Protein AF-A0A9P7EEF5-F1 (afdb_monomer)

Foldseek 3Di:
DDDDDDDKDWDKDWDDDDDDDDDDDDDDDIDIFIDTDDDDPDDDDDDDGDHLLNDDLVVNLVVLLPDQLVVLCVLCPPSYPVRPSSVVSCVVDLSNLLNNLCVVVVHDDPDCDPDDSNVVSVVSVVVVVVLVVVVVVVCPDDDDDDDPDPPVDDDPVRVPDDPDDDPDDPDPPLDPPWDWDWDWDWEDDPQKIKIKIWTATPVQKIKIKIFMDRNVVPQPLPDDDDDPPPDPDDPDPDSDRPGQIDMDIHNWDFLDKYDLDCQWIWTQTLQQWIWIWGCNDNVHYTHTQATEHDQDRNPQANWPDFFEQPPPVCVVVCVVVDDPPDDPPQDQDSQQFWTWTDGDDQDKIKTFGSVCSVDDDDLVQFDPPDPVSRYGYCVSGPAEGIAIDGFDWQHGYGQKTWTWDFPDDPDLQGWTWIKMWGLRPVCLVVCPADKDQDKDWDDDPDPPGDIDIHGRITHIDIDPDTDGNQDWHWDDDSPDIDTRDDPPPPPPPDPDDDDDDDD

Solvent-accessible surface area (backbone atoms only — not comparable to full-atom values): 31135 Å² total; per-residue (Å²): 138,83,81,84,78,85,80,86,61,84,48,85,52,79,58,80,89,89,77,82,95,73,78,98,72,90,87,88,89,65,66,77,46,46,56,77,75,77,93,72,86,87,75,99,69,86,85,76,83,58,50,72,80,79,53,56,69,68,58,47,51,56,60,47,65,77,45,58,40,73,54,43,50,60,54,31,31,81,89,43,89,84,12,62,64,41,26,49,48,45,72,68,34,59,67,51,45,34,49,35,52,33,46,75,71,76,47,76,89,84,65,89,63,99,56,55,63,65,56,54,42,50,52,53,50,51,52,54,49,48,53,52,47,55,61,49,70,73,48,85,55,98,70,86,82,84,72,92,63,94,54,101,59,81,52,86,82,51,72,83,61,75,90,76,84,80,85,71,77,92,58,88,80,69,54,102,77,64,72,69,51,75,51,75,49,81,35,79,55,94,57,34,40,38,40,37,42,36,42,40,44,84,86,67,50,26,40,39,38,43,36,55,45,59,74,75,76,50,86,75,84,80,63,80,65,84,77,81,77,83,68,90,84,70,94,73,87,65,89,64,76,67,75,50,45,40,73,53,84,43,79,74,44,68,77,45,66,43,70,72,48,86,42,33,33,37,36,33,34,49,70,28,30,44,32,44,24,45,40,67,57,65,94,44,49,57,39,76,71,40,33,40,34,51,92,50,84,21,86,74,53,48,62,80,51,73,46,63,49,79,71,73,68,61,53,70,77,47,52,81,76,38,58,97,85,49,70,62,96,58,68,64,53,66,47,53,18,46,40,42,50,37,38,78,60,102,33,60,26,38,41,30,50,38,37,71,80,74,52,86,79,58,77,88,39,39,34,89,84,36,93,82,58,39,35,25,46,29,90,66,55,40,32,69,43,18,31,58,40,87,44,61,83,62,41,40,27,52,31,34,36,35,32,53,43,67,78,54,96,82,51,87,80,45,54,26,27,45,30,39,39,33,44,38,66,68,54,46,71,69,49,73,66,50,62,47,63,70,72,35,71,48,72,53,90,53,95,90,51,74,68,46,59,18,36,43,52,25,23,51,47,69,50,90,54,75,38,71,75,69,54,69,48,56,48,56,54,84,87,48,79,45,80,40,75,52,75,78,79,76,79,84,80,77,82,79,81,80,82,79,80,82,134

Radius of gyration: 29.2 Å; Cα contacts (8 Å, |Δi|>4): 754; chains: 1; bounding box: 88×57×92 Å

Secondary structure (DSSP, 8-state):
---------EEEEE---------SS------EEEEEPP---S---------TTSS-HHHHHHHHHTS-HHHHHHHT-TTSGGGHHHHHHHHH-HHHHHHHHHHHTT----S--SS-HHHHHHHHHHHHHHHHHHHHHTTSS----------SS--TTTTT---------S-TTS-TT---EEEEEEEEETTEEEEEEEEE-TTS-EEEEEEEEESSS---TT----------------------EEEEESS--EEEEEESSSSEEEEEETTSEEEEEE-S-TTS--EE--EEE-SS-GGG------------TTHHHHGGGS-TT---SSS--GGG-EEEEE-SSS-EEEEEEGGGGTSPPPGGGS-TT-TTS-EE-HHHHHHHHEEEEES-EEEEETTEEEEEEESSSS-TTS-EEEEEEE--HHHHHHT-SEEE-S-EEEPPSSTTPPPEEE---EEEEEEEEEE-SS-EEEEE-SS-EEEEE--------------PPP-

Sequence (503 aa):
MDKDHEQFRIYLLGETDCRHGVGPFDFFASGWFIDTYTIPWQNGLRYERATLLNITEELRCYILSFLPYNQILRCASPTLKLCRTMHTTVKNSVDLQYAIELGAQGLVQVHPPIVSIAECLRILREKANACILDNLALRLIPQRLSVTLSTGKEHLSASGSQLVTVTRAPDKRLSSRAHVYHCAFVNVLGDRLALYGEAAVKDGYGYWSLHVWNWHEGVQADVGVFFPLSFKNSHSTFPYIKDICVVGEGYRSFSEIRFLTKEKLLAFTSYGHIEPYDVEDLSKAPRLQARFTLPYNSSNMHLYGIQYPPVLHSASSCAHLATPDNHWIWTTNTADRVLCLSNRGPGPLFVITARLFFMNIPPSWFDATSEDGLSVPWSSWGPQNSRCFSGSLHGAGGSRVVSFAKLNNYNDQDPVLLRMMDFNTSAVARGIGKVVREATTYHSFNKDEMSVTTYLPYIEAISSCILHNNALSFALDEEQVALLEQSECISTCQVNDVQHLPE

Structure (mmCIF, N/CA/C/O backbone):
data_AF-A0A9P7EEF5-F1
#
_entry.id   AF-A0A9P7EEF5-F1
#
loop_
_atom_site.group_PDB
_atom_site.id
_atom_site.type_symbol
_atom_site.label_atom_id
_atom_site.label_alt_id
_atom_site.label_comp_id
_atom_site.label_asym_id
_atom_site.label_entity_id
_atom_site.label_seq_id
_atom_site.pdbx_PDB_ins_code
_atom_site.Cartn_x
_atom_site.Cartn_y
_atom_site.Cartn_z
_atom_site.occupancy
_atom_site.B_iso_or_equiv
_atom_site.auth_seq_id
_atom_site.auth_comp_id
_atom_site.auth_asym_id
_atom_site.auth_atom_id
_atom_site.pdbx_PDB_model_num
ATOM 1 N N . MET A 1 1 ? 35.037 3.522 -51.444 1.00 35.81 1 MET A N 1
ATOM 2 C CA . MET A 1 1 ? 34.112 4.660 -51.275 1.00 35.81 1 MET A CA 1
ATOM 3 C C . MET A 1 1 ? 33.311 4.371 -50.021 1.00 35.81 1 MET A C 1
ATOM 5 O O . MET A 1 1 ? 32.216 3.833 -50.121 1.00 35.81 1 MET A O 1
ATOM 9 N N . ASP A 1 2 ? 33.912 4.636 -48.864 1.00 29.34 2 ASP A N 1
ATOM 10 C CA . ASP A 1 2 ? 33.209 4.616 -47.583 1.00 29.34 2 ASP A CA 1
ATOM 11 C C . ASP A 1 2 ? 32.530 5.970 -47.402 1.00 29.34 2 ASP A C 1
ATOM 13 O O . ASP A 1 2 ? 33.135 7.013 -47.650 1.00 29.34 2 ASP A O 1
ATOM 17 N N . LYS A 1 3 ? 31.242 5.943 -47.063 1.00 32.81 3 LYS A N 1
ATOM 18 C CA . LYS A 1 3 ? 30.505 7.132 -46.645 1.00 32.81 3 LYS A CA 1
ATOM 19 C C . LYS A 1 3 ? 30.619 7.206 -45.130 1.00 32.81 3 LYS A C 1
ATOM 21 O O . LYS A 1 3 ? 29.938 6.459 -44.433 1.00 32.81 3 LYS A O 1
ATOM 26 N N . ASP A 1 4 ? 31.477 8.097 -44.652 1.00 30.59 4 ASP A N 1
ATOM 27 C CA . ASP A 1 4 ? 31.533 8.468 -43.245 1.00 30.59 4 ASP A CA 1
ATOM 28 C C . ASP A 1 4 ? 30.190 9.091 -42.839 1.00 30.59 4 ASP A C 1
ATOM 30 O O . ASP A 1 4 ? 29.755 10.108 -43.384 1.00 30.59 4 ASP A O 1
ATOM 34 N N . HIS A 1 5 ? 29.495 8.442 -41.907 1.00 29.89 5 HIS A N 1
ATOM 35 C CA . HIS A 1 5 ? 28.319 8.999 -41.254 1.00 29.89 5 HIS A CA 1
ATOM 36 C C . HIS A 1 5 ? 28.784 9.873 -40.085 1.00 29.89 5 HIS A C 1
ATOM 38 O O . HIS A 1 5 ? 29.168 9.360 -39.035 1.00 29.89 5 HIS A O 1
ATOM 44 N N . GLU A 1 6 ? 28.741 11.195 -40.255 1.00 29.98 6 GLU A N 1
ATOM 45 C CA . GLU A 1 6 ? 28.905 12.136 -39.145 1.00 29.98 6 GLU A CA 1
ATOM 46 C C . GLU A 1 6 ? 27.741 11.979 -38.155 1.00 29.98 6 GLU A C 1
ATOM 48 O O . GLU A 1 6 ? 26.568 12.122 -38.507 1.00 29.98 6 GLU A O 1
ATOM 53 N N . GLN A 1 7 ? 28.066 11.657 -36.903 1.00 29.52 7 GLN A N 1
ATOM 54 C CA . GLN A 1 7 ? 27.101 11.505 -35.820 1.00 29.52 7 GLN A CA 1
ATOM 55 C C . GLN A 1 7 ? 27.172 12.749 -34.925 1.00 29.52 7 GLN A C 1
ATOM 57 O O . GLN A 1 7 ? 28.144 12.942 -34.197 1.00 29.52 7 GLN A O 1
ATOM 62 N N . PHE A 1 8 ? 26.149 13.602 -34.968 1.00 32.84 8 PHE A N 1
ATOM 63 C CA . PHE A 1 8 ? 26.056 14.774 -34.094 1.00 32.84 8 PHE A CA 1
ATOM 64 C C . PHE A 1 8 ? 25.461 14.371 -32.739 1.00 32.84 8 PHE A C 1
ATOM 66 O O . PHE A 1 8 ? 24.386 13.774 -32.681 1.00 32.84 8 PHE A O 1
ATOM 73 N N . ARG A 1 9 ? 26.145 14.708 -31.638 1.00 34.38 9 ARG A N 1
ATOM 74 C CA . ARG A 1 9 ? 25.601 14.616 -30.273 1.00 34.38 9 ARG A CA 1
ATOM 75 C C . ARG A 1 9 ? 25.371 16.024 -29.736 1.00 34.38 9 ARG A C 1
ATOM 77 O O . ARG A 1 9 ? 26.279 16.848 -29.769 1.00 34.38 9 ARG A O 1
ATOM 84 N N . ILE A 1 10 ? 24.154 16.284 -29.267 1.00 38.19 10 ILE A N 1
ATOM 85 C CA . ILE A 1 10 ? 23.732 17.565 -28.692 1.00 38.19 10 ILE A CA 1
ATOM 86 C C . ILE A 1 10 ? 23.589 17.362 -27.185 1.00 38.19 10 ILE A C 1
ATOM 88 O O . ILE A 1 10 ? 22.837 16.488 -26.757 1.00 38.19 10 ILE A O 1
ATOM 92 N N . TYR A 1 11 ? 24.292 18.169 -26.392 1.00 40.41 11 TYR A N 1
ATOM 93 C CA . TYR A 1 11 ? 24.168 18.190 -24.934 1.00 40.41 11 TYR A CA 1
ATOM 94 C C . TYR A 1 11 ? 23.458 19.479 -24.507 1.00 40.41 11 TYR A C 1
ATOM 96 O O . TYR A 1 11 ? 23.840 20.570 -24.932 1.00 40.41 11 TYR A O 1
ATOM 104 N N . LEU A 1 12 ? 22.415 19.351 -23.683 1.00 38.25 12 LEU A N 1
ATOM 105 C CA . LEU A 1 12 ? 21.730 20.476 -23.046 1.00 38.25 12 LEU A CA 1
ATOM 106 C C . LEU A 1 12 ? 22.233 20.580 -21.606 1.00 38.25 12 LEU A C 1
ATOM 108 O O . LEU A 1 12 ? 21.923 19.722 -20.782 1.00 38.25 12 LEU A O 1
ATOM 112 N N . LEU A 1 13 ? 23.020 21.613 -21.311 1.00 39.66 13 LEU A N 1
ATOM 113 C CA . LEU A 1 13 ? 23.556 21.866 -19.973 1.00 39.66 13 LEU A CA 1
ATOM 114 C C . LEU A 1 13 ? 22.852 23.078 -19.351 1.00 39.66 13 LEU A C 1
ATOM 116 O O . LEU A 1 13 ? 22.708 24.122 -19.993 1.00 39.66 13 LEU A O 1
ATOM 120 N N . GLY A 1 14 ? 22.411 22.929 -18.101 1.00 34.34 14 GLY A N 1
ATOM 121 C CA . GLY A 1 14 ? 21.925 24.023 -17.260 1.00 34.34 14 GLY A CA 1
ATOM 122 C C . GLY A 1 14 ? 22.957 24.347 -16.182 1.00 34.34 14 GLY A C 1
ATOM 123 O O . GLY A 1 14 ? 23.408 23.448 -15.480 1.00 34.34 14 GLY A O 1
ATOM 124 N N . GLU A 1 15 ? 23.333 25.617 -16.046 1.00 34.50 15 GLU A N 1
ATOM 125 C CA . GLU A 1 15 ? 24.271 26.091 -15.018 1.00 34.50 15 GLU A CA 1
ATOM 126 C C . GLU A 1 15 ? 23.492 26.797 -13.894 1.00 34.50 15 GLU A C 1
ATOM 128 O O . GLU A 1 15 ? 22.622 27.621 -14.174 1.00 34.50 15 GLU A O 1
ATOM 133 N N . THR A 1 16 ? 23.769 26.494 -12.624 1.00 36.59 16 THR A N 1
ATOM 134 C CA . THR A 1 16 ? 23.218 27.230 -11.469 1.00 36.59 16 THR A CA 1
ATOM 135 C C . THR A 1 16 ? 24.333 28.005 -10.776 1.00 36.59 16 THR A C 1
ATOM 137 O O . THR A 1 16 ? 25.315 27.403 -10.345 1.00 36.59 16 THR A O 1
ATOM 140 N N . ASP A 1 17 ? 24.186 29.327 -10.659 1.00 34.66 17 ASP A N 1
ATOM 141 C CA . ASP A 1 17 ? 25.181 30.199 -10.025 1.00 34.66 17 ASP A CA 1
ATOM 142 C C . ASP A 1 17 ? 25.069 30.130 -8.491 1.00 34.66 17 ASP A C 1
ATOM 144 O O . ASP A 1 17 ? 24.110 30.621 -7.892 1.00 34.66 17 ASP A O 1
ATOM 148 N N . CYS A 1 18 ? 26.048 29.496 -7.845 1.00 36.78 18 CYS A N 1
ATOM 149 C CA . CYS A 1 18 ? 26.166 29.434 -6.390 1.00 36.78 18 CYS A CA 1
ATOM 150 C C . CYS A 1 18 ? 27.143 30.511 -5.908 1.00 36.78 18 CYS A C 1
ATOM 152 O O . CYS A 1 18 ? 28.304 30.224 -5.610 1.00 36.78 18 CYS A O 1
ATOM 154 N N . ARG A 1 19 ? 26.682 31.762 -5.798 1.00 34.34 19 ARG A N 1
ATOM 155 C CA . ARG A 1 19 ? 27.432 32.819 -5.105 1.00 34.34 19 ARG A CA 1
ATOM 156 C C . ARG A 1 19 ? 26.550 33.574 -4.105 1.00 34.34 19 ARG A C 1
ATOM 158 O O . ARG A 1 19 ? 25.678 34.336 -4.498 1.00 34.34 19 ARG A O 1
ATOM 165 N N . HIS A 1 20 ? 26.936 33.445 -2.831 1.00 35.38 20 HIS A N 1
ATOM 166 C CA . HIS A 1 20 ? 26.520 34.170 -1.613 1.00 35.38 20 HIS A CA 1
ATOM 167 C C . HIS A 1 20 ? 25.335 33.598 -0.820 1.00 35.38 20 HIS A C 1
ATOM 169 O O . HIS A 1 20 ? 24.216 33.473 -1.302 1.00 35.38 20 HIS A O 1
ATOM 175 N N . GLY A 1 21 ? 25.610 33.292 0.454 1.00 41.28 21 GLY A N 1
ATOM 176 C CA . GLY A 1 21 ? 24.620 32.885 1.442 1.00 41.28 21 GL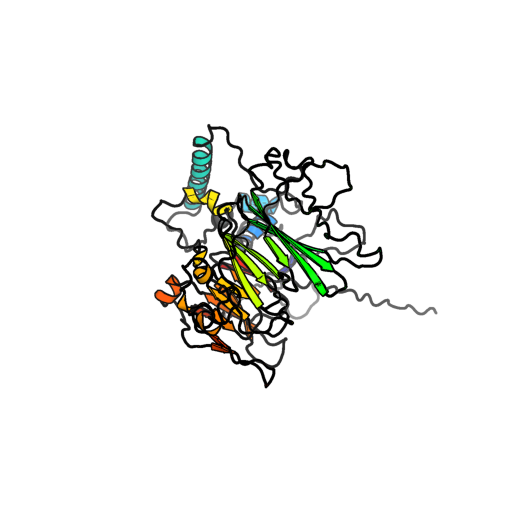Y A CA 1
ATOM 177 C C . GLY A 1 21 ? 23.862 34.080 2.013 1.00 41.28 21 GLY A C 1
ATOM 178 O O . GLY A 1 21 ? 24.426 34.851 2.782 1.00 41.28 21 GLY A O 1
ATOM 179 N N . VAL A 1 22 ? 22.580 34.185 1.664 1.00 33.06 22 VAL A N 1
ATOM 180 C CA . VAL A 1 22 ? 21.505 34.869 2.405 1.00 33.06 22 VAL A CA 1
ATOM 181 C C . VAL A 1 22 ? 20.214 34.058 2.151 1.00 33.06 22 VAL A C 1
ATOM 183 O O . VAL A 1 22 ? 20.151 33.317 1.176 1.00 33.06 22 VAL A O 1
ATOM 186 N N . GLY A 1 23 ? 19.247 34.103 3.077 1.00 32.47 23 GLY A N 1
ATOM 187 C CA . GLY A 1 23 ? 18.112 33.173 3.224 1.00 32.47 23 GLY A CA 1
ATOM 188 C C . GLY A 1 23 ? 17.138 33.003 2.036 1.00 32.47 23 GLY A C 1
ATOM 189 O O . GLY A 1 23 ? 17.303 33.601 0.979 1.00 32.47 23 GLY A O 1
ATOM 190 N N . PRO A 1 24 ? 16.103 32.156 2.196 1.00 30.11 24 PRO A N 1
ATOM 191 C CA . PRO A 1 24 ? 15.467 31.462 1.085 1.00 30.11 24 PRO A CA 1
ATOM 192 C C . PRO A 1 24 ? 14.275 32.241 0.527 1.00 30.11 24 PRO A C 1
ATOM 194 O O . PRO A 1 24 ? 13.151 31.867 0.807 1.00 30.11 24 PRO A O 1
ATOM 197 N N . PHE A 1 25 ? 14.487 33.293 -0.259 1.00 32.31 25 PHE A N 1
ATOM 198 C CA . PHE A 1 25 ? 13.493 33.773 -1.229 1.00 32.31 25 PHE A CA 1
ATOM 199 C C . PHE A 1 25 ? 14.217 34.490 -2.380 1.00 32.31 25 PHE A C 1
ATOM 201 O O . PHE A 1 25 ? 15.106 35.300 -2.147 1.00 32.31 25 PHE A O 1
ATOM 208 N N . ASP A 1 26 ? 13.793 34.154 -3.600 1.00 28.08 26 ASP A N 1
ATOM 209 C CA . ASP A 1 26 ? 14.177 34.703 -4.910 1.00 28.08 26 ASP A CA 1
ATOM 210 C C . ASP A 1 26 ? 15.488 34.210 -5.558 1.00 28.08 26 ASP A C 1
ATOM 212 O O . ASP A 1 26 ? 16.581 34.704 -5.305 1.00 28.08 26 ASP A O 1
ATOM 216 N N . PHE A 1 27 ? 15.339 33.299 -6.531 1.00 25.73 27 PHE A N 1
ATOM 217 C CA . PHE A 1 27 ? 16.328 33.026 -7.580 1.00 25.73 27 PHE A CA 1
ATOM 218 C C . PHE A 1 27 ? 15.644 33.021 -8.957 1.00 25.73 27 PHE A C 1
ATOM 220 O O . PHE A 1 27 ? 14.797 32.175 -9.236 1.00 25.73 27 PHE A O 1
ATOM 227 N N . PHE A 1 28 ? 16.047 33.935 -9.845 1.00 29.94 28 PHE A N 1
ATOM 228 C CA . PHE A 1 28 ? 15.790 33.859 -11.287 1.00 29.94 28 PHE A CA 1
ATOM 229 C C . PHE A 1 28 ? 17.041 34.285 -12.056 1.00 29.94 28 PHE A C 1
ATOM 231 O O . PHE A 1 28 ? 17.374 35.466 -12.070 1.00 29.94 28 PHE A O 1
ATOM 238 N N . ALA A 1 29 ? 17.683 33.319 -12.717 1.00 32.28 29 ALA A N 1
ATOM 239 C CA . ALA A 1 29 ? 18.179 33.368 -14.099 1.00 32.28 29 ALA A CA 1
ATOM 240 C C . ALA A 1 29 ? 19.313 32.347 -14.277 1.00 32.28 29 ALA A C 1
ATOM 242 O O . ALA A 1 29 ? 20.406 32.535 -13.757 1.00 32.28 29 ALA A O 1
ATOM 243 N N . SER A 1 30 ? 19.076 31.310 -15.079 1.00 36.69 30 SER A N 1
ATOM 244 C CA . SER A 1 30 ? 20.139 30.513 -15.695 1.00 36.69 30 SER A CA 1
ATOM 245 C C . SER A 1 30 ? 19.904 30.426 -17.202 1.00 36.69 30 SER A C 1
ATOM 247 O O . SER A 1 30 ? 18.764 30.350 -17.673 1.00 36.69 30 SER A O 1
ATOM 249 N N . GLY A 1 31 ? 20.987 30.548 -17.968 1.00 35.91 31 GLY A N 1
ATOM 250 C CA . GLY A 1 31 ? 20.987 30.414 -19.422 1.00 35.91 31 GLY A CA 1
ATOM 251 C C . GLY A 1 31 ? 21.131 28.951 -19.835 1.00 35.91 31 GLY A C 1
ATOM 252 O O . GLY A 1 31 ? 21.808 28.181 -19.161 1.00 35.91 31 GLY A O 1
ATOM 253 N N . TRP A 1 32 ? 20.497 28.582 -20.946 1.00 41.72 32 TRP A N 1
ATOM 254 C CA . TRP A 1 32 ? 20.655 27.272 -21.580 1.00 41.72 32 TRP A CA 1
ATOM 255 C C . TRP A 1 32 ? 21.701 27.376 -22.691 1.00 41.72 32 TRP A C 1
ATOM 257 O O . TRP A 1 32 ? 21.620 28.289 -23.520 1.00 41.72 32 TRP A O 1
ATOM 267 N N . PHE A 1 33 ? 22.648 26.441 -22.736 1.00 42.59 33 PHE A N 1
ATOM 268 C CA . PHE A 1 33 ? 23.664 26.359 -23.788 1.00 42.59 33 PHE A CA 1
ATOM 269 C C . PHE A 1 33 ? 23.509 25.051 -24.574 1.00 42.59 33 PHE A C 1
ATOM 271 O O . PHE A 1 33 ? 23.166 24.017 -24.002 1.00 42.59 33 PHE A O 1
ATOM 278 N N . ILE A 1 34 ? 23.751 25.112 -25.887 1.00 36.75 34 ILE A N 1
ATOM 279 C CA . ILE A 1 34 ? 24.046 23.930 -26.700 1.00 36.75 34 ILE A CA 1
ATOM 280 C C . ILE A 1 34 ? 25.548 23.940 -26.936 1.00 36.75 34 ILE A C 1
ATOM 282 O O . ILE A 1 34 ? 26.057 24.869 -27.562 1.00 36.75 34 ILE A O 1
ATOM 286 N N . ASP A 1 35 ? 26.230 22.894 -26.483 1.00 38.81 35 ASP A N 1
ATOM 287 C CA . ASP A 1 35 ? 27.583 22.602 -26.939 1.00 38.81 35 ASP A CA 1
ATOM 288 C C . ASP A 1 35 ? 27.496 21.603 -28.098 1.00 38.81 35 ASP A C 1
ATOM 290 O O . ASP A 1 35 ? 27.049 20.464 -27.942 1.00 38.81 35 ASP A O 1
ATOM 294 N N . THR A 1 36 ? 27.890 22.048 -29.292 1.00 34.62 36 THR A N 1
ATOM 295 C CA . THR A 1 36 ? 28.120 21.171 -30.444 1.00 34.62 36 THR A CA 1
ATOM 296 C C . THR A 1 36 ? 29.602 20.832 -30.513 1.00 34.62 36 THR A C 1
ATOM 298 O O . THR A 1 36 ? 30.424 21.722 -30.733 1.00 34.62 36 THR A O 1
ATOM 301 N N . TYR A 1 37 ? 29.952 19.555 -30.360 1.00 35.97 37 TYR A N 1
ATOM 302 C CA . TYR A 1 37 ? 31.319 19.085 -30.573 1.00 35.97 37 TYR A CA 1
ATOM 303 C C . TYR A 1 37 ? 31.469 18.561 -31.998 1.00 35.97 37 TYR A C 1
ATOM 305 O O . TYR A 1 37 ? 30.855 17.560 -32.363 1.00 35.97 37 TYR A O 1
ATOM 313 N N . THR A 1 38 ? 32.338 19.194 -32.778 1.00 31.92 38 THR A N 1
ATOM 314 C CA . THR A 1 38 ? 32.960 18.557 -33.941 1.00 31.92 38 THR A CA 1
ATOM 315 C C . THR A 1 38 ? 34.367 18.175 -33.505 1.00 31.92 38 THR A C 1
ATOM 317 O O . THR A 1 38 ? 35.087 19.024 -32.985 1.00 31.92 38 THR A O 1
ATOM 320 N N . ILE A 1 39 ? 34.765 16.909 -33.648 1.00 37.25 39 ILE A N 1
ATOM 321 C CA . ILE A 1 39 ? 36.140 16.486 -33.349 1.00 37.25 39 ILE A CA 1
ATOM 322 C C . ILE A 1 39 ? 36.998 16.806 -34.578 1.00 37.25 39 ILE A C 1
ATOM 324 O O . ILE A 1 39 ? 36.827 16.142 -35.600 1.00 37.25 39 ILE A O 1
ATOM 328 N N . PRO A 1 40 ? 37.962 17.742 -34.489 1.00 34.81 40 PRO A N 1
ATOM 329 C CA . PRO A 1 40 ? 39.158 17.593 -35.294 1.00 34.81 40 PRO A CA 1
ATOM 330 C C . PRO A 1 40 ? 40.405 17.479 -34.422 1.00 34.81 40 PRO A C 1
ATOM 332 O O . PRO A 1 40 ? 40.638 18.213 -33.460 1.00 34.81 40 PRO A O 1
ATOM 335 N N . TRP A 1 41 ? 41.223 16.518 -34.826 1.00 41.12 41 TRP A N 1
ATOM 336 C CA . TRP A 1 41 ? 42.617 16.389 -34.454 1.00 41.12 41 TRP A CA 1
ATOM 337 C C . TRP A 1 41 ? 43.360 17.724 -34.618 1.00 41.12 41 TRP A C 1
ATOM 339 O O . TRP A 1 41 ? 43.302 18.338 -35.677 1.00 41.12 41 TRP A O 1
ATOM 349 N N . GLN A 1 42 ? 44.076 18.107 -33.557 1.00 40.56 42 GLN A N 1
ATOM 350 C CA . GLN A 1 42 ? 45.215 19.031 -33.530 1.00 40.56 42 GLN A CA 1
ATOM 351 C C . GLN A 1 42 ? 45.095 20.306 -34.387 1.00 40.56 42 GLN A C 1
ATOM 353 O O . GLN A 1 42 ? 45.462 20.313 -35.557 1.00 40.56 42 GLN A O 1
ATOM 358 N N . ASN A 1 43 ? 44.685 21.416 -33.765 1.00 42.75 43 ASN A N 1
ATOM 359 C CA . ASN A 1 43 ? 45.434 22.688 -33.700 1.00 42.75 43 ASN A CA 1
ATOM 360 C C . ASN A 1 43 ? 44.510 23.819 -33.221 1.00 42.75 43 ASN A C 1
ATOM 362 O O . ASN A 1 43 ? 43.376 23.946 -33.670 1.00 42.75 43 ASN A O 1
ATOM 366 N N . GLY A 1 44 ? 44.994 24.616 -32.265 1.00 49.38 44 GLY A N 1
ATOM 367 C CA . GLY A 1 44 ? 44.203 25.541 -31.451 1.00 49.38 44 GLY A CA 1
ATOM 368 C C . GLY A 1 44 ? 43.328 26.534 -32.224 1.00 49.38 44 GLY A C 1
ATOM 369 O O . GLY A 1 44 ? 43.806 27.574 -32.673 1.00 49.38 44 GLY A O 1
ATOM 370 N N . LEU A 1 45 ? 42.024 26.257 -32.267 1.00 39.19 45 LEU A N 1
ATOM 371 C CA . LEU A 1 45 ? 40.985 27.200 -32.672 1.00 39.19 45 LEU A CA 1
ATOM 372 C C . LEU A 1 45 ? 40.160 27.639 -31.457 1.00 39.19 45 LEU A C 1
ATOM 374 O O . LEU A 1 45 ? 39.907 26.866 -30.533 1.00 39.19 45 LEU A O 1
ATOM 378 N N . ARG A 1 46 ? 39.764 28.917 -31.461 1.00 40.31 46 ARG A N 1
ATOM 379 C CA . ARG A 1 46 ? 38.859 29.503 -30.467 1.00 40.31 46 ARG A CA 1
ATOM 380 C C . ARG A 1 46 ? 37.486 28.838 -30.569 1.00 40.31 46 ARG A C 1
ATOM 382 O O . ARG A 1 46 ? 36.909 28.785 -31.649 1.00 40.31 46 ARG A O 1
ATOM 389 N N . TYR A 1 47 ? 36.962 28.397 -29.430 1.00 38.00 47 TYR A N 1
ATOM 390 C CA . TYR A 1 47 ? 35.588 27.928 -29.293 1.00 38.00 47 TYR A CA 1
ATOM 391 C C . TYR A 1 47 ? 34.630 29.123 -29.357 1.00 38.00 47 TYR A C 1
ATOM 393 O O . TYR A 1 47 ? 34.630 29.965 -28.458 1.00 38.00 47 TYR A O 1
ATOM 401 N N . GLU A 1 48 ? 33.805 29.201 -30.399 1.00 41.19 48 GLU A N 1
ATOM 402 C CA . GLU A 1 48 ? 32.632 30.075 -30.401 1.00 41.19 48 GLU A CA 1
ATOM 403 C C . GLU A 1 48 ? 31.420 29.289 -29.899 1.00 41.19 48 GLU A C 1
ATOM 405 O O . GLU A 1 48 ? 31.032 28.274 -30.473 1.00 41.19 48 GLU A O 1
ATOM 410 N N . ARG A 1 49 ? 30.817 29.758 -28.801 1.00 48.69 49 ARG A N 1
ATOM 411 C CA . ARG A 1 49 ? 29.551 29.218 -28.293 1.00 48.69 49 ARG A CA 1
ATOM 412 C C . ARG A 1 49 ? 28.431 29.589 -29.263 1.00 48.69 49 ARG A C 1
ATOM 414 O O . ARG A 1 49 ? 28.001 30.744 -29.304 1.00 48.69 49 ARG A O 1
ATOM 421 N N . ALA A 1 50 ? 27.928 28.614 -30.013 1.00 53.41 50 ALA A N 1
ATOM 422 C CA . ALA A 1 50 ? 26.708 28.788 -30.786 1.00 53.41 50 ALA A CA 1
ATOM 423 C C . ALA A 1 50 ? 25.512 28.797 -29.824 1.00 53.41 50 ALA A C 1
ATOM 425 O O . ALA A 1 50 ? 25.186 27.796 -29.191 1.00 53.41 50 ALA A O 1
ATOM 426 N N . THR A 1 51 ? 24.844 29.941 -29.678 1.00 75.38 51 THR A N 1
ATOM 427 C CA . THR A 1 51 ? 23.599 29.975 -28.907 1.00 75.38 51 THR A CA 1
ATOM 428 C C . THR A 1 51 ? 22.467 29.372 -29.736 1.00 75.38 51 THR A C 1
ATOM 430 O O . THR A 1 51 ? 22.366 29.600 -30.941 1.00 75.38 51 THR A O 1
ATOM 433 N N . LEU A 1 52 ? 21.552 28.664 -29.072 1.00 76.94 52 LEU A N 1
ATOM 434 C CA . LEU A 1 52 ? 20.287 28.158 -29.631 1.00 76.94 52 LEU A CA 1
ATOM 435 C C . LEU A 1 52 ? 19.457 29.229 -30.364 1.00 76.94 52 LEU A C 1
ATOM 437 O O . LEU A 1 52 ? 18.571 28.920 -31.155 1.00 76.94 52 LEU A O 1
ATOM 441 N N . LEU A 1 53 ? 19.722 30.504 -30.085 1.00 80.50 53 LEU A N 1
ATOM 442 C CA . LEU A 1 53 ? 19.070 31.642 -30.720 1.00 80.50 53 LEU A CA 1
ATOM 443 C C . LEU A 1 53 ? 19.606 31.931 -32.127 1.00 80.50 53 LEU A C 1
ATOM 445 O O . LEU A 1 53 ? 18.868 32.491 -32.935 1.00 80.50 53 LEU A O 1
ATOM 449 N N . ASN A 1 54 ? 20.844 31.527 -32.421 1.00 84.31 54 ASN A N 1
ATOM 450 C CA . ASN A 1 54 ? 21.537 31.825 -33.674 1.00 84.31 54 ASN A CA 1
ATOM 451 C C . ASN A 1 54 ? 21.305 30.773 -34.771 1.00 84.31 54 ASN A C 1
ATOM 453 O O . ASN A 1 54 ? 21.702 30.993 -35.911 1.00 84.31 54 ASN A O 1
ATOM 457 N N . ILE A 1 55 ? 20.665 29.647 -34.448 1.00 87.81 55 ILE A N 1
ATOM 458 C CA . ILE A 1 55 ? 20.275 28.632 -35.437 1.00 87.81 55 ILE A CA 1
ATOM 459 C C . ILE A 1 55 ? 18.923 28.973 -36.088 1.00 87.81 55 ILE A C 1
ATOM 461 O O . ILE A 1 55 ? 18.121 29.727 -35.522 1.00 87.81 55 ILE A O 1
ATOM 465 N N . THR A 1 56 ? 18.674 28.429 -37.286 1.00 92.38 56 THR A N 1
ATOM 466 C CA . THR A 1 56 ? 17.440 28.691 -38.047 1.00 92.38 56 THR A CA 1
ATOM 467 C C . THR A 1 56 ? 16.200 28.175 -37.312 1.00 92.38 56 THR A C 1
ATOM 469 O O . THR A 1 56 ? 16.283 27.307 -36.439 1.00 92.38 56 THR A O 1
ATOM 472 N N . GLU A 1 57 ? 15.029 28.729 -37.636 1.00 93.00 57 GLU A N 1
ATOM 473 C CA . GLU A 1 57 ? 13.772 28.377 -36.966 1.00 93.00 57 GLU A CA 1
ATOM 474 C C . GLU A 1 57 ? 13.426 26.893 -37.125 1.00 93.00 57 GLU A C 1
ATOM 476 O O . GLU A 1 57 ? 13.002 26.263 -36.161 1.00 93.00 57 GLU A O 1
ATOM 481 N N . GLU A 1 58 ? 13.698 26.311 -38.291 1.00 93.19 58 GLU A N 1
ATOM 482 C CA . GLU A 1 58 ? 13.453 24.900 -38.590 1.00 93.19 58 GLU A CA 1
ATOM 483 C C . GLU A 1 58 ? 14.293 23.990 -37.691 1.00 93.19 58 GLU A C 1
ATOM 485 O O . GLU A 1 58 ? 13.780 23.016 -37.140 1.00 93.19 58 GLU A O 1
ATOM 490 N N . LEU A 1 59 ? 15.567 24.336 -37.478 1.0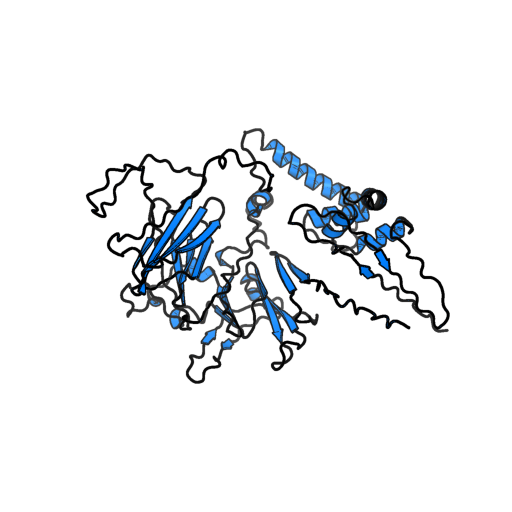0 91.00 59 LEU A N 1
ATOM 491 C CA . LEU A 1 59 ? 16.454 23.580 -36.595 1.00 91.00 59 LEU A CA 1
ATOM 492 C C . LEU A 1 59 ? 16.051 23.728 -35.127 1.00 91.00 59 LEU A C 1
ATOM 494 O O . LEU A 1 59 ? 16.102 22.747 -34.386 1.00 91.00 59 LEU A O 1
ATOM 498 N N . ARG A 1 60 ? 15.589 24.912 -34.700 1.00 93.50 60 ARG A N 1
ATOM 499 C CA . ARG A 1 60 ? 15.015 25.080 -33.355 1.00 93.50 60 ARG A CA 1
ATOM 500 C C . ARG A 1 60 ? 13.777 24.209 -33.175 1.00 93.50 60 ARG A C 1
ATOM 502 O O . ARG A 1 60 ? 13.675 23.522 -32.165 1.00 93.50 60 ARG A O 1
ATOM 509 N N . CYS A 1 61 ? 12.867 24.212 -34.148 1.00 94.44 61 CYS A N 1
ATOM 510 C CA . CYS A 1 61 ? 11.670 23.376 -34.130 1.00 94.44 61 CYS A CA 1
ATOM 511 C C . CYS A 1 61 ? 12.019 21.894 -34.032 1.00 94.44 61 CYS A C 1
ATOM 513 O O . CYS A 1 61 ? 11.473 21.187 -33.189 1.00 94.44 61 CYS A O 1
ATOM 515 N N . TYR A 1 62 ? 12.974 21.449 -34.848 1.00 93.00 62 TYR A N 1
ATOM 516 C CA . TYR A 1 62 ? 13.450 20.076 -34.842 1.00 93.00 62 TYR A CA 1
ATOM 517 C C . TYR A 1 62 ? 14.051 19.691 -33.484 1.00 93.00 62 TYR A C 1
ATOM 519 O O . TYR A 1 62 ? 13.634 18.697 -32.902 1.00 93.00 62 TYR A O 1
ATOM 527 N N . ILE A 1 63 ? 14.944 20.507 -32.913 1.00 91.81 63 ILE A N 1
ATOM 528 C CA . ILE A 1 63 ? 15.542 20.246 -31.591 1.00 91.81 63 ILE A CA 1
ATOM 529 C C . ILE A 1 63 ? 14.471 20.194 -30.493 1.00 91.81 63 ILE A C 1
ATOM 531 O O . ILE A 1 63 ? 14.470 19.276 -29.676 1.00 91.81 63 ILE A O 1
ATOM 535 N N . LEU A 1 64 ? 13.538 21.150 -30.484 1.00 92.88 64 LEU A N 1
ATOM 536 C CA . LEU A 1 64 ? 12.459 21.201 -29.496 1.00 92.88 64 LEU A CA 1
ATOM 537 C C . LEU A 1 64 ? 11.493 20.014 -29.615 1.00 92.88 64 LEU A C 1
ATOM 539 O O . LEU A 1 64 ? 10.907 19.627 -28.610 1.00 92.88 64 LEU A O 1
ATOM 543 N N . SER A 1 65 ? 11.351 19.411 -30.801 1.00 93.50 65 SER A N 1
ATOM 544 C CA . SER A 1 65 ? 10.470 18.254 -31.016 1.00 93.50 65 SER A CA 1
ATOM 545 C C . SER A 1 65 ? 10.931 16.979 -30.297 1.00 93.50 65 SER A C 1
ATOM 547 O O . SER A 1 65 ? 10.122 16.083 -30.075 1.00 93.50 65 SER A O 1
ATOM 549 N N . PHE A 1 66 ? 12.202 16.912 -29.880 1.00 91.00 66 PHE A N 1
ATOM 550 C CA . PHE A 1 66 ? 12.733 15.808 -29.070 1.00 91.00 66 PHE A CA 1
ATOM 551 C C . PHE A 1 66 ? 12.477 15.973 -27.570 1.00 91.00 66 PHE A C 1
ATOM 553 O O . PHE A 1 66 ? 12.744 15.051 -26.800 1.00 91.00 66 PHE A O 1
ATOM 560 N N . LEU A 1 67 ? 11.997 17.139 -27.135 1.00 89.88 67 LEU A N 1
ATOM 561 C CA . LEU A 1 67 ? 11.739 17.407 -25.727 1.00 89.88 67 LEU A CA 1
ATOM 562 C C . LEU A 1 67 ? 10.310 16.993 -25.344 1.00 89.88 67 LEU A C 1
ATOM 564 O O . LEU A 1 67 ? 9.379 17.184 -26.128 1.00 89.88 67 LEU A O 1
ATOM 568 N N . PRO A 1 68 ? 10.087 16.495 -24.115 1.00 87.19 68 PRO A N 1
ATOM 569 C CA . PRO A 1 68 ? 8.735 16.307 -23.604 1.00 87.19 68 PRO A CA 1
ATOM 570 C C . PRO A 1 68 ? 8.022 17.662 -23.467 1.00 87.19 68 PRO A C 1
ATOM 572 O O . PRO A 1 68 ? 8.650 18.696 -23.218 1.00 87.19 68 PRO A O 1
ATOM 575 N N . TYR A 1 69 ? 6.692 17.670 -23.602 1.00 93.00 69 TYR A N 1
ATOM 576 C CA . TYR A 1 69 ? 5.906 18.909 -23.705 1.00 93.00 69 TYR A CA 1
ATOM 577 C C . TYR A 1 69 ? 6.126 19.897 -22.546 1.00 93.00 69 TYR A C 1
ATOM 579 O O . TYR A 1 69 ? 6.151 21.112 -22.747 1.00 93.00 69 TYR A O 1
ATOM 587 N N . ASN A 1 70 ? 6.335 19.390 -21.328 1.00 88.19 70 ASN A N 1
ATOM 588 C CA . ASN A 1 70 ? 6.617 20.197 -20.144 1.00 88.19 70 ASN A CA 1
ATOM 589 C C . ASN A 1 70 ? 7.957 20.950 -20.249 1.00 88.19 70 ASN A C 1
ATOM 591 O O . ASN A 1 70 ? 8.070 22.072 -19.755 1.00 88.19 70 ASN A O 1
ATOM 595 N N . GLN A 1 71 ? 8.961 20.372 -20.909 1.00 90.44 71 GLN A N 1
ATOM 596 C CA . GLN A 1 71 ? 10.233 21.033 -21.187 1.00 90.44 71 GLN A CA 1
ATOM 597 C C . GLN A 1 71 ? 10.100 22.039 -22.332 1.00 90.44 71 GLN A C 1
ATOM 599 O O . GLN A 1 71 ? 10.615 23.148 -22.203 1.00 90.44 71 GLN A O 1
ATOM 604 N N . ILE A 1 72 ? 9.325 21.730 -23.381 1.00 93.19 72 ILE A N 1
ATOM 605 C CA . ILE A 1 72 ? 9.014 22.698 -24.450 1.00 93.19 72 ILE A CA 1
ATOM 606 C C . ILE A 1 72 ? 8.357 23.957 -23.856 1.00 93.19 72 ILE A C 1
ATOM 608 O O . ILE A 1 72 ? 8.763 25.076 -24.169 1.00 93.19 72 ILE A O 1
ATOM 612 N N . LEU A 1 73 ? 7.398 23.794 -22.935 1.00 90.38 73 LEU A N 1
ATOM 613 C CA . LEU A 1 73 ? 6.745 24.909 -22.237 1.00 90.38 73 LEU A CA 1
ATOM 614 C C . LEU A 1 73 ? 7.713 25.723 -21.369 1.00 90.38 73 LEU A C 1
ATOM 616 O O . LEU A 1 73 ? 7.617 26.949 -21.331 1.00 90.38 73 LEU A O 1
ATOM 620 N N . ARG A 1 74 ? 8.678 25.073 -20.706 1.00 88.00 74 ARG A N 1
ATOM 621 C CA . ARG A 1 74 ? 9.737 25.770 -19.954 1.00 88.00 74 ARG A CA 1
ATOM 622 C C . ARG A 1 74 ? 10.640 26.585 -20.881 1.00 88.00 74 ARG A C 1
ATOM 624 O O . ARG A 1 74 ? 10.925 27.740 -20.571 1.00 88.00 74 ARG A O 1
ATOM 631 N N . CYS A 1 75 ? 11.024 26.030 -22.031 1.00 86.94 75 CYS A N 1
ATOM 632 C CA . CYS A 1 75 ? 11.796 26.731 -23.062 1.00 86.94 75 CYS A CA 1
ATOM 633 C C . CYS A 1 75 ? 11.010 27.878 -23.720 1.00 86.94 75 CYS A C 1
ATOM 635 O O . CYS A 1 75 ? 11.604 28.846 -24.184 1.00 86.94 75 CYS A O 1
ATOM 637 N N . ALA A 1 76 ? 9.681 27.791 -23.759 1.00 88.06 76 ALA A N 1
ATOM 638 C CA . ALA A 1 76 ? 8.802 28.846 -24.258 1.00 88.06 76 ALA A CA 1
ATOM 639 C C . ALA A 1 76 ? 8.402 29.867 -23.181 1.00 88.06 76 ALA A C 1
ATOM 641 O O . ALA A 1 76 ? 7.656 30.801 -23.479 1.00 88.06 76 ALA A O 1
ATOM 642 N N . SER A 1 77 ? 8.846 29.698 -21.931 1.00 85.81 77 SER A N 1
ATOM 643 C CA . SER A 1 77 ? 8.310 30.475 -20.819 1.00 85.81 77 SER A CA 1
ATOM 644 C C . SER A 1 77 ? 8.650 31.966 -20.955 1.00 85.81 77 SER A C 1
ATOM 646 O O . SER A 1 77 ? 9.829 32.329 -21.039 1.00 85.81 77 SER A O 1
ATOM 648 N N . PRO A 1 78 ? 7.651 32.868 -20.910 1.00 75.69 78 PRO A N 1
ATOM 649 C CA . PRO A 1 78 ? 7.868 34.305 -21.076 1.00 75.69 78 PRO A CA 1
ATOM 650 C C . PRO A 1 78 ? 8.645 34.947 -19.914 1.00 75.69 78 PRO A C 1
ATOM 652 O O . PRO A 1 78 ? 9.102 36.082 -20.042 1.00 75.69 78 PRO A O 1
ATOM 655 N N . THR A 1 79 ? 8.819 34.238 -18.792 1.00 69.62 79 THR A N 1
ATOM 656 C CA . THR A 1 79 ? 9.585 34.695 -17.619 1.00 69.62 79 THR A CA 1
ATOM 657 C C . THR A 1 79 ? 11.096 34.769 -17.847 1.00 69.62 79 THR A C 1
ATOM 659 O O . THR A 1 79 ? 11.775 35.484 -17.114 1.00 69.62 79 THR A O 1
ATOM 662 N N . LEU A 1 80 ? 11.645 34.106 -18.871 1.00 66.19 80 LEU A N 1
ATOM 663 C CA . LEU A 1 80 ? 13.068 34.194 -19.209 1.00 66.19 80 LEU A CA 1
ATOM 664 C C . LEU A 1 80 ? 13.284 35.185 -20.364 1.00 66.19 80 LEU A C 1
ATOM 666 O O . LEU A 1 80 ? 12.769 34.998 -21.465 1.00 66.19 80 LEU A O 1
ATOM 670 N N . LYS A 1 81 ? 14.114 36.222 -20.154 1.00 54.47 81 LYS A N 1
ATOM 671 C CA . LYS A 1 81 ? 14.485 37.221 -21.188 1.00 54.47 81 LYS A CA 1
ATOM 672 C C . LYS A 1 81 ? 15.046 36.589 -22.475 1.00 54.47 81 LYS A C 1
ATOM 674 O O . LYS A 1 81 ? 14.870 37.157 -23.549 1.00 54.47 81 LYS A O 1
ATOM 679 N N . LEU A 1 82 ? 15.670 35.412 -22.367 1.00 59.03 82 LEU A N 1
ATOM 680 C CA . LEU A 1 82 ? 16.207 34.616 -23.477 1.00 59.03 82 LEU A CA 1
ATOM 681 C C . LEU A 1 82 ? 15.105 34.046 -24.409 1.00 59.03 82 LEU A C 1
ATOM 683 O O . LEU A 1 82 ? 15.393 33.652 -25.534 1.00 59.03 82 LEU A O 1
ATOM 687 N N . CYS A 1 83 ? 13.836 34.015 -23.981 1.00 67.81 83 CYS A N 1
ATOM 688 C CA . CYS A 1 83 ? 12.810 33.148 -24.570 1.00 67.81 83 CYS A CA 1
ATOM 689 C C . CYS A 1 83 ? 11.777 33.833 -25.468 1.00 67.81 83 CYS A C 1
ATOM 691 O O . CYS A 1 83 ? 10.809 33.184 -25.840 1.00 67.81 83 CYS A O 1
ATOM 693 N N . ARG A 1 84 ? 11.943 35.092 -25.899 1.00 84.12 84 ARG A N 1
ATOM 694 C CA . ARG A 1 84 ? 11.008 35.648 -26.905 1.00 84.12 84 ARG A CA 1
ATOM 695 C C . ARG A 1 84 ? 11.099 34.897 -28.231 1.00 84.12 84 ARG A C 1
ATOM 697 O O . ARG A 1 84 ? 10.074 34.542 -28.795 1.00 84.12 84 ARG A O 1
ATOM 704 N N . THR A 1 85 ? 12.312 34.603 -28.693 1.00 88.00 85 THR A N 1
ATOM 705 C CA . THR A 1 85 ? 12.532 33.858 -29.940 1.00 88.00 85 THR A CA 1
ATOM 706 C C . THR A 1 85 ? 12.059 32.410 -29.827 1.00 88.00 85 THR A C 1
ATOM 708 O O . THR A 1 85 ? 11.422 31.913 -30.751 1.00 88.00 85 THR A O 1
ATOM 711 N N . MET A 1 86 ? 12.306 31.749 -28.690 1.00 89.50 86 MET A N 1
ATOM 712 C CA . MET A 1 86 ? 11.826 30.382 -28.442 1.00 89.50 86 MET A CA 1
ATOM 713 C C . MET A 1 86 ? 10.309 30.322 -28.306 1.00 89.50 86 MET A C 1
ATOM 715 O O . MET A 1 86 ? 9.674 29.493 -28.946 1.00 89.50 86 MET A O 1
ATOM 719 N N . HIS A 1 87 ? 9.713 31.251 -27.563 1.00 93.00 87 HIS A N 1
ATOM 720 C CA . HIS A 1 87 ? 8.265 31.390 -27.479 1.00 93.00 87 HIS A CA 1
ATOM 721 C C . HIS A 1 87 ? 7.647 31.624 -28.863 1.00 93.00 87 HIS A C 1
ATOM 723 O O . HIS A 1 87 ? 6.663 30.978 -29.205 1.00 93.00 87 HIS A O 1
ATOM 729 N N . THR A 1 88 ? 8.226 32.507 -29.684 1.00 94.06 88 THR A N 1
ATOM 730 C CA . THR A 1 88 ? 7.769 32.729 -31.065 1.00 94.06 88 THR A CA 1
ATOM 731 C C . THR A 1 88 ? 7.920 31.469 -31.918 1.00 94.06 88 THR A C 1
ATOM 733 O O . THR A 1 88 ? 6.977 31.112 -32.610 1.00 94.06 88 THR A O 1
ATOM 736 N N . THR A 1 89 ? 9.042 30.752 -31.808 1.00 95.25 89 THR A N 1
ATOM 737 C CA . THR A 1 89 ? 9.281 29.482 -32.522 1.00 95.25 89 THR A CA 1
ATOM 738 C C . THR A 1 89 ? 8.219 28.438 -32.153 1.00 95.25 89 THR A C 1
ATOM 740 O O . THR A 1 89 ? 7.572 27.868 -33.027 1.00 95.25 89 THR A O 1
ATOM 743 N N . VAL A 1 90 ? 7.962 28.236 -30.856 1.00 95.44 90 VAL A N 1
ATOM 744 C CA . VAL A 1 90 ? 6.929 27.308 -30.365 1.00 95.44 90 VAL A CA 1
ATOM 745 C C . VAL A 1 90 ? 5.533 27.748 -30.809 1.00 95.44 90 VAL A C 1
ATOM 747 O O . VAL A 1 90 ? 4.735 26.922 -31.239 1.00 95.44 90 VAL A O 1
ATOM 750 N N . LYS A 1 91 ? 5.235 29.050 -30.755 1.00 95.25 91 LYS A N 1
ATOM 751 C CA . LYS A 1 91 ? 3.938 29.614 -31.155 1.00 95.25 91 LYS A CA 1
ATOM 752 C C . LYS A 1 91 ? 3.688 29.560 -32.666 1.00 95.25 91 LYS A C 1
ATOM 754 O O . LYS A 1 91 ? 2.530 29.522 -33.077 1.00 95.25 91 LYS A O 1
ATOM 759 N N . ASN A 1 92 ? 4.732 29.585 -33.486 1.00 96.19 92 ASN A N 1
ATOM 760 C CA . ASN A 1 92 ? 4.608 29.547 -34.942 1.00 96.19 92 ASN A CA 1
ATOM 761 C C . ASN A 1 92 ? 4.663 28.118 -35.494 1.00 96.19 92 ASN A C 1
ATOM 763 O O . ASN A 1 92 ? 4.090 27.847 -36.546 1.00 96.19 92 ASN A O 1
ATOM 767 N N . SER A 1 93 ? 5.298 27.190 -34.776 1.00 97.19 93 SER A N 1
ATOM 768 C CA . SER A 1 93 ? 5.363 25.784 -35.162 1.00 97.19 93 SER A CA 1
ATOM 769 C C . SER A 1 93 ? 4.067 25.049 -34.830 1.00 97.19 93 SER A C 1
ATOM 771 O O . SER A 1 93 ? 3.678 24.928 -33.665 1.00 97.19 93 SER A O 1
ATOM 773 N N . VAL A 1 94 ? 3.396 24.538 -35.861 1.00 96.19 94 VAL A N 1
ATOM 774 C CA . VAL A 1 94 ? 2.189 23.712 -35.710 1.00 96.19 94 VAL A CA 1
ATOM 775 C C . VAL A 1 94 ? 2.526 22.378 -35.038 1.00 96.19 94 VAL A C 1
ATOM 777 O O . VAL A 1 94 ? 1.765 21.918 -34.190 1.00 96.19 94 VAL A O 1
ATOM 780 N N . ASP A 1 95 ? 3.688 21.803 -35.347 1.00 95.38 95 ASP A N 1
ATOM 781 C CA . ASP A 1 95 ? 4.126 20.510 -34.814 1.00 95.38 95 ASP A CA 1
ATOM 782 C C . ASP A 1 95 ? 4.412 20.581 -33.312 1.00 95.38 95 ASP A C 1
ATOM 784 O O . ASP A 1 95 ? 3.950 19.734 -32.548 1.00 95.38 95 ASP A O 1
ATOM 788 N N . LEU A 1 96 ? 5.100 21.637 -32.860 1.00 96.44 96 LEU A N 1
ATOM 789 C CA . LEU A 1 96 ? 5.352 21.840 -31.431 1.00 96.44 96 LEU A CA 1
ATOM 790 C C . LEU A 1 96 ? 4.063 22.145 -30.667 1.00 96.44 96 LEU A C 1
ATOM 792 O O . LEU A 1 96 ? 3.872 21.634 -29.566 1.00 96.44 96 LEU A O 1
ATOM 796 N N . GLN A 1 97 ? 3.152 22.933 -31.245 1.00 96.81 97 GLN A N 1
ATOM 797 C CA . GLN A 1 97 ? 1.833 23.158 -30.646 1.00 96.81 97 GLN A CA 1
ATOM 798 C C . GLN A 1 97 ? 1.027 21.867 -30.531 1.00 96.81 97 GLN A C 1
ATOM 800 O O . GLN A 1 97 ? 0.351 21.666 -29.526 1.00 96.81 97 GLN A O 1
ATOM 805 N N . TYR A 1 98 ? 1.107 20.994 -31.533 1.00 95.81 98 TYR A N 1
ATOM 806 C CA . TYR A 1 98 ? 0.458 19.691 -31.508 1.00 95.81 98 TYR A CA 1
ATOM 807 C C . TYR A 1 98 ? 1.038 18.775 -30.429 1.00 95.81 98 TYR A C 1
ATOM 809 O O . TYR A 1 98 ? 0.275 18.207 -29.652 1.00 95.81 98 TYR A O 1
ATOM 817 N N . ALA A 1 99 ? 2.366 18.696 -30.310 1.00 94.81 99 ALA A N 1
ATOM 818 C CA . ALA A 1 99 ? 3.024 17.943 -29.243 1.00 94.81 99 ALA A CA 1
ATOM 819 C C . ALA A 1 99 ? 2.658 18.473 -27.844 1.00 94.81 99 ALA A C 1
ATOM 821 O O . ALA A 1 99 ? 2.412 17.687 -26.928 1.00 94.81 99 ALA A O 1
ATOM 822 N N . ILE A 1 100 ? 2.572 19.801 -27.684 1.00 95.00 100 ILE A N 1
ATOM 823 C CA . ILE A 1 100 ? 2.136 20.432 -26.432 1.00 95.00 100 ILE A CA 1
ATOM 824 C C . ILE A 1 100 ? 0.692 20.073 -26.099 1.00 95.00 100 ILE A C 1
ATOM 826 O O . ILE A 1 100 ? 0.415 19.691 -24.965 1.00 95.00 100 ILE A O 1
ATOM 830 N N . GLU A 1 101 ? -0.216 20.185 -27.066 1.00 94.69 101 GLU A N 1
ATOM 831 C CA . GLU A 1 101 ? -1.640 19.918 -26.858 1.00 94.69 101 GLU A CA 1
ATOM 832 C C . GLU A 1 101 ? -1.902 18.434 -26.564 1.00 94.69 101 GLU A C 1
ATOM 834 O O . GLU A 1 101 ? -2.656 18.117 -25.648 1.00 94.69 101 GLU A O 1
ATOM 839 N N . LEU A 1 102 ? -1.230 17.521 -27.274 1.00 92.88 102 LEU A N 1
ATOM 840 C CA . LEU A 1 102 ? -1.276 16.088 -26.974 1.00 92.88 102 LEU A CA 1
ATOM 841 C C . LEU A 1 102 ? -0.806 15.809 -25.544 1.00 92.88 102 LEU A C 1
ATOM 843 O O . LEU A 1 102 ? -1.535 15.187 -24.775 1.00 92.88 102 LEU A O 1
ATOM 847 N N . GLY A 1 103 ? 0.373 16.316 -25.171 1.00 88.19 103 GLY A N 1
ATOM 848 C CA . GLY A 1 103 ? 0.934 16.112 -23.837 1.00 88.19 103 GLY A CA 1
ATOM 849 C C . GLY A 1 103 ? 0.073 16.716 -22.725 1.00 88.19 103 GLY A C 1
ATOM 850 O O . GLY A 1 103 ? -0.116 16.091 -21.685 1.00 88.19 103 GLY A O 1
ATOM 851 N N . ALA A 1 104 ? -0.525 17.889 -22.957 1.00 87.75 104 ALA A N 1
ATOM 852 C CA . ALA A 1 104 ? -1.452 18.521 -22.018 1.00 87.75 104 ALA A CA 1
ATOM 853 C C . ALA A 1 104 ? -2.730 17.694 -21.787 1.00 87.75 104 ALA A C 1
ATOM 855 O O . ALA A 1 104 ? -3.313 17.766 -20.707 1.00 87.75 104 ALA A O 1
ATOM 856 N N . GLN A 1 105 ? -3.143 16.900 -22.778 1.00 87.56 105 GLN A N 1
ATOM 857 C CA . GLN A 1 105 ? -4.287 15.989 -22.699 1.00 87.56 105 GLN A CA 1
ATOM 858 C C . GLN A 1 105 ? -3.894 14.554 -22.293 1.00 87.56 105 GLN A C 1
ATOM 860 O O . GLN A 1 105 ? -4.753 13.676 -22.286 1.00 87.56 105 GLN A O 1
ATOM 865 N N . GLY A 1 106 ? -2.620 14.296 -21.963 1.00 86.00 106 GLY A N 1
ATOM 866 C CA . GLY A 1 106 ? -2.123 12.958 -21.613 1.00 86.00 106 GLY A CA 1
ATOM 867 C C . GLY A 1 106 ? -2.042 11.987 -22.798 1.00 86.00 106 GLY A C 1
ATOM 868 O O . GLY A 1 106 ? -1.986 10.778 -22.611 1.00 86.00 106 GLY A O 1
ATOM 869 N N . LEU A 1 107 ? -2.059 12.493 -24.031 1.00 87.31 107 LEU A N 1
ATOM 870 C CA . LEU A 1 107 ? -2.036 11.691 -25.251 1.00 87.31 107 LEU A CA 1
ATOM 871 C C . LEU A 1 107 ? -0.607 11.559 -25.798 1.00 87.31 107 LEU A C 1
ATOM 873 O O . LEU A 1 107 ? 0.197 12.487 -25.719 1.00 87.31 107 LEU A O 1
ATOM 877 N N . VAL A 1 108 ? -0.303 10.416 -26.420 1.00 84.50 108 VAL A N 1
ATOM 878 C CA . VAL A 1 108 ? 0.984 10.149 -27.087 1.00 84.50 108 VAL A CA 1
ATOM 879 C C . VAL A 1 108 ? 0.780 10.101 -28.601 1.00 84.50 108 VAL A C 1
ATOM 881 O O . VAL A 1 108 ? -0.208 9.551 -29.091 1.00 84.50 108 VAL A O 1
ATOM 884 N N . GLN A 1 109 ? 1.714 10.665 -29.370 1.00 83.69 109 GLN A N 1
ATOM 885 C CA . GLN A 1 109 ? 1.685 10.578 -30.829 1.00 83.69 109 GLN A CA 1
ATOM 886 C C . GLN A 1 109 ? 2.004 9.144 -31.261 1.00 83.69 109 GLN A C 1
ATOM 888 O O . GLN A 1 109 ? 3.157 8.724 -31.220 1.00 83.69 109 GLN A O 1
ATOM 893 N N . VAL A 1 110 ? 0.986 8.379 -31.665 1.00 74.25 110 VAL A N 1
ATOM 894 C CA . VAL A 1 110 ? 1.200 6.955 -31.947 1.00 74.25 110 VAL A CA 1
ATOM 895 C C . VAL A 1 110 ? 1.815 6.715 -33.321 1.00 74.25 110 VAL A C 1
ATOM 897 O O . VAL A 1 110 ? 2.672 5.859 -33.377 1.00 74.25 110 VAL A O 1
ATOM 900 N N . HIS A 1 111 ? 1.517 7.470 -34.383 1.00 71.88 111 HIS A N 1
ATOM 901 C CA . HIS A 1 111 ? 2.106 7.361 -35.739 1.00 71.88 111 HIS A CA 1
ATOM 902 C C . HIS A 1 111 ? 1.899 8.701 -36.489 1.00 71.88 111 HIS A C 1
ATOM 904 O O . HIS A 1 111 ? 1.124 9.533 -35.996 1.00 71.88 111 HIS A O 1
ATOM 910 N N . PRO A 1 112 ? 2.543 8.963 -37.651 1.00 72.81 112 PRO A N 1
ATOM 911 C CA . PRO A 1 112 ? 2.194 10.127 -38.462 1.00 72.81 112 PRO A CA 1
A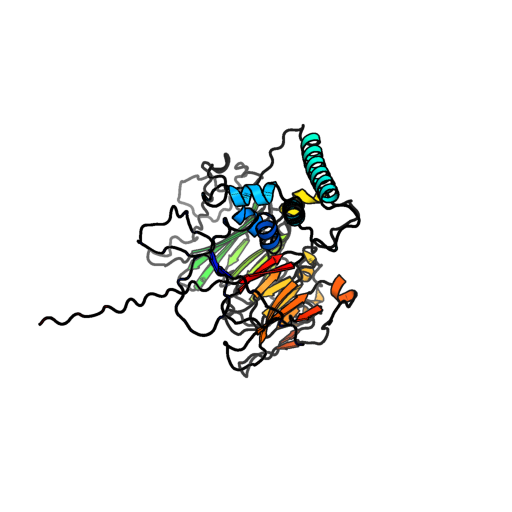TOM 912 C C . PRO A 1 112 ? 0.696 10.067 -38.808 1.00 72.81 112 PRO A C 1
ATOM 914 O O . PRO A 1 112 ? 0.230 9.044 -39.322 1.00 72.81 112 PRO A O 1
ATOM 917 N N . PRO A 1 113 ? -0.085 11.104 -38.466 1.00 75.00 113 PRO A N 1
ATOM 918 C CA . PRO A 1 113 ? -1.524 11.070 -38.658 1.00 75.00 113 PRO A CA 1
ATOM 919 C C . PRO A 1 113 ? -1.864 10.991 -40.153 1.00 75.00 113 PRO A C 1
ATOM 921 O O . PRO A 1 113 ? -1.208 11.601 -40.992 1.00 75.00 113 PRO A O 1
ATOM 924 N N . ILE A 1 114 ? -2.922 10.241 -40.486 1.00 87.25 114 ILE A N 1
ATOM 925 C CA . ILE A 1 114 ? -3.506 10.202 -41.845 1.00 87.25 114 ILE A CA 1
ATOM 926 C C . ILE A 1 114 ? -4.020 11.601 -42.243 1.00 87.25 114 ILE A C 1
ATOM 928 O O . ILE A 1 114 ? -4.108 11.953 -43.416 1.00 87.25 114 ILE A O 1
ATOM 932 N N . VAL A 1 115 ? -4.357 12.397 -41.231 1.00 89.81 115 VAL A N 1
ATOM 933 C CA . VAL A 1 115 ? -4.842 13.769 -41.308 1.00 89.81 115 VAL A CA 1
ATOM 934 C C . VAL A 1 115 ? -3.673 14.728 -41.048 1.00 89.81 115 VAL A C 1
ATOM 936 O O . VAL A 1 115 ? -2.746 14.383 -40.323 1.00 89.81 115 VAL A O 1
ATOM 939 N N . SER A 1 116 ? -3.682 15.931 -41.629 1.00 94.69 116 SER A N 1
ATOM 940 C CA . SER A 1 116 ? -2.595 16.893 -41.397 1.00 94.69 116 SER A CA 1
ATOM 941 C C . SER A 1 116 ? -2.495 17.279 -39.914 1.00 94.69 116 SER A C 1
ATOM 943 O O . SER A 1 116 ? -3.503 17.372 -39.213 1.00 94.69 116 SER A O 1
ATOM 945 N N . ILE A 1 117 ? -1.280 17.554 -39.430 1.00 92.56 117 ILE A N 1
ATOM 946 C CA . ILE A 1 117 ? -1.039 17.927 -38.024 1.00 92.56 117 ILE A CA 1
ATOM 947 C C . ILE A 1 117 ? -1.845 19.179 -37.634 1.00 92.56 117 ILE A C 1
ATOM 949 O O . ILE A 1 117 ? -2.397 19.244 -36.537 1.00 92.56 117 ILE A O 1
ATOM 953 N N . ALA A 1 118 ? -1.996 20.137 -38.555 1.00 94.56 118 ALA A N 1
ATOM 954 C CA . ALA A 1 118 ? -2.825 21.327 -38.355 1.00 94.56 118 ALA A CA 1
ATOM 955 C C . ALA A 1 118 ? -4.298 20.982 -38.084 1.00 94.56 118 ALA A C 1
ATOM 957 O O . ALA A 1 118 ? -4.926 21.571 -37.205 1.00 94.56 118 ALA A O 1
ATOM 958 N N . GLU A 1 119 ? -4.835 20.009 -38.813 1.00 92.94 119 GLU A N 1
ATOM 959 C CA . GLU A 1 119 ? -6.214 19.562 -38.660 1.00 92.94 119 GLU A CA 1
ATOM 960 C C . GLU A 1 119 ? -6.393 18.728 -37.382 1.00 92.94 119 GLU A C 1
ATOM 962 O O . GLU A 1 119 ? -7.363 18.921 -36.651 1.00 92.94 119 GLU A O 1
ATOM 967 N N . CYS A 1 120 ? -5.417 17.887 -37.023 1.00 93.75 120 CYS A N 1
ATOM 968 C CA . CYS A 1 120 ? -5.407 17.206 -35.726 1.00 93.75 120 CYS A CA 1
ATOM 969 C C . CYS A 1 120 ? -5.373 18.200 -34.554 1.00 93.75 120 CYS A C 1
ATOM 971 O O . CYS A 1 120 ? -6.144 18.056 -33.606 1.00 93.75 120 CYS A O 1
ATOM 973 N N . LEU A 1 121 ? -4.533 19.238 -34.629 1.00 94.81 121 LEU A N 1
ATOM 974 C CA . LEU A 1 121 ? -4.470 20.304 -33.628 1.00 94.81 121 LEU A CA 1
ATOM 975 C C . LEU A 1 121 ? -5.791 21.083 -33.542 1.00 94.81 121 LEU A C 1
ATOM 977 O O . LEU A 1 121 ? -6.241 21.400 -32.439 1.00 94.81 121 LEU A O 1
ATOM 981 N N . ARG A 1 122 ? -6.439 21.365 -34.682 1.00 95.88 122 ARG A N 1
ATOM 982 C CA . ARG A 1 122 ? -7.771 21.991 -34.720 1.00 95.88 122 ARG A CA 1
ATOM 983 C C . ARG A 1 122 ? -8.793 21.138 -33.968 1.00 95.88 122 ARG A C 1
ATOM 985 O O . ARG A 1 122 ? -9.474 21.659 -33.090 1.00 95.88 122 ARG A O 1
ATOM 992 N N . ILE A 1 123 ? -8.843 19.834 -34.246 1.00 92.62 123 ILE A N 1
ATOM 993 C CA . ILE A 1 123 ? -9.757 18.890 -33.585 1.00 92.62 123 ILE A CA 1
ATOM 994 C C . ILE A 1 123 ? -9.481 18.808 -32.077 1.00 92.62 123 ILE A C 1
ATOM 996 O O . ILE A 1 123 ? -10.424 18.824 -31.287 1.00 92.62 123 ILE A O 1
ATOM 1000 N N . LEU A 1 124 ? -8.211 18.742 -31.657 1.00 90.56 124 LEU A N 1
ATOM 1001 C CA . LEU A 1 124 ? -7.845 18.716 -30.234 1.00 90.56 124 LEU A CA 1
ATOM 1002 C C . LEU A 1 124 ? -8.323 19.975 -29.505 1.00 90.56 124 LEU A C 1
ATOM 1004 O O . LEU A 1 124 ? -8.911 19.871 -28.430 1.00 90.56 124 LEU A O 1
ATOM 1008 N N . ARG A 1 125 ? -8.133 21.152 -30.111 1.00 94.31 125 ARG A N 1
ATOM 1009 C CA . ARG A 1 125 ? -8.585 22.431 -29.548 1.00 94.31 125 ARG A CA 1
ATOM 1010 C C . ARG A 1 125 ? -10.100 22.558 -29.531 1.00 94.31 125 ARG A C 1
ATOM 1012 O O . ARG A 1 125 ? -10.649 23.074 -28.567 1.00 94.31 125 ARG A O 1
ATOM 1019 N N . GLU A 1 126 ? -10.790 22.086 -30.565 1.00 91.44 126 GLU A N 1
ATOM 1020 C CA . GLU A 1 126 ? -12.255 22.061 -30.588 1.00 91.44 126 GLU A CA 1
ATOM 1021 C C . GLU A 1 126 ? -12.819 21.154 -29.503 1.00 91.44 126 GLU A C 1
ATOM 1023 O O . GLU A 1 126 ? -13.748 21.557 -28.810 1.00 91.44 126 GLU A O 1
ATOM 1028 N N . LYS A 1 127 ? -12.215 19.983 -29.280 1.00 85.50 127 LYS A N 1
ATOM 1029 C CA . LYS A 1 127 ? -12.584 19.100 -28.167 1.00 85.50 127 LYS A CA 1
ATOM 1030 C C . LYS A 1 127 ? -12.308 19.739 -26.808 1.00 85.50 127 LYS A C 1
ATOM 1032 O O . LYS A 1 127 ? -13.175 19.693 -25.939 1.00 85.50 127 LYS A O 1
ATOM 1037 N N . ALA A 1 128 ? -11.146 20.369 -26.633 1.00 82.88 128 ALA A N 1
ATOM 1038 C CA . ALA A 1 128 ? -10.812 21.083 -25.404 1.00 82.88 128 ALA A CA 1
ATOM 1039 C C . ALA A 1 128 ? -11.800 22.235 -25.138 1.00 82.88 128 ALA A C 1
ATOM 1041 O O . ALA A 1 128 ? -12.315 22.374 -24.031 1.00 82.88 128 ALA A O 1
ATOM 1042 N N . ASN A 1 129 ? -12.143 23.013 -26.168 1.00 80.94 129 ASN A N 1
ATOM 1043 C CA . ASN A 1 129 ? -13.089 24.124 -26.069 1.00 80.94 129 ASN A CA 1
ATOM 1044 C C . ASN A 1 129 ? -14.535 23.661 -25.856 1.00 80.94 129 ASN A C 1
ATOM 1046 O O . ASN A 1 129 ? -15.252 24.290 -25.083 1.00 80.94 129 ASN A O 1
ATOM 1050 N N . ALA A 1 130 ? -14.963 22.569 -26.494 1.00 77.12 130 ALA A N 1
ATOM 1051 C CA . ALA A 1 130 ? -16.268 21.957 -26.252 1.00 77.12 130 ALA A CA 1
ATOM 1052 C C . ALA A 1 130 ? -16.373 21.467 -24.803 1.00 77.12 130 ALA A C 1
ATOM 1054 O O . ALA A 1 130 ? -17.348 21.770 -24.127 1.00 77.12 130 ALA A O 1
ATOM 1055 N N . CYS A 1 131 ? -15.313 20.842 -24.280 1.00 69.19 131 CYS A N 1
ATOM 1056 C CA . CYS A 1 131 ? -15.230 20.460 -22.873 1.00 69.19 131 CYS A CA 1
ATOM 1057 C C . CYS A 1 131 ? -15.325 21.684 -21.942 1.00 69.19 131 CYS A C 1
ATOM 1059 O O . CYS A 1 131 ? -16.020 21.640 -20.928 1.00 69.19 131 CYS A O 1
ATOM 1061 N N . ILE A 1 132 ? -14.686 22.809 -22.286 1.00 63.97 132 ILE A N 1
ATOM 1062 C CA . ILE A 1 132 ? -14.792 24.064 -21.518 1.00 63.97 132 ILE A CA 1
ATOM 1063 C C . ILE A 1 132 ? -16.214 24.652 -21.586 1.00 63.97 132 ILE A C 1
ATOM 1065 O O . ILE A 1 132 ? -16.720 25.139 -20.575 1.00 63.97 132 ILE A O 1
ATOM 1069 N N . LEU A 1 133 ? -16.871 24.604 -22.748 1.00 57.44 133 LEU A N 1
ATOM 1070 C CA . LEU A 1 133 ? -18.226 25.123 -22.954 1.00 57.44 133 LEU A CA 1
ATOM 1071 C C . LEU A 1 133 ? -19.297 24.266 -22.276 1.00 57.44 133 LEU A C 1
ATOM 1073 O O . LEU A 1 133 ? -20.182 24.833 -21.642 1.00 57.44 133 LEU A O 1
ATOM 1077 N N . ASP A 1 134 ? -19.183 22.939 -22.306 1.00 51.72 134 ASP A N 1
ATOM 1078 C CA . ASP A 1 134 ? -20.064 22.035 -21.555 1.00 51.72 134 ASP A CA 1
ATOM 1079 C C . ASP A 1 134 ? -19.895 22.237 -20.041 1.00 51.72 134 ASP A C 1
ATOM 1081 O O . ASP A 1 134 ? -20.870 22.269 -19.286 1.00 51.72 134 ASP A O 1
ATOM 1085 N N . ASN A 1 135 ? -18.663 22.518 -19.599 1.00 45.59 135 ASN A N 1
ATOM 1086 C CA . ASN A 1 135 ? -18.379 22.940 -18.229 1.00 45.59 135 ASN A CA 1
ATOM 1087 C C . ASN A 1 135 ? -18.978 24.313 -17.874 1.00 45.59 135 ASN A C 1
ATOM 1089 O O . ASN A 1 135 ? -19.239 24.561 -16.700 1.00 45.59 135 ASN A O 1
ATOM 1093 N N . LEU A 1 136 ? -19.188 25.216 -18.837 1.00 38.41 136 LEU A N 1
ATOM 1094 C CA . LEU A 1 136 ? -19.794 26.537 -18.614 1.00 38.41 136 LEU A CA 1
ATOM 1095 C C . LEU A 1 136 ? -21.328 26.501 -18.714 1.00 38.41 136 LEU A C 1
ATOM 1097 O O . LEU A 1 136 ? -21.999 27.181 -17.938 1.00 38.41 136 LEU A O 1
ATOM 1101 N N . ALA A 1 137 ? -21.892 25.682 -19.605 1.00 39.12 137 ALA A N 1
ATOM 1102 C CA . ALA A 1 137 ? -23.334 25.521 -19.796 1.00 39.12 137 ALA A CA 1
ATOM 1103 C C . ALA A 1 137 ? -24.010 24.823 -18.603 1.00 39.12 137 ALA A C 1
ATOM 1105 O O . ALA A 1 137 ? -25.128 25.178 -18.233 1.00 39.12 137 ALA A O 1
ATOM 1106 N N . LEU A 1 138 ? -23.304 23.913 -17.922 1.00 38.47 138 LEU A N 1
ATOM 1107 C CA . LEU A 1 138 ? -23.754 23.307 -16.662 1.00 38.47 138 LEU A CA 1
ATOM 1108 C C . LEU A 1 138 ? -23.521 24.201 -15.423 1.00 38.47 138 LEU A C 1
ATOM 1110 O O . LEU A 1 138 ? -23.917 23.832 -14.319 1.00 38.47 138 LEU A O 1
ATOM 1114 N N . ARG A 1 139 ? -22.919 25.393 -15.577 1.00 37.38 139 ARG A N 1
ATOM 1115 C CA . ARG A 1 139 ? -22.536 26.301 -14.472 1.00 37.38 139 ARG A CA 1
ATOM 1116 C C . ARG A 1 139 ? -23.397 27.560 -14.310 1.00 37.38 139 ARG A C 1
ATOM 1118 O O . ARG A 1 139 ? -23.022 28.451 -13.551 1.00 37.38 139 ARG A O 1
ATOM 1125 N N . LEU A 1 140 ? -24.587 27.626 -14.914 1.00 30.03 140 LEU A N 1
ATOM 1126 C CA . LEU A 1 140 ? -25.591 28.658 -14.577 1.00 30.03 140 LEU A CA 1
ATOM 1127 C C . LEU A 1 140 ? -26.396 28.360 -13.289 1.00 30.03 140 LEU A C 1
ATOM 1129 O O . LEU A 1 140 ? -27.393 29.022 -13.011 1.00 30.03 140 LEU A O 1
ATOM 1133 N N . ILE A 1 141 ? -25.925 27.431 -12.449 1.00 29.69 141 ILE A N 1
ATOM 1134 C CA . ILE A 1 141 ? -26.324 27.282 -11.040 1.00 29.69 141 ILE A CA 1
ATOM 1135 C C . ILE A 1 141 ? -25.062 27.521 -10.189 1.00 29.69 141 ILE A C 1
ATOM 1137 O O . ILE A 1 141 ? -24.025 26.916 -10.471 1.00 29.69 141 ILE A O 1
ATOM 1141 N N . PRO A 1 142 ? -25.079 28.419 -9.184 1.00 31.53 142 PRO A N 1
ATOM 1142 C CA . PRO A 1 142 ? -23.855 28.911 -8.567 1.00 31.53 142 PRO A CA 1
ATOM 1143 C C . PRO A 1 142 ? -23.278 27.876 -7.596 1.00 31.53 142 PRO A C 1
ATOM 1145 O O . PRO A 1 142 ? -23.647 27.837 -6.425 1.00 31.53 142 PRO A O 1
ATOM 1148 N N . GLN A 1 143 ? -22.317 27.077 -8.057 1.00 29.44 143 GLN A N 1
ATOM 1149 C CA . GLN A 1 143 ? -21.379 26.381 -7.179 1.00 29.44 143 GLN A CA 1
ATOM 1150 C C . GLN A 1 143 ? -19.938 26.613 -7.634 1.00 29.44 143 GLN A C 1
ATOM 1152 O O . GLN A 1 143 ? -19.563 26.445 -8.793 1.00 29.44 143 GLN A O 1
ATOM 1157 N N . ARG A 1 144 ? -19.155 27.105 -6.671 1.00 33.72 144 ARG A N 1
ATOM 1158 C CA . ARG A 1 144 ? -17.765 27.539 -6.788 1.00 33.72 144 ARG A CA 1
ATOM 1159 C C . ARG A 1 144 ? -16.860 26.322 -6.958 1.00 33.72 144 ARG A C 1
ATOM 1161 O O . ARG A 1 144 ? -16.875 25.427 -6.121 1.00 33.72 144 ARG A O 1
ATOM 1168 N N . LEU A 1 145 ? -16.047 26.331 -8.011 1.00 26.53 145 LEU A N 1
ATOM 1169 C CA . LEU A 1 145 ? -14.996 25.342 -8.223 1.00 26.53 145 LEU A CA 1
ATOM 1170 C C . LEU A 1 145 ? -13.819 25.599 -7.275 1.00 26.53 145 LEU A C 1
ATOM 1172 O O . LEU A 1 145 ? -13.204 26.666 -7.320 1.00 26.53 145 LEU A O 1
ATOM 1176 N N . SER A 1 146 ? -13.479 24.603 -6.463 1.00 26.61 146 SER A N 1
ATOM 1177 C CA . SER A 1 146 ? -12.221 24.514 -5.728 1.00 26.61 146 SER A CA 1
ATOM 1178 C C . SER A 1 146 ? -11.125 23.991 -6.658 1.00 26.61 146 SER A C 1
ATOM 1180 O O . SER A 1 146 ? -10.967 22.795 -6.878 1.00 26.61 146 SER A O 1
ATOM 1182 N N . VAL A 1 147 ? -10.353 24.917 -7.222 1.00 26.17 147 VAL A N 1
ATOM 1183 C CA . VAL A 1 147 ? -9.044 24.610 -7.802 1.00 26.17 147 VAL A CA 1
ATOM 1184 C C . VAL A 1 147 ? -8.036 24.662 -6.657 1.00 26.17 147 VAL A C 1
ATOM 1186 O O . VAL A 1 147 ? -7.855 25.718 -6.053 1.00 26.17 147 VAL A O 1
ATOM 1189 N N . THR A 1 148 ? -7.369 23.548 -6.353 1.00 31.52 148 THR A N 1
ATOM 1190 C CA . THR A 1 148 ? -6.219 23.527 -5.437 1.00 31.52 148 THR A CA 1
ATOM 1191 C C . THR A 1 148 ? -5.011 24.141 -6.144 1.00 31.52 148 THR A C 1
ATOM 1193 O O . THR A 1 148 ? -4.095 23.462 -6.592 1.00 31.52 148 THR A O 1
ATOM 1196 N N . LEU A 1 149 ? -5.035 25.462 -6.280 1.00 27.62 149 LEU A N 1
ATOM 1197 C CA . LEU A 1 149 ? -3.836 26.268 -6.413 1.00 27.62 149 LEU A CA 1
ATOM 1198 C C . LEU A 1 149 ? -3.423 26.635 -4.989 1.00 27.62 149 LEU A C 1
ATOM 1200 O O . LEU A 1 149 ? -4.255 27.088 -4.203 1.00 27.62 149 LEU A O 1
ATOM 1204 N N . SER A 1 150 ? -2.135 26.507 -4.670 1.00 36.53 150 SER A N 1
ATOM 1205 C CA . SER A 1 150 ? -1.528 27.395 -3.679 1.00 36.53 150 SER A CA 1
ATOM 1206 C C . SER A 1 150 ? -1.646 28.813 -4.242 1.00 36.53 150 SER A C 1
ATOM 1208 O O . SER A 1 150 ? -0.757 29.330 -4.913 1.00 36.53 150 SER A O 1
ATOM 1210 N N . THR A 1 151 ? -2.824 29.414 -4.096 1.00 32.25 151 THR A N 1
ATOM 1211 C CA . THR A 1 151 ? -2.972 30.847 -4.250 1.00 32.25 151 THR A CA 1
ATOM 1212 C C . THR A 1 151 ? -2.360 31.417 -2.987 1.00 32.25 151 THR A C 1
ATOM 1214 O O . THR A 1 151 ? -2.794 31.045 -1.901 1.00 32.25 151 THR A O 1
ATOM 1217 N N . GLY A 1 152 ? -1.390 32.323 -3.084 1.00 31.69 152 GLY A N 1
ATOM 1218 C CA . GLY A 1 152 ? -0.874 33.090 -1.939 1.00 31.69 152 GLY A CA 1
ATOM 1219 C C . GLY A 1 152 ? -1.919 34.014 -1.281 1.00 31.69 152 GLY A C 1
ATOM 1220 O O . GLY A 1 152 ? -1.580 35.086 -0.799 1.00 31.69 152 GLY A O 1
ATOM 1221 N N . LYS A 1 153 ? -3.200 33.638 -1.321 1.00 34.22 153 LYS A N 1
ATOM 1222 C CA . LYS A 1 153 ? -4.335 34.236 -0.636 1.00 34.22 153 LYS A CA 1
ATOM 1223 C C . LYS A 1 153 ? -4.957 33.153 0.239 1.00 34.22 153 LYS A C 1
ATOM 1225 O O . LYS A 1 153 ? -5.334 32.098 -0.266 1.00 34.22 153 LYS A O 1
ATOM 1230 N N . GLU A 1 154 ? -5.038 33.428 1.537 1.00 37.03 154 GLU A N 1
ATOM 1231 C CA . GLU A 1 154 ? -5.715 32.575 2.511 1.00 37.03 154 GLU A CA 1
ATOM 1232 C C . GLU A 1 154 ? -7.147 32.258 2.054 1.00 37.03 154 GLU A C 1
ATOM 1234 O O . GLU A 1 154 ? -7.871 33.123 1.552 1.00 37.03 154 GLU A O 1
ATOM 1239 N N . HIS A 1 155 ? -7.564 31.003 2.217 1.00 45.22 155 HIS A N 1
ATOM 1240 C CA . HIS A 1 155 ? -8.946 30.603 1.977 1.00 45.22 155 HIS A CA 1
ATOM 1241 C C . HIS A 1 155 ? -9.863 31.349 2.968 1.00 45.22 155 HIS A C 1
ATOM 1243 O O . HIS A 1 155 ? -9.553 31.418 4.153 1.00 45.22 155 HIS A O 1
ATOM 1249 N N . LEU A 1 156 ? -11.009 31.879 2.520 1.00 42.69 156 LEU A N 1
ATOM 1250 C CA . LEU A 1 156 ? -11.929 32.671 3.365 1.00 42.69 156 LEU A CA 1
ATOM 1251 C C . LEU A 1 156 ? -12.481 31.896 4.580 1.00 42.69 156 LEU A C 1
ATOM 1253 O O . LEU A 1 156 ? -12.909 32.506 5.551 1.00 42.69 156 LEU A O 1
ATOM 1257 N N . SER A 1 157 ? -12.467 30.560 4.535 1.00 44.97 157 SER A N 1
ATOM 1258 C CA . SER A 1 157 ? -12.797 29.689 5.681 1.00 44.97 157 SER A CA 1
ATOM 1259 C C . SER A 1 157 ? -11.575 29.264 6.507 1.00 44.97 157 SER A C 1
ATOM 1261 O O . SER A 1 157 ? -11.740 28.637 7.542 1.00 44.97 157 SER A O 1
ATOM 1263 N N . ALA A 1 158 ? -10.358 29.551 6.037 1.00 43.47 158 ALA A N 1
ATOM 1264 C CA . ALA A 1 158 ? -9.107 29.276 6.746 1.00 43.47 158 ALA A CA 1
ATOM 1265 C C . ALA A 1 158 ? -8.582 30.502 7.510 1.00 43.47 158 ALA A C 1
ATOM 1267 O O . ALA A 1 158 ? -7.738 30.342 8.390 1.00 43.47 158 ALA A O 1
ATOM 1268 N N . SER A 1 159 ? -9.092 31.710 7.230 1.00 32.91 159 SER A N 1
ATOM 1269 C CA . SER A 1 159 ? -8.771 32.903 8.016 1.00 32.91 159 SER A CA 1
ATOM 1270 C C . SER A 1 159 ? -9.366 32.768 9.425 1.00 32.91 159 SER A C 1
ATOM 1272 O O . SER A 1 159 ? -10.530 33.094 9.658 1.00 32.91 159 SER A O 1
ATOM 1274 N N . GLY A 1 160 ? -8.571 32.235 10.353 1.00 38.56 160 GLY A N 1
ATOM 1275 C CA . GLY A 1 160 ? -8.907 32.094 11.774 1.00 38.56 160 GLY A CA 1
ATOM 1276 C C . GLY A 1 160 ? -9.134 30.662 12.271 1.00 38.56 160 GLY A C 1
ATOM 1277 O O . GLY A 1 160 ? -9.247 30.464 13.479 1.00 38.56 160 GLY A O 1
ATOM 1278 N N . SER A 1 161 ? -9.160 29.654 11.394 1.00 42.06 161 SER A N 1
ATOM 1279 C CA . SER A 1 161 ? -9.356 28.255 11.796 1.00 42.06 161 SER A CA 1
ATOM 1280 C C . SER A 1 161 ? -8.016 27.539 11.929 1.00 42.06 161 SER A C 1
ATOM 1282 O O . SER A 1 161 ? -7.505 26.942 10.986 1.00 42.06 161 SER A O 1
ATOM 1284 N N . GLN A 1 162 ? -7.434 27.600 13.125 1.00 46.91 162 GLN A N 1
ATOM 1285 C CA . GLN A 1 162 ? -6.299 26.762 13.492 1.00 46.91 162 GLN A CA 1
ATOM 1286 C C . GLN A 1 162 ? -6.826 25.412 13.992 1.00 46.91 162 GLN A C 1
ATOM 1288 O O . GLN A 1 162 ? -7.552 25.361 14.985 1.00 46.91 162 GLN A O 1
ATOM 1293 N N . LEU A 1 163 ? -6.449 24.310 13.335 1.00 48.03 163 LEU A N 1
ATOM 1294 C CA . LEU A 1 163 ? -6.636 22.982 13.917 1.00 48.03 163 LEU A CA 1
ATOM 1295 C C . LEU A 1 163 ? -5.617 22.827 15.052 1.00 48.03 163 LEU A C 1
ATOM 1297 O O . LEU A 1 163 ? -4.456 22.495 14.822 1.00 48.03 163 LEU A O 1
ATOM 1301 N N . VAL A 1 164 ? -6.038 23.131 16.279 1.00 51.22 164 VAL A N 1
ATOM 1302 C CA . VAL A 1 164 ? -5.231 22.910 17.481 1.00 51.22 164 VAL A CA 1
ATOM 1303 C C . VAL A 1 164 ? -5.698 21.619 18.129 1.00 51.22 164 VAL A C 1
ATOM 1305 O O . VAL A 1 164 ? -6.694 21.595 18.848 1.00 51.22 164 VAL A O 1
ATOM 1308 N N . THR A 1 165 ? -4.965 20.536 17.904 1.00 53.53 165 THR A N 1
ATOM 1309 C CA . THR A 1 165 ? -5.183 19.303 18.659 1.00 53.53 165 THR A CA 1
ATOM 1310 C C . THR A 1 165 ? -4.462 19.393 19.991 1.00 53.53 165 THR A C 1
ATOM 1312 O O . THR A 1 165 ? -3.232 19.359 20.050 1.00 53.53 165 THR A O 1
ATOM 1315 N N . VAL A 1 166 ? -5.224 19.525 21.076 1.00 55.72 166 VAL A N 1
ATOM 1316 C CA . VAL A 1 166 ? -4.678 19.506 22.435 1.00 55.72 166 VAL A CA 1
ATOM 1317 C C . VAL A 1 166 ? -4.820 18.099 22.999 1.00 55.72 166 VAL A C 1
ATOM 1319 O O . VAL A 1 166 ? -5.837 17.759 23.600 1.00 55.72 166 VAL A O 1
ATOM 1322 N N . THR A 1 167 ? -3.786 17.277 22.848 1.00 55.88 167 THR A N 1
ATOM 1323 C CA . THR A 1 167 ? -3.732 15.965 23.499 1.00 55.88 167 THR A CA 1
ATOM 1324 C C . THR A 1 167 ? -3.429 16.169 24.984 1.00 55.88 167 THR A C 1
ATOM 1326 O O . THR A 1 167 ? -2.280 16.368 25.378 1.00 55.88 167 THR A O 1
ATOM 1329 N N . ARG A 1 168 ? -4.459 16.186 25.838 1.00 56.53 168 ARG A N 1
ATOM 1330 C CA . ARG A 1 168 ? -4.261 16.280 27.293 1.00 56.53 168 ARG A CA 1
ATOM 1331 C C . ARG A 1 168 ? -3.956 14.895 27.855 1.00 56.53 168 ARG A C 1
ATOM 1333 O O . ARG A 1 168 ? -4.825 14.029 27.840 1.00 56.53 168 ARG A O 1
ATOM 1340 N N . ALA A 1 169 ? -2.748 14.704 28.387 1.00 57.38 169 ALA A N 1
ATOM 1341 C CA . ALA A 1 169 ? -2.451 13.531 29.203 1.00 57.38 169 ALA A CA 1
ATOM 1342 C C . ALA A 1 169 ? -3.390 13.528 30.432 1.00 57.38 169 ALA A C 1
ATOM 1344 O O . ALA A 1 169 ? -3.520 14.567 31.090 1.00 57.38 169 ALA A O 1
ATOM 1345 N N . PRO A 1 170 ? -4.065 12.408 30.741 1.00 58.38 170 PRO A N 1
ATOM 1346 C CA . PRO A 1 170 ? -5.139 12.381 31.734 1.00 58.38 170 PRO A CA 1
ATOM 1347 C C . PRO A 1 170 ? -4.687 12.594 33.189 1.00 58.38 170 PRO A C 1
ATOM 1349 O O . PRO A 1 170 ? -5.545 12.790 34.049 1.00 58.38 170 PRO A O 1
ATOM 1352 N N . ASP A 1 171 ? -3.384 12.608 33.498 1.00 62.84 171 ASP A N 1
ATOM 1353 C CA . ASP A 1 171 ? -2.920 12.619 34.888 1.00 62.84 171 ASP A CA 1
ATOM 1354 C C . ASP A 1 171 ? -2.091 13.857 35.279 1.00 62.84 171 ASP A C 1
ATOM 1356 O O . ASP A 1 171 ? -0.952 14.050 34.857 1.00 62.84 171 ASP A O 1
ATOM 1360 N N . LYS A 1 172 ? -2.664 14.679 36.171 1.00 59.34 172 LYS A N 1
ATOM 1361 C CA . LYS A 1 172 ? -1.992 15.819 36.823 1.00 59.34 172 LYS A CA 1
ATOM 1362 C C . LYS A 1 172 ? -0.986 15.389 37.903 1.00 59.34 172 LYS A C 1
ATOM 1364 O O . LYS A 1 172 ? -0.238 16.236 38.387 1.00 59.34 172 LYS A O 1
ATOM 1369 N N . ARG A 1 173 ? -0.990 14.118 38.334 1.00 58.00 173 ARG A N 1
ATOM 1370 C CA . ARG A 1 173 ? -0.090 13.586 39.378 1.00 58.00 173 ARG A CA 1
ATOM 1371 C C . ARG A 1 173 ? 1.284 13.200 38.845 1.00 58.00 173 ARG A C 1
ATOM 1373 O O . ARG A 1 173 ? 2.221 13.083 39.635 1.00 58.00 173 ARG A O 1
ATOM 1380 N N . LEU A 1 174 ? 1.435 13.073 37.528 1.00 55.84 174 LEU A N 1
ATOM 1381 C CA . LEU A 1 174 ? 2.736 12.955 36.882 1.00 55.84 174 LEU A CA 1
ATOM 1382 C C . LEU A 1 174 ? 3.434 14.316 36.958 1.00 55.84 174 LEU A C 1
ATOM 1384 O O . LEU A 1 174 ? 3.270 15.195 36.119 1.00 55.84 174 LEU A O 1
ATOM 1388 N N . SER A 1 175 ? 4.158 14.486 38.063 1.00 49.19 175 SER A N 1
ATOM 1389 C CA . SER A 1 175 ? 4.980 15.642 38.410 1.00 49.19 175 SER A CA 1
ATOM 1390 C C . SER A 1 175 ? 5.820 16.178 37.240 1.00 49.19 175 SER A C 1
ATOM 1392 O O . SER A 1 175 ? 6.147 15.458 36.297 1.00 49.19 175 SER A O 1
ATOM 1394 N N . SER A 1 176 ? 6.214 17.447 37.362 1.00 54.53 176 SER A N 1
ATOM 1395 C CA . SER A 1 176 ? 6.926 18.352 36.438 1.00 54.53 176 SER A CA 1
ATOM 1396 C C . SER A 1 176 ? 8.224 17.865 35.754 1.00 54.53 176 SER A C 1
ATOM 1398 O O . SER A 1 176 ? 9.003 18.681 35.267 1.00 54.53 176 SER A O 1
ATOM 1400 N N . ARG A 1 177 ? 8.500 16.559 35.699 1.00 56.31 177 ARG A N 1
ATOM 1401 C CA . ARG A 1 177 ? 9.708 15.960 35.110 1.00 56.31 177 ARG A CA 1
ATOM 1402 C C . ARG A 1 177 ? 9.444 14.817 34.126 1.00 56.31 177 ARG A C 1
ATOM 1404 O O . ARG A 1 177 ? 10.407 14.179 33.691 1.00 56.31 177 ARG A O 1
ATOM 1411 N N . ALA A 1 178 ? 8.198 14.503 33.780 1.00 58.03 178 ALA A N 1
ATOM 1412 C CA . ALA A 1 178 ? 7.923 13.533 32.721 1.00 58.03 178 ALA A CA 1
ATOM 1413 C C . ALA A 1 178 ? 8.097 14.192 31.342 1.00 58.03 178 ALA A C 1
ATOM 1415 O O . ALA A 1 178 ? 7.407 15.154 31.019 1.00 58.03 178 ALA A O 1
ATOM 1416 N N . HIS A 1 179 ? 9.040 13.689 30.539 1.00 62.62 179 HIS A N 1
ATOM 1417 C CA . HIS A 1 179 ? 9.117 14.035 29.122 1.00 62.62 179 HIS A CA 1
ATOM 1418 C C . HIS A 1 179 ? 7.966 13.313 28.429 1.00 62.62 179 HIS A C 1
ATOM 1420 O O . HIS A 1 179 ? 8.014 12.095 28.279 1.00 62.62 179 HIS A O 1
ATOM 1426 N N . VAL A 1 180 ? 6.917 14.053 28.085 1.00 64.06 180 VAL A N 1
ATOM 1427 C CA . VAL A 1 180 ? 5.823 13.529 27.270 1.00 64.06 180 VAL A CA 1
ATOM 1428 C C . VAL A 1 180 ? 6.251 13.669 25.817 1.00 64.06 180 VAL A C 1
ATOM 1430 O O . VAL A 1 180 ? 6.452 14.782 25.330 1.00 64.06 180 VAL A O 1
ATOM 1433 N N . TYR A 1 181 ? 6.442 12.540 25.142 1.00 70.00 181 TYR A N 1
ATOM 1434 C CA . TYR A 1 181 ? 6.631 12.531 23.697 1.00 70.00 181 TYR A CA 1
ATOM 1435 C C . TYR A 1 181 ? 5.257 12.530 23.041 1.00 70.00 181 TYR A C 1
ATOM 1437 O O . TYR A 1 181 ? 4.426 11.676 23.355 1.00 70.00 181 TYR A O 1
ATOM 1445 N N . HIS A 1 182 ? 5.037 13.494 22.150 1.00 72.94 182 HIS A N 1
ATOM 1446 C CA . HIS A 1 182 ? 3.841 13.572 21.328 1.00 72.94 182 HIS A CA 1
ATOM 1447 C C . HIS A 1 182 ? 4.202 13.233 19.887 1.00 72.94 182 HIS A C 1
ATOM 1449 O O . HIS A 1 182 ? 5.028 13.915 19.279 1.00 72.94 182 HIS A O 1
ATOM 1455 N N . CYS A 1 183 ? 3.582 12.190 19.346 1.00 76.75 183 CYS A N 1
ATOM 1456 C CA . CYS A 1 183 ? 3.609 11.907 17.916 1.00 76.75 183 CYS A CA 1
ATOM 1457 C C . CYS A 1 183 ? 2.212 12.160 17.358 1.00 76.75 183 CYS A C 1
ATOM 1459 O O . CYS A 1 183 ? 1.229 11.764 17.984 1.00 76.75 183 CYS A O 1
ATOM 1461 N N . ALA A 1 184 ? 2.116 12.838 16.215 1.00 80.50 184 ALA A N 1
ATOM 1462 C CA . ALA A 1 184 ? 0.849 13.038 15.533 1.00 80.50 184 ALA A CA 1
ATOM 1463 C C . ALA A 1 184 ? 0.991 12.732 14.041 1.00 80.50 184 ALA A C 1
ATOM 1465 O O . ALA A 1 184 ? 1.906 13.236 13.389 1.00 80.50 184 ALA A O 1
ATOM 1466 N N . PHE A 1 185 ? 0.067 11.935 13.507 1.00 81.56 185 PHE A N 1
ATOM 1467 C CA . PHE A 1 185 ? -0.057 11.686 12.073 1.00 81.56 185 PHE A CA 1
ATOM 1468 C C . PHE A 1 185 ? -1.367 12.273 11.575 1.00 81.56 185 PHE A C 1
ATOM 1470 O O . PHE A 1 185 ? -2.407 12.123 12.216 1.00 81.56 185 PHE A O 1
ATOM 1477 N N . VAL A 1 186 ? -1.309 12.915 10.413 1.00 85.75 186 VAL A N 1
ATOM 1478 C CA . VAL A 1 186 ? -2.472 13.494 9.746 1.00 85.75 186 VAL A CA 1
ATOM 1479 C C . VAL A 1 186 ? -2.597 12.864 8.371 1.00 85.75 186 VAL A C 1
ATOM 1481 O O . VAL A 1 186 ? -1.639 12.859 7.600 1.00 85.75 186 VAL A O 1
ATOM 1484 N N . ASN A 1 187 ? -3.777 12.342 8.060 1.00 85.94 187 ASN A N 1
ATOM 1485 C CA . ASN A 1 187 ? -4.103 11.814 6.745 1.00 85.94 187 ASN A CA 1
ATOM 1486 C C . ASN A 1 187 ? -5.371 12.485 6.213 1.00 85.94 187 ASN A C 1
ATOM 1488 O O . ASN A 1 187 ? -6.316 12.700 6.968 1.00 85.94 187 ASN A O 1
ATOM 1492 N N . VAL A 1 188 ? -5.400 12.815 4.922 1.00 86.00 188 VAL A N 1
ATOM 1493 C CA . VAL A 1 188 ? -6.526 13.516 4.291 1.00 86.00 188 VAL A CA 1
ATOM 1494 C C . VAL A 1 188 ? -6.977 12.738 3.065 1.00 86.00 188 VAL A C 1
ATOM 1496 O O . VAL A 1 188 ? -6.154 12.389 2.220 1.00 86.00 188 VAL A O 1
ATOM 1499 N N . LEU A 1 189 ? -8.284 12.510 2.944 1.00 85.06 189 LEU A N 1
ATOM 1500 C CA . LEU A 1 189 ? -8.903 11.926 1.760 1.00 85.06 189 LEU A CA 1
ATOM 1501 C C . LEU A 1 189 ? -10.184 12.684 1.406 1.00 85.06 189 LEU A C 1
ATOM 1503 O O . LEU A 1 189 ? -11.238 12.466 2.002 1.00 85.06 189 LEU A O 1
ATOM 1507 N N . GLY A 1 190 ? -10.099 13.557 0.400 1.00 87.12 190 GLY A N 1
ATOM 1508 C CA . GLY A 1 190 ? -11.223 14.391 -0.023 1.00 87.12 190 GLY A CA 1
ATOM 1509 C C . GLY A 1 190 ? -11.719 15.287 1.113 1.00 87.12 190 GLY A C 1
ATOM 1510 O O . GLY A 1 190 ? -11.016 16.193 1.553 1.00 87.12 190 GLY A O 1
ATOM 1511 N N . ASP A 1 191 ? -12.933 15.015 1.581 1.00 84.25 191 ASP A N 1
ATOM 1512 C CA . ASP A 1 191 ? -13.608 15.698 2.685 1.00 84.25 191 ASP A CA 1
ATOM 1513 C C . ASP A 1 191 ? -13.245 15.147 4.071 1.00 84.25 191 ASP A C 1
ATOM 1515 O O . ASP A 1 191 ? -13.634 15.720 5.086 1.00 84.25 191 ASP A O 1
ATOM 1519 N N . ARG A 1 192 ? -12.479 14.053 4.132 1.00 87.19 192 ARG A N 1
ATOM 1520 C CA . ARG A 1 192 ? -12.162 13.355 5.378 1.00 87.19 192 ARG A CA 1
ATOM 1521 C C . ARG A 1 192 ? -10.749 13.643 5.863 1.00 87.19 192 ARG A C 1
ATOM 1523 O O . ARG A 1 192 ? -9.803 13.693 5.079 1.00 87.19 192 ARG A O 1
ATOM 1530 N N . LEU A 1 193 ? -10.617 13.793 7.175 1.00 90.38 193 LEU A N 1
ATOM 1531 C CA . LEU A 1 193 ? -9.375 14.031 7.901 1.00 90.38 193 LEU A CA 1
ATOM 1532 C C . LEU A 1 193 ? -9.255 12.973 8.997 1.00 90.38 193 LEU A C 1
ATOM 1534 O O . LEU A 1 193 ? -10.144 12.876 9.834 1.00 90.38 193 LEU A O 1
ATOM 1538 N N . ALA A 1 194 ? -8.177 12.197 9.007 1.00 88.00 194 ALA A N 1
ATOM 1539 C CA . ALA A 1 194 ? -7.843 11.299 10.104 1.00 88.00 194 ALA A CA 1
ATOM 1540 C C . ALA A 1 194 ? -6.627 11.834 10.854 1.00 88.00 194 ALA A C 1
ATOM 1542 O O . ALA A 1 194 ? -5.623 12.202 10.240 1.00 88.00 194 ALA A O 1
ATOM 1543 N N . LEU A 1 195 ? -6.718 11.858 12.179 1.00 88.69 195 LEU A N 1
ATOM 1544 C CA . LEU A 1 195 ? -5.658 12.300 13.065 1.00 88.69 195 LEU A CA 1
ATOM 1545 C C . LEU A 1 195 ? -5.382 11.230 14.107 1.00 88.69 195 LEU A C 1
ATOM 1547 O O . LEU A 1 195 ? -6.253 10.858 14.889 1.00 88.69 195 LEU A O 1
ATOM 1551 N N . TYR A 1 196 ? -4.149 10.756 14.121 1.00 86.94 196 TYR A N 1
ATOM 1552 C CA . TYR A 1 196 ? -3.637 9.923 15.190 1.00 86.94 196 TYR A CA 1
ATOM 1553 C C . TYR A 1 196 ? -2.756 10.773 16.089 1.00 86.94 196 TYR A C 1
ATOM 1555 O O . TYR A 1 196 ? -1.910 11.507 15.586 1.00 86.94 196 TYR A O 1
ATOM 1563 N N . GLY A 1 197 ? -2.943 10.661 17.398 1.00 85.12 197 GLY A N 1
ATOM 1564 C CA . GLY A 1 197 ? -2.092 11.289 18.397 1.00 85.12 197 GLY A CA 1
ATOM 1565 C C . GLY A 1 197 ? -1.674 10.278 19.451 1.00 85.12 197 GLY A C 1
ATOM 1566 O O . GLY A 1 197 ? -2.526 9.593 20.009 1.00 85.12 197 GLY A O 1
ATOM 1567 N N . GLU A 1 198 ? -0.384 10.230 19.756 1.00 83.94 198 GLU A N 1
ATOM 1568 C CA . GLU A 1 198 ? 0.194 9.393 20.804 1.00 83.94 198 GLU A CA 1
ATOM 1569 C C . GLU A 1 198 ? 0.815 10.255 21.902 1.00 83.94 198 GLU A C 1
ATOM 1571 O O . GLU A 1 198 ? 1.395 11.309 21.632 1.00 83.94 198 GLU A O 1
ATOM 1576 N N . ALA A 1 199 ? 0.691 9.803 23.146 1.00 81.25 199 ALA A N 1
ATOM 1577 C CA . ALA A 1 199 ? 1.336 10.375 24.313 1.00 81.25 199 ALA A CA 1
ATOM 1578 C C . ALA A 1 199 ? 1.977 9.252 25.137 1.00 81.25 199 ALA A C 1
ATOM 1580 O O . ALA A 1 199 ? 1.280 8.423 25.724 1.00 81.25 199 ALA A O 1
ATOM 1581 N N . ALA A 1 200 ? 3.307 9.238 25.203 1.00 77.75 200 ALA A N 1
ATOM 1582 C CA . ALA A 1 200 ? 4.044 8.294 26.040 1.00 77.75 200 ALA A CA 1
ATOM 1583 C C . ALA A 1 200 ? 4.251 8.852 27.458 1.00 77.75 200 ALA A C 1
ATOM 1585 O O . ALA A 1 200 ? 4.717 9.983 27.629 1.00 77.75 200 ALA A O 1
ATOM 1586 N N . VAL A 1 201 ? 3.945 8.045 28.477 1.00 74.75 201 VAL A N 1
ATOM 1587 C CA . VAL A 1 201 ? 4.259 8.319 29.885 1.00 74.75 201 VAL A CA 1
ATOM 1588 C C . VAL A 1 201 ? 5.542 7.578 30.279 1.00 74.75 201 VAL A C 1
ATOM 1590 O O . VAL A 1 201 ? 5.812 6.479 29.798 1.00 74.75 201 VAL A O 1
ATOM 1593 N N . LYS A 1 202 ? 6.345 8.172 31.176 1.00 69.88 202 LYS A N 1
ATOM 1594 C CA . LYS A 1 202 ? 7.660 7.654 31.616 1.00 69.88 202 LYS A CA 1
ATOM 1595 C C . LYS A 1 202 ? 7.658 6.206 32.130 1.00 69.88 202 LYS A C 1
ATOM 1597 O O . LYS A 1 202 ? 8.710 5.578 32.097 1.00 69.88 202 LYS A O 1
ATOM 1602 N N . ASP A 1 203 ? 6.509 5.679 32.539 1.00 74.62 203 ASP A N 1
ATOM 1603 C CA . ASP A 1 203 ? 6.372 4.324 33.086 1.00 74.62 203 ASP A CA 1
ATOM 1604 C C . ASP A 1 203 ? 6.087 3.260 32.008 1.00 74.62 203 ASP A C 1
ATOM 1606 O O . ASP A 1 203 ? 5.651 2.154 32.314 1.00 74.62 203 ASP A O 1
ATOM 1610 N N . GLY A 1 204 ? 6.306 3.589 30.729 1.00 70.12 204 GLY A N 1
ATOM 1611 C CA . GLY A 1 204 ? 6.100 2.677 29.599 1.00 70.12 204 GLY A CA 1
ATOM 1612 C C . GLY A 1 204 ? 4.650 2.585 29.122 1.00 70.12 204 GLY A C 1
ATOM 1613 O O . GLY A 1 204 ? 4.390 1.971 28.095 1.00 70.12 204 GLY A O 1
ATOM 1614 N N . TYR A 1 205 ? 3.709 3.230 29.808 1.00 72.56 205 TYR A N 1
ATOM 1615 C CA . TYR A 1 205 ? 2.330 3.324 29.345 1.00 72.56 205 TYR A CA 1
ATOM 1616 C C . TYR A 1 205 ? 2.204 4.421 28.284 1.00 72.56 205 TYR A C 1
ATOM 1618 O O . TYR A 1 205 ? 2.408 5.606 28.558 1.00 72.56 205 TYR A O 1
ATOM 1626 N N . GLY A 1 206 ? 1.883 4.013 27.060 1.00 77.88 206 GLY A N 1
ATOM 1627 C CA . GLY A 1 206 ? 1.447 4.903 25.993 1.00 77.88 206 GLY A CA 1
ATOM 1628 C C . GLY A 1 206 ? -0.074 5.019 25.979 1.00 77.88 206 GLY A C 1
ATOM 1629 O O . GLY A 1 206 ? -0.780 4.037 26.212 1.00 77.88 206 GLY A O 1
ATOM 1630 N N . TYR A 1 207 ? -0.566 6.219 25.696 1.00 81.06 207 TYR A N 1
ATOM 1631 C CA . TYR A 1 207 ? -1.945 6.453 25.289 1.00 81.06 207 TYR A CA 1
ATOM 1632 C C . TYR A 1 207 ? -1.939 6.878 23.837 1.00 81.06 207 TYR A C 1
ATOM 1634 O O . TYR A 1 207 ? -1.113 7.698 23.432 1.00 81.06 207 TYR A O 1
ATOM 1642 N N . TRP A 1 208 ? -2.896 6.385 23.071 1.00 85.81 208 TRP A N 1
ATOM 1643 C CA . TRP A 1 208 ? -3.112 6.867 21.722 1.00 85.81 208 TRP A CA 1
ATOM 1644 C C . TRP A 1 208 ? -4.584 7.156 21.483 1.00 85.81 208 TRP A C 1
ATOM 1646 O O . TRP A 1 208 ? -5.472 6.602 22.132 1.00 85.81 208 TRP A O 1
ATOM 1656 N N . SER A 1 209 ? -4.831 8.066 20.552 1.00 84.50 209 SER A N 1
ATOM 1657 C CA . SER A 1 209 ? -6.168 8.422 20.106 1.00 84.50 209 SER A CA 1
ATOM 1658 C C . SER A 1 209 ? -6.200 8.519 18.591 1.00 84.50 209 SER A C 1
ATOM 1660 O O . SER A 1 209 ? -5.275 9.060 17.983 1.00 84.50 209 SER A O 1
ATOM 1662 N N . LEU A 1 210 ? -7.260 7.986 17.994 1.00 87.19 210 LEU A N 1
ATOM 1663 C CA . LEU A 1 210 ? -7.535 8.079 16.568 1.00 87.19 210 LEU A CA 1
ATOM 1664 C C . LEU A 1 210 ? -8.859 8.808 16.356 1.00 87.19 210 LEU A C 1
ATOM 1666 O O . LEU A 1 210 ? -9.904 8.360 16.830 1.00 87.19 210 LEU A O 1
ATOM 1670 N N . HIS A 1 211 ? -8.795 9.908 15.618 1.00 85.88 211 HIS A N 1
ATOM 1671 C CA . HIS A 1 211 ? -9.910 10.793 15.305 1.00 85.88 211 HIS A CA 1
ATOM 1672 C C . HIS A 1 211 ? -10.142 10.803 13.803 1.00 85.88 211 HIS A C 1
ATOM 1674 O O . HIS A 1 211 ? -9.180 10.794 13.035 1.00 85.88 211 HIS A O 1
ATOM 1680 N N . VAL A 1 212 ? -11.403 10.832 13.381 1.00 86.19 212 VAL A N 1
ATOM 1681 C CA . VAL A 1 212 ? -11.775 10.942 11.969 1.00 86.19 212 VAL A CA 1
ATOM 1682 C C . VAL A 1 212 ? -12.895 11.964 11.834 1.00 86.19 212 VAL A C 1
ATOM 1684 O O . VAL A 1 212 ? -13.908 11.860 12.518 1.00 86.19 212 VAL A O 1
ATOM 1687 N N . TRP A 1 213 ? -12.719 12.946 10.954 1.00 86.25 213 TRP A N 1
ATOM 1688 C CA . TRP A 1 213 ? -13.632 14.076 10.788 1.00 86.25 213 TRP A CA 1
ATOM 1689 C C . TRP A 1 213 ? -13.971 14.327 9.321 1.00 86.25 213 TRP A C 1
ATOM 1691 O O . TRP A 1 213 ? -13.163 14.039 8.437 1.00 86.25 213 TRP A O 1
ATOM 1701 N N . ASN A 1 214 ? -15.134 14.938 9.078 1.00 85.56 214 ASN A N 1
ATOM 1702 C CA . ASN A 1 214 ? -15.451 15.607 7.820 1.00 85.56 214 ASN A CA 1
ATOM 1703 C C . ASN A 1 214 ? -15.177 17.107 7.979 1.00 85.56 214 ASN A C 1
ATOM 1705 O O . ASN A 1 214 ? -15.847 17.777 8.764 1.00 85.56 214 ASN A O 1
ATOM 1709 N N . TRP A 1 215 ? -14.196 17.651 7.258 1.00 80.69 215 TRP A N 1
ATOM 1710 C CA . TRP A 1 215 ? -13.831 19.064 7.415 1.00 80.69 215 TRP A CA 1
ATOM 1711 C C . TRP A 1 215 ? -14.803 20.024 6.708 1.00 80.69 215 TRP A C 1
ATOM 1713 O O . TRP A 1 215 ? -14.809 21.214 7.022 1.00 80.69 215 TRP A O 1
ATOM 1723 N N . HIS A 1 216 ? -15.648 19.528 5.795 1.00 77.75 216 HIS A N 1
ATOM 1724 C CA . HIS A 1 216 ? -16.659 20.336 5.104 1.00 77.75 216 HIS A CA 1
ATOM 1725 C C . HIS A 1 216 ? -17.958 20.508 5.883 1.00 77.75 216 HIS A C 1
ATOM 1727 O O . HIS A 1 216 ? -18.635 21.517 5.691 1.00 77.75 216 HIS A O 1
ATOM 1733 N N . GLU A 1 217 ? -18.317 19.554 6.743 1.00 75.31 217 GLU A N 1
ATOM 1734 C CA . GLU A 1 217 ? -19.582 19.621 7.487 1.00 75.31 217 GLU A CA 1
ATOM 1735 C C . GLU A 1 217 ? -19.610 20.781 8.489 1.00 75.31 217 GLU A C 1
ATOM 1737 O O . GLU A 1 217 ? -20.688 21.197 8.908 1.00 75.31 217 GLU A O 1
ATOM 1742 N N . GLY A 1 218 ? -18.448 21.373 8.795 1.00 58.00 218 GLY A N 1
ATOM 1743 C CA . GLY A 1 218 ? -18.316 22.379 9.836 1.00 58.00 218 GLY A CA 1
ATOM 1744 C C . GLY A 1 218 ? -18.617 21.746 11.192 1.00 58.00 218 GLY A C 1
ATOM 1745 O O . GLY A 1 218 ? -19.508 20.916 11.346 1.00 58.00 218 GLY A O 1
ATOM 1746 N N . VAL A 1 219 ? -17.864 22.100 12.226 1.00 54.09 219 VAL A N 1
ATOM 1747 C CA . VAL A 1 219 ? -18.223 21.630 13.565 1.00 54.09 219 VAL A CA 1
ATOM 1748 C C . VAL A 1 219 ? -19.538 22.314 13.937 1.00 54.09 219 VAL A C 1
ATOM 1750 O O . VAL A 1 219 ? -19.546 23.487 14.308 1.00 54.09 219 VAL A O 1
ATOM 1753 N N . GLN A 1 220 ? -20.661 21.605 13.808 1.00 46.53 220 GLN A N 1
ATOM 1754 C CA . GLN A 1 220 ? -21.924 22.032 14.393 1.00 46.53 220 GLN A CA 1
ATOM 1755 C C . GLN A 1 220 ? -21.742 21.903 15.911 1.00 46.53 220 GLN A C 1
ATOM 1757 O O . GLN A 1 220 ? -21.889 20.830 16.492 1.00 46.53 220 GLN A O 1
ATOM 1762 N N . ALA A 1 221 ? -21.306 22.992 16.545 1.00 44.72 221 ALA A N 1
ATOM 1763 C CA . ALA A 1 221 ? -20.855 23.051 17.936 1.00 44.72 221 ALA A CA 1
ATOM 1764 C C . ALA A 1 221 ? -21.960 22.802 18.990 1.00 44.72 221 ALA A C 1
ATOM 1766 O O . ALA A 1 221 ? -21.742 23.048 20.174 1.00 44.72 221 ALA A O 1
ATOM 1767 N N . ASP A 1 222 ? -23.128 22.292 18.592 1.00 40.25 222 ASP A N 1
ATOM 1768 C CA . ASP A 1 222 ? -24.341 22.285 19.415 1.00 40.25 222 ASP A CA 1
ATOM 1769 C C . ASP A 1 222 ? -24.629 20.959 20.139 1.00 40.25 222 ASP A C 1
ATOM 1771 O O . ASP A 1 222 ? -25.595 20.872 20.897 1.00 40.25 222 ASP A O 1
ATOM 1775 N N . VAL A 1 223 ? -23.793 19.923 20.002 1.00 38.72 223 VAL A N 1
ATOM 1776 C CA . VAL A 1 223 ? -24.018 18.639 20.699 1.00 38.72 223 VAL A CA 1
ATOM 1777 C C . VAL A 1 223 ? -23.056 18.468 21.876 1.00 38.72 223 VAL A C 1
ATOM 1779 O O . VAL A 1 223 ? -22.120 17.668 21.859 1.00 38.72 223 VAL A O 1
ATOM 1782 N N . GLY A 1 224 ? -23.323 19.223 22.944 1.00 35.56 224 GLY A N 1
ATOM 1783 C CA . GLY A 1 224 ? -22.699 19.048 24.254 1.00 35.56 224 GLY A CA 1
ATOM 1784 C C . GLY A 1 224 ? -23.165 17.759 24.935 1.00 35.56 224 GLY A C 1
ATOM 1785 O O . GLY A 1 224 ? -24.106 17.770 25.724 1.00 35.56 224 GLY A O 1
ATOM 1786 N N . VAL A 1 225 ? -22.493 16.639 24.661 1.00 35.31 225 VAL A N 1
ATOM 1787 C CA . VAL A 1 225 ? -22.623 15.410 25.460 1.00 35.31 225 VAL A CA 1
ATOM 1788 C C . VAL A 1 225 ? -21.349 15.228 26.276 1.00 35.31 225 VAL A C 1
ATOM 1790 O O . VAL A 1 225 ? -20.279 14.959 25.738 1.00 35.31 225 VAL A O 1
ATOM 1793 N N . PHE A 1 226 ? -21.492 15.381 27.591 1.00 33.72 226 PHE A N 1
ATOM 1794 C CA . PHE A 1 226 ? -20.456 15.130 28.587 1.00 33.72 226 PHE A CA 1
ATOM 1795 C C . PHE A 1 226 ? -20.053 13.649 28.602 1.00 33.72 226 PHE A C 1
ATOM 1797 O O . PHE A 1 226 ? -20.891 12.787 28.858 1.00 33.72 226 PHE A O 1
ATOM 1804 N N . PHE A 1 227 ? -18.759 13.358 28.451 1.00 30.92 227 PHE A N 1
ATOM 1805 C CA . PHE A 1 227 ? -18.166 12.151 29.027 1.00 30.92 227 PHE A CA 1
ATOM 1806 C C . PHE A 1 227 ? -17.623 12.511 30.415 1.00 30.92 227 PHE A C 1
ATOM 1808 O O . PHE A 1 227 ? -16.642 13.252 30.510 1.00 30.92 227 PHE A O 1
ATOM 1815 N N . PRO A 1 228 ? -18.232 12.042 31.518 1.00 34.91 228 PRO A N 1
ATOM 1816 C CA . PRO A 1 228 ? -17.679 12.260 32.839 1.00 34.91 228 PRO A CA 1
ATOM 1817 C C . PRO A 1 228 ? -16.515 11.287 33.061 1.00 34.91 228 PRO A C 1
ATOM 1819 O O . PRO A 1 228 ? -16.654 10.283 33.751 1.00 34.91 228 PRO A O 1
ATOM 1822 N N . LEU A 1 229 ? -15.326 11.619 32.558 1.00 38.22 229 LEU A N 1
ATOM 1823 C CA . LEU A 1 229 ? -14.121 11.283 33.313 1.00 38.22 229 LEU A CA 1
ATOM 1824 C C . LEU A 1 229 ? -14.097 12.270 34.480 1.00 38.22 229 LEU A C 1
ATOM 1826 O O . LEU A 1 229 ? -13.681 13.416 34.339 1.00 38.22 229 LEU A O 1
ATOM 1830 N N . SER A 1 230 ? -14.695 11.862 35.601 1.00 36.22 230 SER A N 1
ATOM 1831 C CA . SER A 1 230 ? -14.892 12.669 36.807 1.00 36.22 230 SER A CA 1
ATOM 1832 C C . SER A 1 230 ? -13.571 13.260 37.329 1.00 36.22 230 SER A C 1
ATOM 1834 O O . SER A 1 230 ? -12.944 12.720 38.238 1.00 36.22 230 SER A O 1
ATOM 1836 N N . PHE A 1 231 ? -13.202 14.436 36.831 1.00 43.72 231 PHE A N 1
ATOM 1837 C CA . PHE A 1 231 ? -12.281 15.356 37.485 1.00 43.72 231 PHE A CA 1
ATOM 1838 C C . PHE A 1 231 ? -13.072 16.583 37.934 1.00 43.72 231 PHE A C 1
ATOM 1840 O O . PHE A 1 231 ? -13.130 17.617 37.270 1.00 43.72 231 PHE A O 1
ATOM 1847 N N . LYS A 1 232 ? -13.708 16.453 39.102 1.00 41.84 232 LYS A N 1
ATOM 1848 C CA . LYS A 1 232 ? -14.184 17.599 39.883 1.00 41.84 232 LYS A CA 1
ATOM 1849 C C . LYS A 1 232 ? -12.956 18.467 40.180 1.00 41.84 232 LYS A C 1
ATOM 1851 O O . LYS A 1 232 ? -12.040 17.950 40.810 1.00 41.84 232 LYS A O 1
ATOM 1856 N N . ASN A 1 233 ? -12.906 19.707 39.673 1.00 44.59 233 ASN A N 1
ATOM 1857 C CA . ASN A 1 233 ? -12.206 20.884 40.254 1.00 44.59 233 ASN A CA 1
ATOM 1858 C C . ASN A 1 233 ? -11.652 21.917 39.241 1.00 44.59 233 ASN A C 1
ATOM 1860 O O . ASN A 1 233 ? -10.719 22.642 39.574 1.00 44.59 233 ASN A O 1
ATOM 1864 N N . SER A 1 234 ? -12.207 22.086 38.036 1.00 46.81 234 SER A N 1
ATOM 1865 C CA . SER A 1 234 ? -11.879 23.281 37.227 1.00 46.81 234 SER A CA 1
ATOM 1866 C C . SER A 1 234 ? -13.107 23.898 36.565 1.00 46.81 234 SER A C 1
ATOM 1868 O O . SER A 1 234 ? -13.745 23.266 35.734 1.00 46.81 234 SER A O 1
ATOM 1870 N N . HIS A 1 235 ? -13.424 25.139 36.941 1.00 48.12 235 HIS A N 1
ATOM 1871 C CA . HIS A 1 235 ? -14.554 25.946 36.456 1.00 48.12 235 HIS A CA 1
ATOM 1872 C C . HIS A 1 235 ? -14.322 26.581 35.065 1.00 48.12 235 HIS A C 1
ATOM 1874 O O . HIS A 1 235 ? -14.837 27.658 34.788 1.00 48.12 235 HIS A O 1
ATOM 1880 N N . SER A 1 236 ? -13.546 25.956 34.175 1.00 46.41 236 SER A N 1
ATOM 1881 C CA . SER A 1 236 ? -13.401 26.444 32.798 1.00 46.41 236 SER A CA 1
ATOM 1882 C C . SER A 1 236 ? -14.317 25.668 31.849 1.00 46.41 236 SER A C 1
ATOM 1884 O O . SER A 1 236 ? -13.987 24.587 31.366 1.00 46.41 236 SER A O 1
ATOM 1886 N N . THR A 1 237 ? -15.491 26.235 31.578 1.00 45.75 237 THR A N 1
ATOM 1887 C CA . THR A 1 237 ? -16.409 25.807 30.514 1.00 45.75 237 THR A CA 1
ATOM 1888 C C . THR A 1 237 ? -15.855 26.231 29.157 1.00 45.75 237 THR A C 1
ATOM 1890 O O . THR A 1 237 ? -16.238 27.258 28.605 1.00 45.75 237 THR A O 1
ATOM 1893 N N . PHE A 1 238 ? -14.921 25.447 28.624 1.00 47.00 238 PHE A N 1
ATOM 1894 C CA . PHE A 1 238 ? -14.661 25.446 27.186 1.00 47.00 238 PHE A CA 1
ATOM 1895 C C . PHE A 1 238 ? -15.692 24.525 26.517 1.00 47.00 238 PHE A C 1
ATOM 1897 O O . PHE A 1 238 ? -15.956 23.453 27.072 1.00 47.00 238 PHE A O 1
ATOM 1904 N N . PRO A 1 239 ? -16.284 24.904 25.369 1.00 49.47 239 PRO A N 1
ATOM 1905 C CA . PRO A 1 239 ? -17.119 23.997 24.591 1.00 49.47 239 PRO A CA 1
ATOM 1906 C C . PRO A 1 239 ? -16.246 22.819 24.148 1.00 49.47 239 PRO A C 1
ATOM 1908 O O . PRO A 1 239 ? -15.385 22.954 23.282 1.00 49.47 239 PRO A O 1
ATOM 1911 N N . TYR A 1 240 ? -16.402 21.679 24.820 1.00 48.97 240 TYR A N 1
ATOM 1912 C CA . TYR A 1 240 ? -15.741 20.444 24.427 1.00 48.97 240 TYR A CA 1
ATOM 1913 C C . TYR A 1 240 ? -16.447 19.926 23.182 1.00 48.97 240 TYR A C 1
ATOM 1915 O O . TYR A 1 240 ? -17.627 19.577 23.231 1.00 48.97 240 TYR A O 1
ATOM 1923 N N . ILE A 1 241 ? -15.713 19.884 22.075 1.00 52.19 241 ILE A N 1
ATOM 1924 C CA . ILE A 1 241 ? -16.126 19.127 20.902 1.00 52.19 241 ILE A CA 1
ATOM 1925 C C . ILE A 1 241 ? -16.232 17.672 21.359 1.00 52.19 241 ILE A C 1
ATOM 1927 O O . ILE A 1 241 ? -15.331 17.148 22.022 1.00 52.19 241 ILE A O 1
ATOM 1931 N N . LYS A 1 242 ? -17.372 17.038 21.079 1.00 54.41 242 LYS A N 1
ATOM 1932 C CA . LYS A 1 242 ? -17.554 15.610 21.320 1.00 54.41 242 LYS A CA 1
ATOM 1933 C C . LYS A 1 242 ? -16.725 14.861 20.281 1.00 54.41 242 LYS A C 1
ATOM 1935 O O . LYS A 1 242 ? -17.249 14.433 19.258 1.00 54.41 242 LYS A O 1
ATOM 1940 N N . ASP A 1 243 ? -15.429 14.752 20.541 1.00 58.75 243 ASP A N 1
ATOM 1941 C CA . ASP A 1 243 ? -14.514 14.038 19.666 1.00 58.75 243 ASP A CA 1
ATOM 1942 C C . ASP A 1 243 ? -14.800 12.546 19.769 1.00 58.75 243 ASP A C 1
ATOM 1944 O O . ASP A 1 243 ? -14.545 11.879 20.777 1.00 58.75 243 ASP A O 1
ATOM 1948 N N . ILE A 1 244 ? -15.405 12.034 18.707 1.00 69.75 244 ILE A N 1
ATOM 1949 C CA . ILE A 1 244 ? -15.672 10.623 18.535 1.00 69.75 244 ILE A CA 1
ATOM 1950 C C . ILE A 1 244 ? -14.352 9.972 18.121 1.00 69.75 244 ILE A C 1
ATOM 1952 O O . ILE A 1 244 ? -13.960 9.973 16.956 1.00 69.75 244 ILE A O 1
ATOM 1956 N N . CYS A 1 245 ? -13.633 9.467 19.118 1.00 75.06 245 CYS A N 1
ATOM 1957 C CA . CYS A 1 245 ? -12.311 8.891 18.944 1.00 75.06 245 CYS A CA 1
ATOM 1958 C C . CYS A 1 245 ? -12.249 7.455 19.452 1.00 75.06 245 CYS A C 1
ATOM 1960 O O . CYS A 1 245 ? -12.992 7.052 20.350 1.00 75.06 245 CYS A O 1
ATOM 1962 N N . VAL A 1 246 ? -11.336 6.681 18.870 1.00 76.44 246 VAL A N 1
ATOM 1963 C CA . VAL A 1 246 ? -10.889 5.425 19.474 1.00 76.44 246 VAL A CA 1
ATOM 1964 C C . VAL A 1 246 ? -9.725 5.757 20.386 1.00 76.44 246 VAL A C 1
ATOM 1966 O O . VAL A 1 246 ? -8.746 6.350 19.934 1.00 76.44 246 VAL A O 1
ATOM 1969 N N . VAL A 1 247 ? -9.841 5.375 21.654 1.00 70.44 247 VAL A N 1
ATOM 1970 C CA . VAL A 1 247 ? -8.750 5.433 22.626 1.00 70.44 247 VAL A CA 1
ATOM 1971 C C . VAL A 1 247 ? -8.354 4.003 22.947 1.00 70.44 247 VAL A C 1
ATOM 1973 O O . VAL A 1 247 ? -9.214 3.180 23.263 1.00 70.44 247 VAL A O 1
ATOM 1976 N N . GLY A 1 248 ? -7.065 3.708 22.848 1.00 72.00 248 GLY A N 1
ATOM 1977 C CA . GLY A 1 248 ? -6.503 2.441 23.294 1.00 72.00 248 GLY A CA 1
ATOM 1978 C C . GLY A 1 248 ? -5.508 2.654 24.425 1.00 72.00 248 GLY A C 1
ATOM 1979 O O . GLY A 1 248 ? -4.818 3.673 24.480 1.00 72.00 248 GLY A O 1
ATOM 1980 N N . GLU A 1 249 ? -5.432 1.670 25.317 1.00 60.22 249 GLU A N 1
ATOM 1981 C CA . GLU A 1 249 ? -4.387 1.577 26.333 1.00 60.22 249 GLU A CA 1
ATOM 1982 C C . GLU A 1 249 ? -3.315 0.576 25.886 1.00 60.22 249 GLU A C 1
ATOM 1984 O O . GLU A 1 249 ? -3.614 -0.460 25.285 1.00 60.22 249 GLU A O 1
ATOM 1989 N N . GLY A 1 250 ? -2.054 0.886 26.193 1.00 65.94 250 GLY A N 1
ATOM 1990 C CA . GLY A 1 250 ? -0.927 -0.026 26.021 1.00 65.94 250 GLY A CA 1
ATOM 1991 C C . GLY A 1 250 ? 0.056 0.390 24.932 1.00 65.94 250 GLY A C 1
ATOM 1992 O O . GLY A 1 250 ? -0.088 1.402 24.256 1.00 65.94 250 GLY A O 1
ATOM 1993 N N . TYR A 1 251 ? 1.090 -0.427 24.766 1.00 58.59 251 TYR A N 1
ATOM 1994 C CA . TYR A 1 251 ? 2.266 -0.163 23.932 1.00 58.59 251 TYR A CA 1
ATOM 1995 C C . TYR A 1 251 ? 2.004 -0.077 22.413 1.00 58.59 251 TYR A C 1
ATOM 1997 O O . TYR A 1 251 ? 2.949 -0.016 21.626 1.00 58.59 251 TYR A O 1
ATOM 2005 N N . ARG A 1 252 ? 0.744 -0.153 21.964 1.00 68.38 252 ARG A N 1
ATOM 2006 C CA . ARG A 1 252 ? 0.390 -0.217 20.540 1.00 68.38 252 ARG A CA 1
ATOM 2007 C C . ARG A 1 252 ? 0.436 1.172 19.925 1.00 68.38 252 ARG A C 1
ATOM 2009 O O . ARG A 1 252 ? -0.590 1.822 19.784 1.00 68.38 252 ARG A O 1
ATOM 2016 N N . SER A 1 253 ? 1.627 1.611 19.548 1.00 80.25 253 SER A N 1
ATOM 2017 C CA . SER A 1 253 ? 1.771 2.798 18.715 1.00 80.25 253 SER A CA 1
ATOM 2018 C C . SER A 1 253 ? 1.381 2.488 17.272 1.00 80.25 253 SER A C 1
ATOM 2020 O O . SER A 1 253 ? 1.775 1.459 16.720 1.00 80.25 253 SER A O 1
ATOM 2022 N N . PHE A 1 254 ? 0.608 3.356 16.625 1.00 82.50 254 PHE A N 1
ATOM 2023 C CA . PHE A 1 254 ? 0.476 3.307 15.174 1.00 82.50 254 PHE A CA 1
ATOM 2024 C C . PHE A 1 254 ? 1.736 3.883 14.549 1.00 82.50 254 PHE A C 1
ATOM 2026 O O . PHE A 1 254 ? 2.158 4.990 14.865 1.00 82.50 254 PHE A O 1
ATOM 2033 N N . SER A 1 255 ? 2.346 3.116 13.654 1.00 85.06 255 SER A N 1
ATOM 2034 C CA . SER A 1 255 ? 3.421 3.622 12.806 1.00 85.06 255 SER A CA 1
ATOM 2035 C C . SER A 1 255 ? 2.861 4.450 11.652 1.00 85.06 255 SER A C 1
ATOM 2037 O O . SER A 1 255 ? 3.555 5.324 11.143 1.00 85.06 255 SER A O 1
ATOM 2039 N N . GLU A 1 256 ? 1.618 4.182 11.234 1.00 88.00 256 GLU A N 1
ATOM 2040 C CA . GLU A 1 256 ? 0.971 4.909 10.146 1.00 88.00 256 GLU A CA 1
ATOM 2041 C C . GLU A 1 256 ? -0.550 4.735 10.138 1.00 88.00 256 GLU A C 1
ATOM 2043 O O . GLU A 1 256 ? -1.071 3.698 10.548 1.00 88.00 256 GLU A O 1
ATOM 2048 N N . ILE A 1 257 ? -1.253 5.735 9.601 1.00 90.19 257 ILE A N 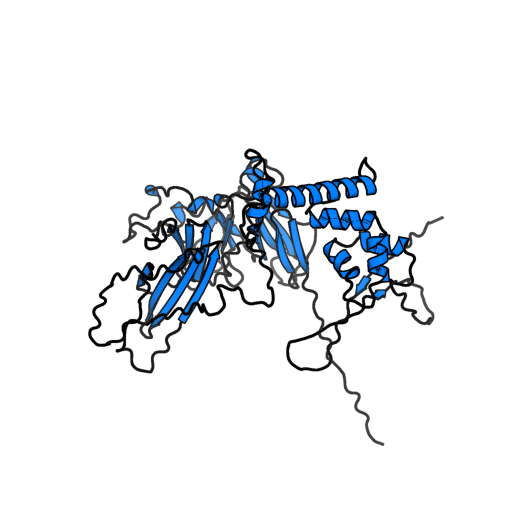1
ATOM 2049 C CA . ILE A 1 257 ? -2.677 5.668 9.261 1.00 90.19 257 ILE A CA 1
ATOM 2050 C C . ILE A 1 257 ? -2.914 6.150 7.824 1.00 90.19 257 ILE A C 1
ATOM 2052 O O . ILE A 1 257 ? -2.299 7.120 7.370 1.00 90.19 257 ILE A O 1
ATOM 2056 N N . ARG A 1 258 ? -3.812 5.482 7.093 1.00 89.88 258 ARG A N 1
ATOM 2057 C CA . ARG A 1 258 ? -4.132 5.773 5.684 1.00 89.88 258 ARG A CA 1
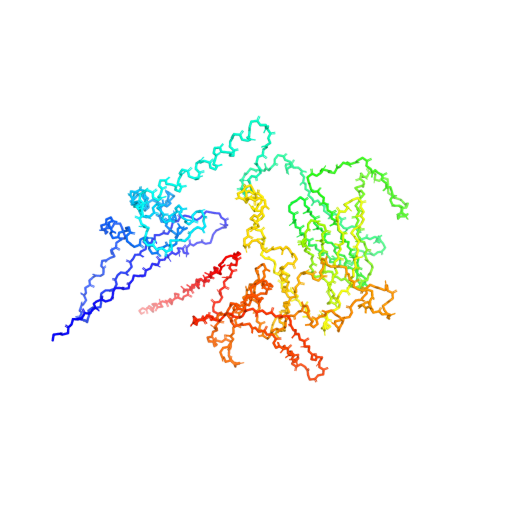ATOM 2058 C C . ARG A 1 258 ? -5.588 5.480 5.379 1.00 89.88 258 ARG A C 1
ATOM 2060 O O . ARG A 1 258 ? -6.072 4.402 5.705 1.00 89.88 258 ARG A O 1
ATOM 2067 N N . PHE A 1 259 ? -6.271 6.366 4.664 1.00 91.56 259 PHE A N 1
ATOM 2068 C CA . PHE A 1 259 ? -7.554 5.993 4.072 1.00 91.56 259 PHE A CA 1
ATOM 2069 C C . PHE A 1 259 ? -7.350 5.088 2.852 1.00 91.56 259 PHE A C 1
ATOM 2071 O O . PHE A 1 259 ? -6.539 5.387 1.976 1.00 91.56 259 PHE A O 1
ATOM 2078 N N . LEU A 1 260 ? -8.116 4.000 2.778 1.00 90.19 260 LEU A N 1
ATOM 2079 C CA . LEU A 1 260 ? -8.275 3.200 1.557 1.00 90.19 260 LEU A CA 1
ATOM 2080 C C . LEU A 1 260 ? -9.409 3.741 0.686 1.00 90.19 260 LEU A C 1
ATOM 2082 O O . LEU A 1 260 ? -9.324 3.760 -0.540 1.00 90.19 260 LEU A O 1
ATOM 2086 N N . THR A 1 261 ? -10.489 4.138 1.349 1.00 91.06 261 THR A N 1
ATOM 2087 C CA . THR A 1 261 ? -11.688 4.762 0.790 1.00 91.06 261 THR A CA 1
ATOM 2088 C C . THR A 1 261 ? -12.208 5.765 1.806 1.00 91.06 261 THR A C 1
ATOM 2090 O O . THR A 1 261 ? -11.643 5.901 2.894 1.00 91.06 261 THR A O 1
ATOM 2093 N N . LYS A 1 262 ? -13.290 6.469 1.479 1.00 90.50 262 LYS A N 1
ATOM 2094 C CA . LYS A 1 262 ? -13.927 7.347 2.455 1.00 90.50 262 LYS A CA 1
ATOM 2095 C C . LYS A 1 262 ? -14.415 6.543 3.663 1.00 90.50 262 LYS A C 1
ATOM 2097 O O . LYS A 1 262 ? -14.324 7.027 4.781 1.00 90.50 262 LYS A O 1
ATOM 2102 N N . GLU A 1 263 ? -14.836 5.304 3.452 1.00 94.94 263 GLU A N 1
ATOM 2103 C CA . GLU A 1 263 ? -15.470 4.425 4.433 1.00 94.94 263 GLU A CA 1
ATOM 2104 C C . GLU A 1 263 ? -14.473 3.525 5.179 1.00 94.94 263 GLU A C 1
ATOM 2106 O O . GLU A 1 263 ? -14.813 2.942 6.207 1.00 94.94 263 GLU A O 1
ATOM 2111 N N . LYS A 1 264 ? -13.237 3.397 4.679 1.00 94.44 264 LYS A N 1
ATOM 2112 C CA . LYS A 1 264 ? -12.215 2.500 5.236 1.00 94.44 264 LYS A CA 1
ATOM 2113 C C . LYS A 1 264 ? -10.916 3.230 5.529 1.00 94.44 264 LYS A C 1
ATOM 2115 O O . LYS A 1 264 ? -10.283 3.782 4.627 1.00 94.44 264 LYS A O 1
ATOM 2120 N N . LEU A 1 265 ? -10.467 3.117 6.770 1.00 94.38 265 LEU A N 1
ATOM 2121 C CA . LEU A 1 265 ? -9.165 3.581 7.231 1.00 94.38 265 LEU A CA 1
ATOM 2122 C C . LEU A 1 265 ? -8.312 2.370 7.624 1.00 94.38 265 LEU A C 1
ATOM 2124 O O . LEU A 1 265 ? -8.788 1.479 8.309 1.00 94.38 265 LEU A O 1
ATOM 2128 N N . LEU A 1 266 ? -7.056 2.322 7.206 1.00 93.94 266 LEU A N 1
ATOM 2129 C CA . LEU A 1 266 ? -6.066 1.369 7.692 1.00 93.94 266 LEU A CA 1
ATOM 2130 C C . LEU A 1 266 ? -5.171 2.041 8.723 1.00 93.94 266 LEU A C 1
ATOM 2132 O O . LEU A 1 266 ? -4.662 3.134 8.475 1.00 93.94 266 LEU A O 1
ATOM 2136 N N . ALA A 1 267 ? -4.921 1.349 9.826 1.00 92.44 267 ALA A N 1
ATOM 2137 C CA . ALA A 1 267 ? -3.822 1.644 10.726 1.00 92.44 267 ALA A CA 1
ATOM 2138 C C . ALA A 1 267 ? -2.781 0.527 10.655 1.00 92.44 267 ALA A C 1
ATOM 2140 O O . ALA A 1 267 ? -3.112 -0.656 10.542 1.00 92.44 267 ALA A O 1
ATOM 2141 N N . PHE A 1 268 ? -1.514 0.909 10.725 1.00 90.56 268 PHE A N 1
ATOM 2142 C CA . PHE A 1 268 ? -0.408 -0.013 10.891 1.00 90.56 268 PHE A CA 1
ATOM 2143 C C . PHE A 1 268 ? 0.175 0.154 12.286 1.00 90.56 268 PHE A C 1
ATOM 2145 O O . PHE A 1 268 ? 0.556 1.259 12.667 1.00 90.56 268 PHE A O 1
ATOM 2152 N N . THR A 1 269 ? 0.267 -0.933 13.044 1.00 90.25 269 THR A N 1
ATOM 2153 C CA . THR A 1 269 ? 0.777 -0.906 14.419 1.00 90.25 269 THR A CA 1
ATOM 2154 C C . THR A 1 269 ? 2.269 -1.224 14.467 1.00 90.25 269 THR A C 1
ATOM 2156 O O . THR A 1 269 ? 2.779 -2.018 13.677 1.00 90.25 269 THR A O 1
ATOM 2159 N N . SER A 1 270 ? 2.965 -0.694 15.466 1.00 85.31 270 SER A N 1
ATOM 2160 C CA . SER A 1 270 ? 4.356 -1.031 15.783 1.00 85.31 270 SER A CA 1
ATOM 2161 C C . SER A 1 270 ? 4.563 -2.490 16.189 1.00 85.31 270 SER A C 1
ATOM 2163 O O . SER A 1 270 ? 5.710 -2.908 16.320 1.00 85.31 270 SER A O 1
ATOM 2165 N N . TYR A 1 271 ? 3.481 -3.266 16.332 1.00 86.38 271 TYR A N 1
ATOM 2166 C CA . TYR A 1 271 ? 3.454 -4.717 16.555 1.00 86.38 271 TYR A CA 1
ATOM 2167 C C . TYR A 1 271 ? 3.285 -5.549 15.279 1.00 86.38 271 TYR A C 1
ATOM 2169 O O . TYR A 1 271 ? 3.131 -6.766 15.343 1.00 86.38 271 TYR A O 1
ATOM 2177 N N . GLY A 1 272 ? 3.338 -4.913 14.106 1.00 89.25 272 GLY A N 1
ATOM 2178 C CA . GLY A 1 272 ? 3.277 -5.647 12.849 1.00 89.25 272 GLY A CA 1
ATOM 2179 C C . GLY A 1 272 ? 1.863 -6.124 12.564 1.00 89.25 272 GLY A C 1
ATOM 2180 O O . GLY A 1 272 ? 1.661 -7.166 11.946 1.00 89.25 272 GLY A O 1
ATOM 2181 N N . HIS A 1 273 ? 0.875 -5.364 13.029 1.00 92.56 273 HIS A N 1
ATOM 2182 C CA . HIS A 1 273 ? -0.515 -5.597 12.681 1.00 92.56 273 HIS A CA 1
ATOM 2183 C C . HIS A 1 273 ? -1.018 -4.558 11.692 1.00 92.56 273 HIS A C 1
ATOM 2185 O O . HIS A 1 273 ? -0.733 -3.369 11.840 1.00 92.56 273 HIS A O 1
ATOM 2191 N N . ILE A 1 274 ? -1.821 -5.019 10.738 1.00 94.44 274 ILE A N 1
ATOM 2192 C CA . ILE A 1 274 ? -2.647 -4.170 9.885 1.00 94.44 274 ILE A CA 1
ATOM 2193 C C . ILE A 1 274 ? -4.075 -4.206 10.434 1.00 94.44 274 ILE A C 1
ATOM 2195 O O . ILE A 1 274 ? -4.676 -5.275 10.560 1.00 94.44 274 ILE A O 1
ATOM 2199 N N . GLU A 1 275 ? -4.616 -3.039 10.755 1.00 95.06 275 GLU A N 1
ATOM 2200 C CA . GLU A 1 275 ? -5.918 -2.866 11.391 1.00 95.06 275 GLU A CA 1
ATOM 2201 C C . GLU A 1 275 ? -6.837 -2.030 10.487 1.00 95.06 275 GLU A C 1
ATOM 2203 O O . GLU A 1 275 ? -6.702 -0.805 10.431 1.00 95.06 275 GLU A O 1
ATOM 2208 N N . PRO A 1 276 ? -7.764 -2.650 9.733 1.00 95.56 276 PRO A N 1
ATOM 2209 C CA . PRO A 1 276 ? -8.834 -1.917 9.069 1.00 95.56 276 PRO A CA 1
ATOM 2210 C C . PRO A 1 276 ? -9.899 -1.443 10.055 1.00 95.56 276 PRO A C 1
ATOM 2212 O O . PRO A 1 276 ? -10.459 -2.216 10.835 1.00 95.56 276 PRO A O 1
ATOM 2215 N N . TYR A 1 277 ? -10.227 -0.166 9.934 1.00 95.44 277 TYR A N 1
ATOM 2216 C CA . TYR A 1 277 ? -11.303 0.526 10.611 1.00 95.44 277 TYR A CA 1
ATOM 2217 C C . TYR A 1 277 ? -12.394 0.889 9.611 1.00 95.44 277 TYR A C 1
ATOM 2219 O O . TYR A 1 277 ? -12.140 1.422 8.528 1.00 95.44 277 TYR A O 1
ATOM 2227 N N . ASP A 1 278 ? -13.623 0.618 10.016 1.00 95.38 278 ASP A N 1
ATOM 2228 C CA . ASP A 1 278 ? -14.820 1.144 9.389 1.00 95.38 278 ASP A CA 1
ATOM 2229 C C . ASP A 1 278 ? -15.097 2.544 9.942 1.00 95.38 278 ASP A C 1
ATOM 2231 O O . ASP A 1 278 ? -15.231 2.731 11.155 1.00 95.38 278 ASP A O 1
ATOM 2235 N N . VAL A 1 279 ? -15.116 3.519 9.040 1.00 94.81 279 VAL A N 1
ATOM 2236 C CA . VAL A 1 279 ? -15.284 4.944 9.336 1.00 94.81 279 VAL A CA 1
ATOM 2237 C C . VAL A 1 279 ? -16.433 5.546 8.532 1.00 94.81 279 VAL A C 1
ATOM 2239 O O . VAL A 1 279 ? -16.530 6.762 8.451 1.00 94.81 279 VAL A O 1
ATOM 2242 N N . GLU A 1 280 ? -17.294 4.732 7.911 1.00 94.25 280 GLU A N 1
ATOM 2243 C CA . GLU A 1 280 ? -18.420 5.202 7.089 1.00 94.25 280 GLU A CA 1
ATOM 2244 C C . GLU A 1 280 ? -19.271 6.249 7.828 1.00 94.25 280 GLU A C 1
ATOM 2246 O O . GLU A 1 280 ? -19.447 7.365 7.328 1.00 94.25 280 GLU A O 1
ATOM 2251 N N . ASP A 1 281 ? -19.697 5.909 9.048 1.00 93.00 281 ASP A N 1
ATOM 2252 C CA . ASP A 1 281 ? -20.501 6.744 9.940 1.00 93.00 281 ASP A CA 1
ATOM 2253 C C . ASP A 1 281 ? -19.621 7.532 10.921 1.00 93.00 281 ASP A C 1
ATOM 2255 O O . ASP A 1 281 ? -19.226 7.031 11.974 1.00 93.00 281 ASP A O 1
ATOM 2259 N N . LEU A 1 282 ? -19.361 8.798 10.590 1.00 88.56 282 LEU A N 1
ATOM 2260 C CA . LEU A 1 282 ? -18.554 9.715 11.404 1.00 88.56 282 LEU A CA 1
ATOM 2261 C C . LEU A 1 282 ? -19.239 10.141 12.714 1.00 88.56 282 LEU A C 1
ATOM 2263 O O . LEU A 1 282 ? -18.601 10.754 13.567 1.00 88.56 282 LEU A O 1
ATOM 2267 N N . SER A 1 283 ? -20.522 9.806 12.906 1.00 86.62 283 SER A N 1
ATOM 2268 C CA . SER A 1 283 ? -21.212 10.000 14.188 1.00 86.62 283 SER A CA 1
ATOM 2269 C C . SER A 1 283 ? -20.871 8.914 15.220 1.00 86.62 283 SER A C 1
ATOM 2271 O O . SER A 1 283 ? -21.245 9.025 16.394 1.00 86.62 283 SER A O 1
ATOM 2273 N N . LYS A 1 284 ? -20.139 7.872 14.805 1.00 90.38 284 LYS A N 1
ATOM 2274 C CA . LYS A 1 284 ? -19.692 6.753 15.639 1.00 90.38 284 LYS A CA 1
ATOM 2275 C C . LYS A 1 284 ? -18.174 6.632 15.630 1.00 90.38 284 LYS A C 1
ATOM 2277 O O . LYS A 1 284 ? -17.498 7.064 14.702 1.00 90.38 284 LYS A O 1
ATOM 2282 N N . ALA A 1 285 ? -17.632 6.060 16.708 1.00 88.00 285 ALA A N 1
ATOM 2283 C CA . ALA A 1 285 ? -16.194 5.840 16.816 1.00 88.00 285 ALA A CA 1
ATOM 2284 C C . ALA A 1 285 ? -15.734 4.898 15.695 1.00 88.00 285 ALA A C 1
ATOM 2286 O O . ALA A 1 285 ? -16.463 3.941 15.406 1.00 88.00 285 ALA A O 1
ATOM 2287 N N . PRO A 1 286 ? -14.547 5.129 15.095 1.00 92.75 286 PRO A N 1
ATOM 2288 C CA . PRO A 1 286 ? -13.969 4.202 14.132 1.00 92.75 286 PRO A CA 1
ATOM 2289 C C . PRO A 1 286 ? -14.031 2.762 14.650 1.00 92.75 286 PRO A C 1
ATOM 2291 O O . PRO A 1 286 ? -13.529 2.448 15.731 1.00 92.75 286 PRO A O 1
ATOM 2294 N N . ARG A 1 287 ? -14.668 1.868 13.895 1.00 94.56 287 ARG A N 1
ATOM 2295 C CA . ARG A 1 287 ? -14.887 0.488 14.337 1.00 94.56 287 ARG A CA 1
ATOM 2296 C C . ARG A 1 287 ? -13.805 -0.414 13.768 1.00 94.56 287 ARG A C 1
ATOM 2298 O O . ARG A 1 287 ? -13.790 -0.668 12.565 1.00 94.56 287 ARG A O 1
ATOM 2305 N N . LEU A 1 288 ? -12.936 -0.930 14.636 1.00 94.56 288 LEU A N 1
ATOM 2306 C CA . LEU A 1 288 ? -11.953 -1.949 14.267 1.00 94.56 288 LEU A CA 1
ATOM 2307 C C . LEU A 1 288 ? -12.670 -3.187 13.708 1.00 94.56 288 LEU A C 1
ATOM 2309 O O . LEU A 1 288 ? -13.585 -3.710 14.342 1.00 94.56 288 LEU A O 1
ATOM 2313 N N . GLN A 1 289 ? -12.261 -3.646 12.527 1.00 95.12 289 GLN A N 1
ATOM 2314 C CA . GLN A 1 289 ? -12.880 -4.797 11.866 1.00 95.12 289 GLN A CA 1
ATOM 2315 C C . GLN A 1 289 ? -12.112 -6.099 12.098 1.00 95.12 289 GLN A C 1
ATOM 2317 O O . GLN A 1 289 ? -12.729 -7.143 12.283 1.00 95.12 289 GLN A O 1
ATOM 2322 N N . ALA A 1 290 ? -10.780 -6.044 12.065 1.00 96.00 290 ALA A N 1
ATOM 2323 C CA . ALA A 1 290 ? -9.895 -7.180 12.310 1.00 96.00 290 ALA A CA 1
ATOM 2324 C C . ALA A 1 290 ? -8.463 -6.703 12.565 1.00 96.00 290 ALA A C 1
ATOM 2326 O O . ALA A 1 290 ? -8.130 -5.550 12.296 1.00 96.00 290 ALA A O 1
ATOM 2327 N N . ARG A 1 291 ? -7.607 -7.611 13.035 1.00 95.56 291 ARG A N 1
ATOM 2328 C CA . ARG A 1 291 ? -6.177 -7.380 13.231 1.00 95.56 291 ARG A CA 1
ATOM 2329 C C . ARG A 1 291 ? -5.363 -8.425 12.483 1.00 95.56 291 ARG A C 1
ATOM 2331 O O . ARG A 1 291 ? -5.201 -9.550 12.941 1.00 95.56 291 ARG A O 1
ATOM 2338 N N . PHE A 1 292 ? -4.841 -8.047 11.326 1.00 95.81 292 PHE A N 1
ATOM 2339 C CA . PHE A 1 292 ? -4.050 -8.929 10.478 1.00 95.81 292 PHE A CA 1
ATOM 2340 C C . PHE A 1 292 ? -2.596 -8.944 10.942 1.00 95.81 292 PHE A C 1
ATOM 2342 O O . PHE A 1 292 ? -1.893 -7.942 10.827 1.00 95.81 292 PHE A O 1
ATOM 2349 N N . THR A 1 293 ? -2.142 -10.081 11.461 1.00 94.31 293 THR A N 1
ATOM 2350 C CA . THR A 1 293 ? -0.779 -10.245 11.980 1.00 94.31 293 THR A CA 1
ATOM 2351 C C . THR A 1 293 ? 0.198 -10.554 10.850 1.00 94.31 293 THR A C 1
ATOM 2353 O O . THR A 1 293 ? -0.030 -11.481 10.069 1.00 94.31 293 THR A O 1
ATOM 2356 N N . LEU A 1 294 ? 1.278 -9.777 10.758 1.00 93.06 294 LEU A N 1
ATOM 2357 C CA . LEU A 1 294 ? 2.400 -10.025 9.856 1.00 93.06 294 LEU A CA 1
ATOM 2358 C C . LEU A 1 294 ? 3.309 -11.147 10.380 1.00 93.06 294 LEU A C 1
ATOM 2360 O O . LEU A 1 294 ? 3.314 -11.434 11.575 1.00 93.06 294 LEU A O 1
ATOM 2364 N N . PRO A 1 295 ? 4.123 -11.777 9.516 1.00 90.88 295 PRO A N 1
ATOM 2365 C CA . PRO A 1 295 ? 4.969 -12.896 9.916 1.00 90.88 295 PRO A CA 1
ATOM 2366 C C . PRO A 1 295 ? 6.256 -12.453 10.630 1.00 90.88 295 PRO A C 1
ATOM 2368 O O . PRO A 1 295 ? 7.095 -13.290 10.942 1.00 90.88 295 PRO A O 1
ATOM 2371 N N . TYR A 1 296 ? 6.437 -11.151 10.867 1.00 82.12 296 TYR A N 1
ATOM 2372 C CA . TYR A 1 296 ? 7.632 -10.579 11.478 1.00 82.12 296 TYR A CA 1
ATOM 2373 C C . TYR A 1 296 ? 7.293 -9.878 12.786 1.00 82.12 296 TYR A C 1
ATOM 2375 O O . TYR A 1 296 ? 6.354 -9.086 12.846 1.00 82.12 296 TYR A O 1
ATOM 2383 N N . ASN A 1 297 ? 8.111 -10.128 13.812 1.00 71.00 297 ASN A N 1
ATOM 2384 C CA . ASN A 1 297 ? 8.072 -9.347 15.038 1.00 71.00 297 ASN A CA 1
ATOM 2385 C C . ASN A 1 297 ? 8.681 -7.968 14.742 1.00 71.00 297 ASN A C 1
ATOM 2387 O O . ASN A 1 297 ? 9.869 -7.817 14.465 1.00 71.00 297 ASN A O 1
ATOM 2391 N N . SER A 1 298 ? 7.814 -6.973 14.702 1.00 57.38 298 SER A N 1
ATOM 2392 C CA . SER A 1 298 ? 7.998 -5.645 14.115 1.00 57.38 298 SER A CA 1
ATOM 2393 C C . SER A 1 298 ? 8.805 -4.665 14.957 1.00 57.38 298 SER A C 1
ATOM 2395 O O . SER A 1 298 ? 8.883 -3.495 14.587 1.00 57.38 298 SER A O 1
ATOM 2397 N N . SER A 1 299 ? 9.431 -5.100 16.052 1.00 64.06 299 SER A N 1
ATOM 2398 C CA . SER A 1 299 ? 10.231 -4.207 16.901 1.00 64.06 299 SER A CA 1
ATOM 2399 C C . SER A 1 299 ? 11.334 -3.472 16.124 1.00 64.06 299 SER A C 1
ATOM 2401 O O . SER A 1 299 ? 11.729 -2.383 16.526 1.00 64.06 299 SER A O 1
ATOM 2403 N N . ASN A 1 300 ? 11.754 -4.010 14.970 1.00 60.53 300 ASN A N 1
ATOM 2404 C CA . ASN A 1 300 ? 12.704 -3.379 14.050 1.00 60.53 300 ASN A CA 1
ATOM 2405 C C . ASN A 1 300 ? 12.108 -2.967 12.693 1.00 60.53 300 ASN A C 1
ATOM 2407 O O . ASN A 1 300 ? 12.861 -2.531 11.824 1.00 60.53 300 ASN A O 1
ATOM 2411 N N . MET A 1 301 ? 10.796 -3.114 12.467 1.00 61.34 301 MET A N 1
A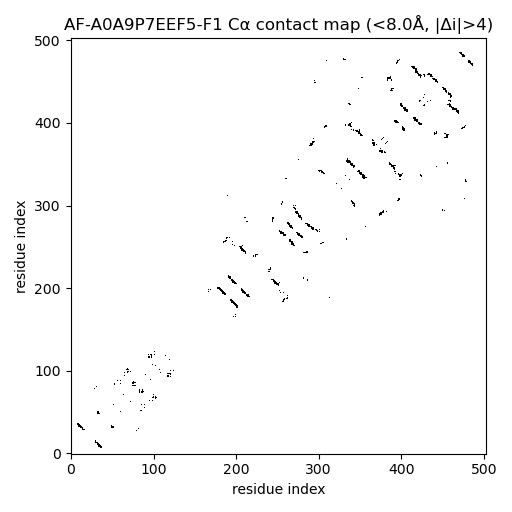TOM 2412 C CA . MET A 1 301 ? 10.159 -2.652 11.231 1.00 61.34 301 MET A CA 1
ATOM 2413 C C . MET A 1 301 ? 9.863 -1.158 11.335 1.00 61.34 301 MET A C 1
ATOM 2415 O O . MET A 1 301 ? 8.766 -0.733 11.680 1.00 61.34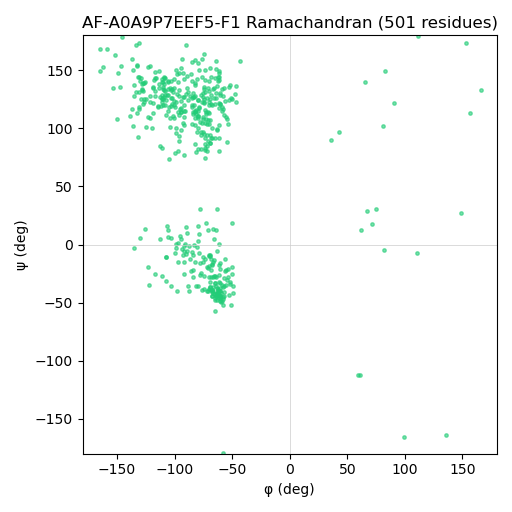 301 MET A O 1
ATOM 2419 N N . HIS A 1 302 ? 10.850 -0.340 10.990 1.00 59.50 302 HIS A N 1
ATOM 2420 C CA . HIS A 1 302 ? 10.576 1.041 10.615 1.00 59.50 302 HIS A CA 1
ATOM 2421 C C . HIS A 1 302 ? 9.975 1.015 9.208 1.00 59.50 302 HIS A C 1
ATOM 2423 O O . HIS A 1 302 ? 10.710 0.926 8.223 1.00 59.50 302 HIS A O 1
ATOM 2429 N N . LEU A 1 303 ? 8.644 1.022 9.101 1.00 59.19 303 LEU A N 1
ATOM 2430 C CA . LEU A 1 303 ? 8.009 1.084 7.788 1.00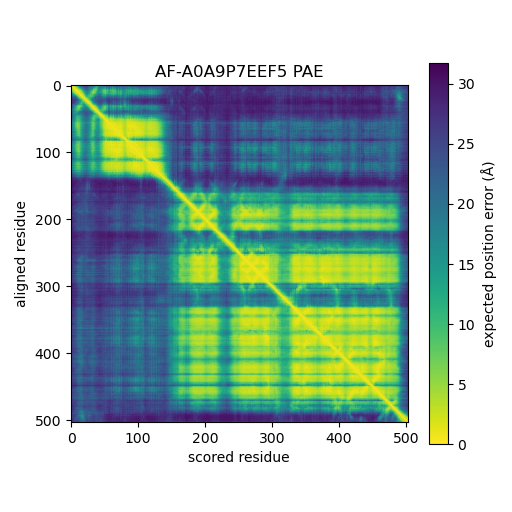 59.19 303 LEU A CA 1
ATOM 2431 C C . LEU A 1 303 ? 8.292 2.432 7.137 1.00 59.19 303 LEU A C 1
ATOM 2433 O O . LEU A 1 303 ? 8.104 3.480 7.749 1.00 59.19 303 LEU A O 1
ATOM 2437 N N . TYR A 1 304 ? 8.668 2.398 5.860 1.00 54.78 304 TYR A N 1
ATOM 2438 C CA . TYR A 1 304 ? 8.841 3.585 5.010 1.00 54.78 304 TYR A CA 1
ATOM 2439 C C . TYR A 1 304 ? 7.522 4.250 4.582 1.00 54.78 304 TYR A C 1
ATOM 2441 O O . TYR A 1 304 ? 7.483 5.050 3.648 1.00 54.78 304 TYR A O 1
ATOM 2449 N N . GLY A 1 305 ? 6.441 3.955 5.292 1.00 59.06 305 GLY A N 1
ATOM 2450 C CA . GLY A 1 305 ? 5.108 4.344 4.900 1.00 59.06 305 GLY A CA 1
ATOM 2451 C C . GLY A 1 305 ? 4.504 3.372 3.886 1.00 59.06 305 GLY A C 1
ATOM 2452 O O . GLY A 1 305 ? 5.185 2.779 3.050 1.00 59.06 305 GLY A O 1
ATOM 2453 N N . ILE A 1 306 ? 3.190 3.243 3.936 1.00 60.25 306 ILE A N 1
ATOM 2454 C CA . ILE A 1 306 ? 2.332 2.725 2.894 1.00 60.25 306 ILE A CA 1
ATOM 2455 C C . ILE A 1 306 ? 2.498 3.708 1.744 1.00 60.25 306 ILE A C 1
ATOM 2457 O O . ILE A 1 306 ? 1.915 4.796 1.728 1.00 60.25 306 ILE A O 1
ATOM 2461 N N . GLN A 1 307 ? 3.337 3.346 0.780 1.00 62.62 307 GLN A N 1
ATOM 2462 C CA . GLN A 1 307 ? 3.428 4.098 -0.459 1.00 62.62 307 GLN A CA 1
ATOM 2463 C C . GLN A 1 307 ? 2.137 3.878 -1.241 1.00 62.62 307 GLN A C 1
ATOM 2465 O O . GLN A 1 307 ? 1.961 2.899 -1.957 1.00 62.62 307 GLN A O 1
ATOM 2470 N N . TYR A 1 308 ? 1.212 4.804 -1.041 1.00 58.81 308 TYR A N 1
ATOM 2471 C CA . TYR A 1 308 ? 0.125 5.065 -1.957 1.00 58.81 308 TYR A CA 1
ATOM 2472 C C . TYR A 1 308 ? 0.584 6.223 -2.835 1.00 58.81 308 TYR A C 1
ATOM 2474 O O . TYR A 1 308 ? 0.976 7.253 -2.269 1.00 58.81 308 TYR A O 1
ATOM 2482 N N . PRO A 1 309 ? 0.524 6.128 -4.175 1.00 53.06 309 PRO A N 1
ATOM 2483 C CA . PRO A 1 309 ? 0.560 7.360 -4.938 1.00 53.06 309 PRO A CA 1
ATOM 2484 C C . PRO A 1 309 ? -0.617 8.197 -4.411 1.00 53.06 309 PRO A C 1
ATOM 2486 O O . PRO A 1 309 ? -1.700 7.637 -4.181 1.00 53.06 309 PRO A O 1
ATOM 2489 N N . PRO A 1 310 ? -0.445 9.501 -4.142 1.00 51.66 310 PRO A N 1
ATOM 2490 C CA . PRO A 1 310 ? -1.602 10.360 -4.002 1.00 51.66 310 PRO A CA 1
ATOM 2491 C C . PRO A 1 310 ? -2.382 10.153 -5.291 1.00 51.66 310 PRO A C 1
ATOM 2493 O O . PRO A 1 310 ? -1.917 10.523 -6.368 1.00 51.66 310 PRO A O 1
ATOM 2496 N N . VAL A 1 311 ? -3.520 9.464 -5.204 1.00 48.31 311 VAL A N 1
ATOM 2497 C CA . VAL A 1 311 ? -4.449 9.422 -6.321 1.00 48.31 311 VAL A CA 1
ATOM 2498 C C . VAL A 1 311 ? -4.726 10.891 -6.539 1.00 48.31 311 VAL A C 1
ATOM 2500 O O . VAL A 1 311 ? -5.262 11.557 -5.651 1.00 48.31 311 VAL A O 1
ATOM 2503 N N . LEU A 1 312 ? -4.267 11.442 -7.658 1.00 44.38 312 LEU A N 1
ATOM 2504 C CA . LEU A 1 312 ? -4.737 12.738 -8.090 1.00 44.38 312 LEU A CA 1
ATOM 2505 C C . LEU A 1 312 ? -6.235 12.520 -8.291 1.00 44.38 312 LEU A C 1
ATOM 2507 O O . LEU A 1 312 ? -6.685 12.074 -9.339 1.00 44.38 312 LEU A O 1
ATOM 2511 N N . HIS A 1 313 ? -7.019 12.778 -7.241 1.00 45.31 313 HIS A N 1
ATOM 2512 C CA . HIS A 1 313 ? -8.467 12.600 -7.188 1.00 45.31 313 HIS A CA 1
ATOM 2513 C C . HIS A 1 313 ? -9.201 13.521 -8.180 1.00 45.31 313 HIS A C 1
ATOM 2515 O O . HIS A 1 313 ? -10.426 13.599 -8.160 1.00 45.31 313 HIS A O 1
ATOM 2521 N N . SER A 1 314 ? -8.480 14.157 -9.111 1.00 41.62 314 SER A N 1
ATOM 2522 C CA . SER A 1 314 ? -9.034 14.828 -10.283 1.00 41.62 314 SER A CA 1
ATOM 2523 C C . SER A 1 314 ? -9.788 13.880 -11.229 1.00 41.62 314 SER A C 1
ATOM 2525 O O . SER A 1 314 ? -10.367 14.338 -12.212 1.00 41.62 314 SER A O 1
ATOM 2527 N N . ALA A 1 315 ? -9.887 12.581 -10.920 1.00 43.41 315 ALA A N 1
ATOM 2528 C CA . ALA A 1 315 ? -10.904 11.725 -11.520 1.00 43.41 315 ALA A CA 1
ATOM 2529 C C . ALA A 1 315 ? -12.332 12.261 -11.296 1.00 43.41 315 ALA A C 1
ATOM 2531 O O . ALA A 1 315 ? -13.192 11.967 -12.113 1.00 43.41 315 ALA A O 1
ATOM 2532 N N . SER A 1 316 ? -12.611 13.097 -10.281 1.00 45.97 316 SER A N 1
ATOM 2533 C CA . SER A 1 316 ? -13.916 13.779 -10.203 1.00 45.97 316 SER A CA 1
ATOM 2534 C C . SER A 1 316 ? -14.139 14.758 -11.363 1.00 45.97 316 SER A C 1
ATOM 2536 O O . SER A 1 316 ? -15.260 14.870 -11.848 1.00 45.97 316 SER A O 1
ATOM 2538 N N . SER A 1 317 ? -13.083 15.407 -11.869 1.00 43.50 317 SER A N 1
ATOM 2539 C CA . SER A 1 317 ? -13.189 16.290 -13.039 1.00 43.50 317 SER A CA 1
ATOM 2540 C C . SER A 1 317 ? -13.353 15.507 -14.350 1.00 43.50 317 SER A C 1
ATOM 2542 O O . SER A 1 317 ? -14.005 15.992 -15.271 1.00 43.50 317 SER A O 1
ATOM 2544 N N . CYS A 1 318 ? -12.844 14.269 -14.409 1.00 43.03 318 CYS A N 1
ATOM 2545 C CA . CYS A 1 318 ? -12.952 13.388 -15.579 1.00 43.03 318 CYS A CA 1
ATOM 2546 C C . CYS A 1 318 ? -14.075 12.339 -15.470 1.00 43.03 318 CYS A C 1
ATOM 2548 O O . CYS A 1 318 ? -14.307 11.597 -16.423 1.00 43.03 318 CYS A O 1
ATOM 2550 N N . ALA A 1 319 ? -14.803 12.268 -14.350 1.00 50.19 319 ALA A N 1
ATOM 2551 C CA . ALA A 1 319 ? -15.888 11.306 -14.141 1.00 50.19 319 ALA A CA 1
ATOM 2552 C C . ALA A 1 319 ? -17.022 11.490 -15.161 1.00 50.19 319 ALA A C 1
ATOM 2554 O O . ALA A 1 319 ? -17.632 10.516 -15.585 1.00 50.19 319 ALA A O 1
ATOM 2555 N N . HIS A 1 320 ? -17.253 12.729 -15.607 1.00 51.72 320 HIS A N 1
ATOM 2556 C CA . HIS A 1 320 ? -18.223 13.060 -16.656 1.00 51.72 320 HIS A CA 1
ATOM 2557 C C . HIS A 1 320 ? -17.754 12.696 -18.073 1.00 51.72 320 HIS A C 1
ATOM 2559 O O . HIS A 1 320 ? -18.567 12.673 -18.992 1.00 51.72 320 HIS A O 1
ATOM 2565 N N . LEU A 1 321 ? -16.457 12.426 -18.265 1.00 44.06 321 LEU A N 1
ATOM 2566 C CA . LEU A 1 321 ? -15.889 12.029 -19.558 1.00 44.06 321 LEU A CA 1
ATOM 2567 C C . LEU A 1 321 ? -15.974 10.512 -19.794 1.00 44.06 321 LEU A C 1
ATOM 2569 O O . LEU A 1 321 ? -15.780 10.062 -20.921 1.00 44.06 321 LEU A O 1
ATOM 2573 N N . ALA A 1 322 ? -16.287 9.723 -18.761 1.00 42.44 322 ALA A N 1
ATOM 2574 C CA . ALA A 1 322 ? -16.653 8.322 -18.928 1.00 42.44 322 ALA A CA 1
ATOM 2575 C C . ALA A 1 322 ? -18.154 8.196 -19.192 1.00 42.44 322 ALA A C 1
ATOM 2577 O O . ALA A 1 322 ? -18.985 8.668 -18.417 1.00 42.44 322 ALA A O 1
ATOM 2578 N N . THR A 1 323 ? -18.515 7.486 -20.258 1.00 45.56 323 THR A N 1
ATOM 2579 C CA . THR A 1 323 ? -19.855 6.906 -20.352 1.00 45.56 323 THR A CA 1
ATOM 2580 C C . THR A 1 323 ? -20.040 5.910 -19.196 1.00 45.56 323 THR A C 1
ATOM 2582 O O . THR A 1 323 ? -19.071 5.224 -18.870 1.00 45.56 323 THR A O 1
ATOM 2585 N N . PRO A 1 324 ? -21.238 5.779 -18.596 1.00 55.31 324 PRO A N 1
ATOM 2586 C CA . PRO A 1 324 ? -21.487 4.936 -17.416 1.00 55.31 324 PRO A CA 1
ATOM 2587 C C . PRO A 1 324 ? -20.974 3.490 -17.510 1.00 55.31 324 PRO A C 1
ATOM 2589 O O . PRO A 1 324 ? -20.645 2.897 -16.488 1.00 55.31 324 PRO A O 1
ATOM 2592 N N . ASP A 1 325 ? -20.843 2.958 -18.728 1.00 54.62 325 ASP A N 1
ATOM 2593 C CA . ASP A 1 325 ? -20.382 1.590 -18.991 1.00 54.62 325 ASP A CA 1
ATOM 2594 C C . ASP A 1 325 ? -18.896 1.491 -19.394 1.00 54.62 325 ASP A C 1
ATOM 2596 O O . ASP A 1 325 ? -18.344 0.396 -19.482 1.00 54.62 325 ASP A O 1
ATOM 2600 N N . ASN A 1 326 ? -18.217 2.624 -19.608 1.00 47.00 326 ASN A N 1
ATOM 2601 C CA . ASN A 1 326 ? -16.773 2.673 -19.827 1.00 47.00 326 ASN A CA 1
ATOM 2602 C C . ASN A 1 326 ? -16.101 3.073 -18.521 1.00 47.00 326 ASN A C 1
ATOM 2604 O O . ASN A 1 326 ? -15.672 4.215 -18.335 1.00 47.00 326 ASN A O 1
ATOM 2608 N N . HIS A 1 327 ? -15.974 2.106 -17.613 1.00 46.78 327 HIS A N 1
ATOM 2609 C CA . HIS A 1 327 ? -14.925 2.200 -16.610 1.00 46.78 327 HIS A CA 1
ATOM 2610 C C . HIS A 1 327 ? -13.617 2.489 -17.345 1.00 46.78 327 HIS A C 1
ATOM 2612 O O . HIS A 1 327 ? -13.254 1.771 -18.281 1.00 46.78 327 HIS A O 1
ATOM 2618 N N . TRP A 1 328 ? -12.935 3.568 -16.958 1.00 51.22 328 TRP A N 1
ATOM 2619 C CA . TRP A 1 328 ? -11.593 3.829 -17.449 1.00 51.22 328 TRP A CA 1
ATOM 2620 C C . TRP A 1 328 ? -10.798 2.543 -17.222 1.00 51.22 328 TRP A C 1
ATOM 2622 O O . TRP A 1 328 ? -10.748 2.042 -16.101 1.00 51.22 328 TRP A O 1
ATOM 2632 N N . ILE A 1 329 ? -10.174 2.006 -18.273 1.00 51.62 329 ILE A N 1
ATOM 2633 C CA . ILE A 1 329 ? -9.287 0.828 -18.181 1.00 51.62 329 ILE A CA 1
ATOM 2634 C C . ILE A 1 329 ? -8.143 1.082 -17.164 1.00 51.62 329 ILE A C 1
ATOM 2636 O O . ILE A 1 329 ? -7.449 0.156 -16.744 1.00 51.62 329 ILE A O 1
ATOM 2640 N N . TRP A 1 330 ? -7.983 2.340 -16.748 1.00 55.81 330 TRP A N 1
ATOM 2641 C CA . TRP A 1 330 ? -6.796 2.927 -16.153 1.00 55.81 330 TRP A CA 1
ATOM 2642 C C . TRP A 1 330 ? -6.954 3.280 -14.666 1.00 55.81 330 TRP A C 1
ATOM 2644 O O . TRP A 1 330 ? -5.973 3.186 -13.935 1.00 55.81 330 TRP A O 1
ATOM 2654 N N . THR A 1 331 ? -8.170 3.563 -14.167 1.00 58.25 331 THR A N 1
ATOM 2655 C CA . THR A 1 331 ? -8.368 3.791 -12.727 1.00 58.25 331 THR A CA 1
ATOM 2656 C C . THR A 1 331 ? -8.502 2.455 -12.012 1.00 58.25 331 THR A C 1
ATOM 2658 O O . THR A 1 331 ? -9.530 1.778 -12.057 1.00 58.25 331 THR A O 1
ATOM 2661 N N . THR A 1 332 ? -7.431 2.039 -11.337 1.00 66.38 332 THR A N 1
ATOM 2662 C CA . THR A 1 332 ? -7.498 0.834 -10.505 1.00 66.38 332 THR A CA 1
ATOM 2663 C C . THR A 1 332 ? -8.541 1.040 -9.413 1.00 66.38 332 THR A C 1
ATOM 2665 O O . THR A 1 332 ? -8.442 1.973 -8.604 1.00 66.38 332 THR A O 1
ATOM 2668 N N . ASN A 1 333 ? -9.548 0.159 -9.393 1.00 83.88 333 ASN A N 1
ATOM 2669 C CA . ASN A 1 333 ? -10.483 0.049 -8.282 1.00 83.88 333 ASN A CA 1
ATOM 2670 C C . ASN A 1 333 ? -9.667 0.027 -6.982 1.00 83.88 333 ASN A C 1
ATOM 2672 O O . ASN A 1 333 ? -8.635 -0.639 -6.918 1.00 83.88 333 ASN A O 1
ATOM 2676 N N . THR A 1 334 ? -10.099 0.757 -5.955 1.00 85.19 334 THR A N 1
ATOM 2677 C CA . THR A 1 334 ? -9.407 0.814 -4.658 1.00 85.19 334 THR A CA 1
ATOM 2678 C C . THR A 1 334 ? -9.135 -0.578 -4.090 1.00 85.19 334 THR A C 1
ATOM 2680 O O . THR A 1 334 ? -8.087 -0.791 -3.481 1.00 85.19 334 THR A O 1
ATOM 2683 N N . ALA A 1 335 ? -10.024 -1.537 -4.360 1.00 90.00 335 ALA A N 1
ATOM 2684 C CA . ALA A 1 335 ? -9.847 -2.937 -3.999 1.00 90.00 335 ALA A CA 1
ATOM 2685 C C . ALA A 1 335 ? -8.726 -3.650 -4.776 1.00 90.00 335 ALA A C 1
ATOM 2687 O O . ALA A 1 335 ? -8.120 -4.571 -4.249 1.00 90.00 335 ALA A O 1
ATOM 2688 N N . ASP A 1 336 ? -8.407 -3.239 -5.999 1.00 88.69 336 ASP A N 1
ATOM 2689 C CA . ASP A 1 336 ? -7.385 -3.885 -6.839 1.00 88.69 336 ASP A CA 1
ATOM 2690 C C . ASP A 1 336 ? -5.984 -3.293 -6.660 1.00 88.69 336 ASP A C 1
ATOM 2692 O O . ASP A 1 336 ? -5.025 -3.729 -7.300 1.00 88.69 336 ASP A O 1
ATOM 2696 N N . ARG A 1 337 ? -5.852 -2.301 -5.781 1.00 90.06 337 ARG A N 1
ATOM 2697 C CA . ARG A 1 337 ? -4.570 -1.683 -5.458 1.00 90.06 337 ARG A CA 1
ATOM 2698 C C . ARG A 1 337 ? -3.728 -2.590 -4.575 1.00 90.06 337 ARG A C 1
ATOM 2700 O O . ARG A 1 337 ? -4.226 -3.530 -3.948 1.00 90.06 337 ARG A O 1
ATOM 2707 N N . VAL A 1 338 ? -2.441 -2.284 -4.501 1.00 92.94 338 VAL A N 1
ATOM 2708 C CA . VAL A 1 338 ? -1.507 -2.958 -3.603 1.00 92.94 338 VAL A CA 1
ATOM 2709 C C . VAL A 1 338 ? -0.983 -2.015 -2.530 1.00 92.94 338 VAL A C 1
ATOM 2711 O O . VAL A 1 338 ? -0.858 -0.811 -2.729 1.00 92.94 338 VAL A O 1
ATOM 2714 N N . LEU A 1 339 ? -0.685 -2.591 -1.373 1.00 92.50 339 LEU A N 1
ATOM 2715 C CA . LEU A 1 339 ? 0.007 -1.962 -0.262 1.00 92.50 339 LEU A CA 1
ATOM 2716 C C . LEU A 1 339 ? 1.422 -2.520 -0.219 1.00 92.50 339 LEU A C 1
ATOM 2718 O O . LEU A 1 339 ? 1.601 -3.736 -0.184 1.00 92.50 339 LEU A O 1
ATOM 2722 N N . CYS A 1 340 ? 2.417 -1.646 -0.183 1.00 92.62 340 CYS A N 1
ATOM 2723 C CA . CYS A 1 340 ? 3.804 -2.056 -0.023 1.00 92.62 340 CYS A CA 1
ATOM 2724 C C . CYS A 1 340 ? 4.263 -1.791 1.408 1.00 92.62 340 CYS A C 1
ATOM 2726 O O . CYS A 1 340 ? 4.166 -0.665 1.889 1.00 92.62 340 CYS A O 1
ATOM 2728 N N . LEU A 1 341 ? 4.783 -2.824 2.067 1.00 91.00 341 LEU A N 1
ATOM 2729 C CA . LEU A 1 341 ? 5.431 -2.733 3.368 1.00 91.00 341 LEU A CA 1
ATOM 2730 C C . LEU A 1 341 ? 6.907 -3.081 3.196 1.00 91.00 341 LEU A C 1
ATOM 2732 O O . LEU A 1 341 ? 7.249 -4.190 2.785 1.00 91.00 341 LEU A O 1
ATOM 2736 N N . SER A 1 342 ? 7.782 -2.139 3.522 1.00 87.75 342 SER A N 1
ATOM 2737 C CA . SER A 1 342 ? 9.234 -2.319 3.469 1.00 87.75 342 SER A CA 1
ATOM 2738 C C . SER A 1 342 ? 9.869 -1.892 4.783 1.00 87.75 342 SER A C 1
ATOM 2740 O O . SER A 1 342 ? 9.448 -0.895 5.372 1.00 87.75 342 SER A O 1
ATOM 2742 N N . ASN A 1 343 ? 10.903 -2.613 5.211 1.00 82.62 343 ASN A N 1
ATOM 2743 C CA . ASN A 1 343 ? 11.696 -2.253 6.384 1.00 82.62 343 ASN A CA 1
ATOM 2744 C C . ASN A 1 343 ? 12.767 -1.189 6.052 1.00 82.62 343 ASN A C 1
ATOM 2746 O O . ASN A 1 343 ? 13.183 -1.046 4.902 1.00 82.62 343 ASN A O 1
ATOM 2750 N N . ARG A 1 344 ? 13.255 -0.472 7.070 1.00 73.31 344 ARG A N 1
ATOM 2751 C CA . ARG A 1 344 ? 14.403 0.432 6.999 1.00 73.31 344 ARG A CA 1
ATOM 2752 C C . ARG A 1 344 ? 15.704 -0.348 6.875 1.00 73.31 344 ARG A C 1
ATOM 2754 O O . ARG A 1 344 ? 16.376 -0.620 7.862 1.00 73.31 344 ARG A O 1
ATOM 2761 N N . GLY A 1 345 ? 16.043 -0.709 5.644 1.00 78.94 345 GLY A N 1
ATOM 2762 C CA . GLY A 1 345 ? 17.292 -1.384 5.306 1.00 78.94 345 GLY A CA 1
ATOM 2763 C C . GLY A 1 345 ? 17.088 -2.550 4.340 1.00 78.94 345 GLY A C 1
ATOM 2764 O O . GLY A 1 345 ? 16.031 -2.650 3.714 1.00 78.94 345 GLY A O 1
ATOM 2765 N N . PRO A 1 346 ? 18.090 -3.437 4.208 1.00 76.88 346 PRO A N 1
ATOM 2766 C CA . PRO A 1 346 ? 17.974 -4.657 3.420 1.00 76.88 346 PRO A CA 1
ATOM 2767 C C . PRO A 1 346 ? 17.011 -5.619 4.126 1.00 76.88 346 PRO A C 1
ATOM 2769 O O . PRO A 1 346 ? 17.405 -6.437 4.953 1.00 76.88 346 PRO A O 1
ATOM 2772 N N . GLY A 1 347 ? 15.722 -5.471 3.841 1.00 84.06 347 GLY A N 1
ATOM 2773 C CA . GLY A 1 347 ? 14.660 -6.299 4.391 1.00 84.06 347 GLY A CA 1
ATOM 2774 C C . GLY A 1 347 ? 13.719 -6.814 3.306 1.00 84.06 347 GLY A C 1
ATOM 2775 O O . GLY A 1 347 ? 13.831 -6.419 2.142 1.00 84.06 347 GLY A O 1
ATOM 2776 N N . PRO A 1 348 ? 12.782 -7.697 3.678 1.00 89.31 348 PRO A N 1
ATOM 2777 C CA . PRO A 1 348 ? 11.744 -8.134 2.765 1.00 89.31 348 PRO A CA 1
ATOM 2778 C C . PRO A 1 348 ? 10.822 -6.961 2.407 1.00 89.31 348 PRO A C 1
ATOM 2780 O O . PRO A 1 348 ? 10.371 -6.215 3.280 1.00 89.31 348 PRO A O 1
ATOM 2783 N N . LEU A 1 349 ? 10.513 -6.829 1.119 1.00 91.75 349 LEU A N 1
ATOM 2784 C CA . LEU A 1 349 ? 9.410 -6.017 0.618 1.00 91.75 349 LEU A CA 1
ATOM 2785 C C . LEU A 1 349 ? 8.172 -6.906 0.508 1.00 91.75 349 LEU A C 1
ATOM 2787 O O . LEU A 1 349 ? 8.144 -7.821 -0.315 1.00 91.75 349 LEU A O 1
ATOM 2791 N N . PHE A 1 350 ? 7.144 -6.613 1.297 1.00 94.12 350 PHE A N 1
ATOM 2792 C CA . PHE A 1 350 ? 5.832 -7.236 1.174 1.00 94.12 350 PHE A CA 1
ATOM 2793 C C . PHE A 1 350 ? 4.918 -6.372 0.315 1.00 94.12 350 PHE A C 1
ATOM 2795 O O . PHE A 1 350 ? 4.664 -5.218 0.641 1.00 94.12 350 PHE A O 1
ATOM 2802 N N . VAL A 1 351 ? 4.378 -6.946 -0.751 1.00 95.50 351 VAL A N 1
ATOM 2803 C CA . VAL A 1 351 ? 3.302 -6.362 -1.550 1.00 95.50 351 VAL A CA 1
ATOM 2804 C C . VAL A 1 351 ? 2.017 -7.102 -1.208 1.00 95.50 351 VAL A C 1
ATOM 2806 O O . VAL A 1 351 ? 1.945 -8.310 -1.400 1.00 95.50 351 VAL A O 1
ATOM 2809 N N . ILE A 1 352 ? 1.018 -6.408 -0.675 1.00 96.25 352 ILE A N 1
ATOM 2810 C CA . ILE A 1 352 ? -0.235 -6.977 -0.166 1.00 96.25 352 ILE A CA 1
ATOM 2811 C C . ILE A 1 352 ? -1.394 -6.432 -0.995 1.00 96.25 352 ILE A C 1
ATOM 2813 O O . ILE A 1 352 ? -1.487 -5.226 -1.200 1.00 96.25 352 ILE A O 1
ATOM 2817 N N . THR A 1 353 ? -2.306 -7.284 -1.460 1.00 95.69 353 THR A N 1
ATOM 2818 C CA . THR A 1 353 ? -3.503 -6.797 -2.162 1.00 95.69 353 THR A CA 1
ATOM 2819 C C . THR A 1 353 ? -4.457 -6.084 -1.200 1.00 95.69 353 THR A C 1
ATOM 2821 O O . THR A 1 353 ? -4.793 -6.606 -0.136 1.00 95.69 353 THR A O 1
ATOM 2824 N N . ALA A 1 354 ? -4.932 -4.895 -1.578 1.00 94.31 354 ALA A N 1
ATOM 2825 C CA . ALA A 1 354 ? -5.897 -4.140 -0.787 1.00 94.31 354 ALA A CA 1
ATOM 2826 C C . ALA A 1 354 ? -7.275 -4.821 -0.743 1.00 94.31 354 ALA A C 1
ATOM 2828 O O . ALA A 1 354 ? -8.032 -4.595 0.200 1.00 94.31 354 ALA A O 1
ATOM 2829 N N . ARG A 1 355 ? -7.588 -5.699 -1.711 1.00 94.94 355 ARG A N 1
ATOM 2830 C CA . ARG A 1 355 ? -8.865 -6.430 -1.830 1.00 94.94 355 ARG A CA 1
ATOM 2831 C C . ARG A 1 355 ? -9.243 -7.161 -0.545 1.00 94.94 355 ARG A C 1
ATOM 2833 O O . ARG A 1 355 ? -10.419 -7.226 -0.194 1.00 94.94 355 ARG A O 1
ATOM 2840 N N . LEU A 1 356 ? -8.232 -7.647 0.171 1.00 95.19 356 LEU A N 1
ATOM 2841 C CA . LEU A 1 356 ? -8.333 -8.279 1.483 1.00 95.19 356 LEU A CA 1
ATOM 2842 C C . LEU A 1 356 ? -9.168 -7.462 2.485 1.00 95.19 356 LEU A C 1
ATOM 2844 O O . LEU A 1 356 ? -9.899 -8.042 3.281 1.00 95.19 356 LEU A O 1
ATOM 2848 N N . PHE A 1 357 ? -9.093 -6.131 2.431 1.00 94.69 357 PHE A N 1
ATOM 2849 C CA . PHE A 1 357 ? -9.757 -5.229 3.381 1.00 94.69 357 PHE A CA 1
ATOM 2850 C C . PHE A 1 357 ? -11.157 -4.782 2.933 1.00 94.69 357 PHE A C 1
ATOM 2852 O O . PHE A 1 357 ? -11.827 -4.039 3.648 1.00 94.69 357 PHE A O 1
ATOM 2859 N N . PHE A 1 358 ? -11.605 -5.228 1.757 1.00 93.88 358 PHE A N 1
ATOM 2860 C CA . PHE A 1 358 ? -12.936 -4.939 1.212 1.00 93.88 358 PHE A CA 1
ATOM 2861 C C . PHE A 1 358 ? -13.877 -6.143 1.245 1.00 93.88 358 PHE A C 1
ATOM 2863 O O . PHE A 1 358 ? -15.070 -5.993 0.993 1.00 93.88 358 PHE A O 1
ATOM 2870 N N . MET A 1 359 ? -13.363 -7.335 1.539 1.00 93.50 359 MET A N 1
ATOM 2871 C CA . MET A 1 359 ? -14.174 -8.544 1.622 1.00 93.50 359 MET A CA 1
ATOM 2872 C C . MET A 1 359 ? -14.636 -8.827 3.052 1.00 93.50 359 MET A C 1
ATOM 2874 O O . MET A 1 359 ? -14.033 -8.383 4.030 1.00 93.50 359 MET A O 1
ATOM 2878 N N . ASN A 1 360 ? -15.694 -9.626 3.170 1.00 93.81 360 ASN A N 1
ATOM 2879 C CA . ASN A 1 360 ? -16.101 -10.182 4.453 1.00 93.81 360 ASN A CA 1
ATOM 2880 C C . ASN A 1 360 ? -15.042 -11.184 4.918 1.00 93.81 360 ASN A C 1
ATOM 2882 O O . ASN A 1 360 ? -14.781 -12.172 4.230 1.00 93.81 360 ASN A O 1
ATOM 2886 N N . ILE A 1 361 ? -14.439 -10.924 6.077 1.00 92.38 361 ILE A N 1
ATOM 2887 C CA . ILE A 1 361 ? -13.401 -11.785 6.644 1.00 92.38 361 ILE A CA 1
ATOM 2888 C C . ILE A 1 361 ? -14.066 -13.086 7.110 1.00 92.38 361 ILE A C 1
ATOM 2890 O O . ILE A 1 361 ? -14.967 -13.030 7.953 1.00 92.38 361 ILE A O 1
ATOM 2894 N N . PRO A 1 362 ? -13.667 -14.254 6.576 1.00 93.69 362 PRO A N 1
ATOM 2895 C CA . PRO A 1 362 ? -14.247 -15.522 6.989 1.00 93.69 362 PRO A CA 1
ATOM 2896 C C . PRO A 1 362 ? -14.053 -15.752 8.495 1.00 93.69 362 PRO A C 1
ATOM 2898 O O . PRO A 1 362 ? -12.929 -15.614 8.978 1.00 93.69 362 PRO A O 1
ATOM 2901 N N . PRO A 1 363 ? -15.089 -16.181 9.243 1.00 91.69 363 PRO A N 1
ATOM 2902 C CA . PRO A 1 363 ? -14.950 -16.494 10.666 1.00 91.69 363 PRO A CA 1
ATOM 2903 C C . PRO A 1 363 ? -13.845 -17.521 10.960 1.00 91.69 363 PRO A C 1
ATOM 2905 O O . PRO A 1 363 ? -13.193 -17.455 11.993 1.00 91.69 363 PRO A O 1
ATOM 2908 N N . SER A 1 364 ? -13.588 -18.437 10.022 1.00 93.00 364 SER A N 1
ATOM 2909 C CA . SER A 1 364 ? -12.539 -19.458 10.124 1.00 93.00 364 SER A CA 1
ATOM 2910 C C . SER A 1 364 ? -11.112 -18.912 10.046 1.00 93.00 364 SER A C 1
ATOM 2912 O O . SER A 1 364 ? -10.169 -19.673 10.235 1.00 93.00 364 SER A O 1
ATOM 2914 N N . TRP A 1 365 ? -10.930 -17.638 9.693 1.00 93.12 365 TRP A N 1
ATOM 2915 C CA . TRP A 1 365 ? -9.608 -17.020 9.646 1.00 93.12 365 TRP A CA 1
ATOM 2916 C C . TRP A 1 365 ? -9.165 -16.475 10.997 1.00 93.12 365 TRP A C 1
ATOM 2918 O O . TRP A 1 365 ? -7.962 -16.319 11.196 1.00 93.12 365 TRP A O 1
ATOM 2928 N N . PHE A 1 366 ? -10.103 -16.176 11.895 1.00 92.75 366 PHE A N 1
ATOM 2929 C CA . PHE A 1 366 ? -9.786 -15.613 13.199 1.00 92.75 366 PHE A CA 1
ATOM 2930 C C . PHE A 1 366 ? -9.098 -16.647 14.084 1.00 92.75 366 PHE A C 1
ATOM 2932 O O . PHE A 1 366 ? -9.442 -17.831 14.090 1.00 92.75 366 PHE A O 1
ATOM 2939 N N . ASP A 1 367 ? -8.107 -16.181 14.832 1.00 88.94 367 ASP A N 1
ATOM 2940 C CA . ASP A 1 367 ? -7.412 -16.987 15.815 1.00 88.94 367 ASP A CA 1
ATOM 2941 C C . ASP A 1 367 ? -8.344 -17.256 17.001 1.00 88.94 367 ASP A C 1
ATOM 2943 O O . ASP A 1 367 ? -8.708 -16.343 17.746 1.00 88.94 367 ASP A O 1
ATOM 2947 N N . ALA A 1 368 ? -8.708 -18.526 17.188 1.00 84.06 368 ALA A N 1
ATOM 2948 C CA . ALA A 1 368 ? -9.530 -18.970 18.311 1.00 84.06 368 ALA A CA 1
ATOM 2949 C C . ALA A 1 368 ? -8.872 -18.709 19.679 1.00 84.06 368 ALA A C 1
ATOM 2951 O O . ALA A 1 368 ? -9.559 -18.736 20.697 1.00 84.06 368 ALA A O 1
ATOM 2952 N N . THR A 1 369 ? -7.556 -18.469 19.708 1.00 83.50 369 THR A N 1
ATOM 2953 C CA . THR A 1 369 ? -6.798 -18.132 20.919 1.00 83.50 369 THR A CA 1
ATOM 2954 C C . THR A 1 369 ? -6.698 -16.625 21.175 1.00 83.50 369 THR A C 1
ATOM 2956 O O . THR A 1 369 ? -6.209 -16.223 22.229 1.00 83.50 369 THR A O 1
ATOM 2959 N N . SER A 1 370 ? -7.183 -15.779 20.256 1.00 88.88 370 SER A N 1
ATOM 2960 C CA . SER A 1 370 ? -7.170 -14.325 20.433 1.00 88.88 370 SER A CA 1
ATOM 2961 C C . SER A 1 370 ? -8.150 -13.901 21.518 1.00 88.88 370 SER A C 1
ATOM 2963 O O . SER A 1 370 ? -9.346 -14.159 21.400 1.00 88.88 370 SER A O 1
ATOM 2965 N N . GLU A 1 371 ? -7.675 -13.170 22.527 1.00 86.50 371 GLU A N 1
ATOM 2966 C CA . GLU A 1 371 ? -8.516 -12.681 23.631 1.00 86.50 371 GLU A CA 1
ATOM 2967 C C . GLU A 1 371 ? -9.696 -11.821 23.155 1.00 86.50 371 GLU A C 1
ATOM 2969 O O . GLU A 1 371 ? -10.788 -11.893 23.713 1.00 86.50 371 GLU A O 1
ATOM 2974 N N . ASP A 1 372 ? -9.492 -11.024 22.104 1.00 86.56 372 ASP A N 1
ATOM 2975 C CA . ASP A 1 372 ? -10.522 -10.153 21.535 1.00 86.56 372 ASP A CA 1
ATOM 2976 C C . ASP A 1 372 ? -11.294 -10.787 20.368 1.00 86.56 372 ASP A C 1
ATOM 2978 O O . ASP A 1 372 ? -12.217 -10.170 19.843 1.00 86.56 372 ASP A O 1
ATOM 2982 N N . GLY A 1 373 ? -10.918 -11.998 19.938 1.00 91.38 373 GLY A N 1
ATOM 2983 C CA . GLY A 1 373 ? -11.503 -12.669 18.775 1.00 91.38 373 GLY A CA 1
ATOM 2984 C C . GLY A 1 373 ? -11.311 -11.935 17.439 1.00 91.38 373 GLY A C 1
ATOM 2985 O O . GLY A 1 373 ? -11.969 -12.292 16.466 1.00 91.38 373 GLY A O 1
ATOM 2986 N N . LEU A 1 374 ? -10.443 -10.913 17.370 1.00 92.19 374 LEU A N 1
ATOM 2987 C CA . LEU A 1 374 ? -10.236 -10.085 16.172 1.00 92.19 374 LEU A CA 1
ATOM 2988 C C . LEU A 1 374 ? -8.898 -10.347 15.470 1.00 92.19 374 LEU A C 1
ATOM 2990 O O . LEU A 1 374 ? -8.695 -9.857 14.357 1.00 92.19 374 LEU A O 1
ATOM 2994 N N . SER A 1 375 ? -7.980 -11.091 16.091 1.00 95.12 375 SER A N 1
ATOM 2995 C CA . SER A 1 375 ? -6.690 -11.421 15.480 1.00 95.12 375 SER A CA 1
ATOM 2996 C C . SER A 1 375 ? -6.846 -12.424 14.341 1.00 95.12 375 SER A C 1
ATOM 2998 O O . SER A 1 375 ? -7.535 -13.434 14.471 1.00 95.12 375 SER A O 1
ATOM 3000 N N . VAL A 1 376 ? -6.168 -12.155 13.229 1.00 96.31 376 VAL A N 1
ATOM 3001 C CA . VAL A 1 376 ? -6.095 -13.016 12.049 1.00 96.31 376 VAL A CA 1
ATOM 3002 C C . VAL A 1 376 ? -4.616 -13.355 11.813 1.00 96.31 376 VAL A C 1
ATOM 3004 O O . VAL A 1 376 ? -3.837 -12.471 11.431 1.00 96.31 376 VAL A O 1
ATOM 3007 N N . PRO A 1 377 ? -4.179 -14.605 12.054 1.00 95.81 377 PRO A N 1
ATOM 3008 C CA . PRO A 1 377 ? -2.773 -14.977 11.990 1.00 95.81 377 PRO A CA 1
ATOM 3009 C C . PRO A 1 377 ? -2.295 -15.040 10.538 1.00 95.81 377 PRO A C 1
ATOM 3011 O O . PRO A 1 377 ? -3.062 -15.381 9.634 1.00 95.81 377 PRO A O 1
ATOM 3014 N N . TRP A 1 378 ? -1.009 -14.751 10.308 1.00 95.44 378 TRP A N 1
ATOM 3015 C CA . TRP A 1 378 ? -0.415 -14.718 8.966 1.00 95.44 378 TRP A CA 1
ATOM 3016 C C . TRP A 1 378 ? -0.731 -15.967 8.138 1.00 95.44 378 TRP A C 1
ATOM 3018 O O . TRP A 1 378 ? -1.066 -15.849 6.966 1.00 95.44 378 TRP A O 1
ATOM 3028 N N . SER A 1 379 ? -0.677 -17.158 8.735 1.00 95.06 379 SER A N 1
ATOM 3029 C CA . SER A 1 379 ? -0.956 -18.428 8.053 1.00 95.06 379 SER A CA 1
ATOM 3030 C C . SER A 1 379 ? -2.350 -18.502 7.414 1.00 95.06 379 SER A C 1
ATOM 3032 O O . SER A 1 379 ? -2.497 -19.185 6.403 1.00 95.06 379 SER A O 1
ATOM 3034 N N . SER A 1 380 ? -3.344 -17.791 7.956 1.00 96.31 380 SER A N 1
ATOM 3035 C CA . SER A 1 380 ? -4.725 -17.797 7.454 1.00 96.31 380 SER A CA 1
ATOM 3036 C C . SER A 1 380 ? -4.936 -16.878 6.250 1.00 96.31 380 SER A C 1
ATOM 3038 O O . SER A 1 380 ? -5.719 -17.205 5.362 1.00 96.31 380 SER A O 1
ATOM 3040 N N . TRP A 1 381 ? -4.254 -15.728 6.203 1.00 96.06 381 TRP A N 1
ATOM 3041 C CA . TRP A 1 381 ? -4.523 -14.683 5.204 1.00 96.06 381 TRP A CA 1
ATOM 3042 C C . TRP A 1 381 ? -3.307 -14.317 4.343 1.00 96.06 381 TRP A C 1
ATOM 3044 O O . TRP A 1 381 ? -3.452 -14.015 3.160 1.00 96.06 381 TRP A O 1
ATOM 3054 N N . GLY A 1 382 ? -2.105 -14.337 4.910 1.00 95.88 382 GLY A N 1
ATOM 3055 C CA . GLY A 1 382 ? -0.895 -13.745 4.346 1.00 95.88 382 GLY A CA 1
ATOM 3056 C C . GLY A 1 382 ? -0.415 -14.391 3.049 1.00 95.88 382 GLY A C 1
ATOM 3057 O O . GLY A 1 382 ? -0.314 -13.683 2.044 1.00 95.88 382 GLY A O 1
ATOM 3058 N N . PRO A 1 383 ? -0.147 -15.713 3.013 1.00 97.00 383 PRO A N 1
ATOM 3059 C CA . PRO A 1 383 ? 0.477 -16.364 1.865 1.00 97.00 383 PRO A CA 1
ATOM 3060 C C . PRO A 1 383 ? -0.216 -16.090 0.527 1.00 97.00 383 PRO A C 1
ATOM 3062 O O . PRO A 1 383 ? 0.461 -15.806 -0.455 1.00 97.00 383 PRO A O 1
ATOM 3065 N N . GLN A 1 384 ? -1.550 -16.131 0.476 1.00 97.00 384 GLN A N 1
ATOM 3066 C CA . GLN A 1 384 ? -2.307 -15.961 -0.774 1.00 97.00 384 GLN A CA 1
ATOM 3067 C C . GLN A 1 384 ? -2.549 -14.494 -1.155 1.00 97.00 384 GLN A C 1
ATOM 3069 O O . GLN A 1 384 ? -2.786 -14.193 -2.321 1.00 97.00 384 GLN A O 1
ATOM 3074 N N . ASN A 1 385 ? -2.477 -13.576 -0.189 1.00 97.38 385 ASN A N 1
ATOM 3075 C CA . ASN A 1 385 ? -2.795 -12.159 -0.389 1.00 97.38 385 ASN A CA 1
ATOM 3076 C C . ASN A 1 385 ? -1.554 -11.265 -0.435 1.00 97.38 385 ASN A C 1
ATOM 3078 O O . ASN A 1 385 ? -1.676 -10.041 -0.479 1.00 97.38 385 ASN A O 1
ATOM 3082 N N . SER A 1 386 ? -0.361 -11.857 -0.418 1.00 97.06 386 SER A N 1
ATOM 3083 C CA . SER A 1 386 ? 0.892 -11.116 -0.429 1.00 97.06 386 SER A CA 1
ATOM 3084 C C . SER A 1 386 ? 1.931 -11.719 -1.363 1.00 97.06 386 SER A C 1
ATOM 3086 O O . SER A 1 386 ? 1.866 -12.898 -1.727 1.00 97.06 386 SER A O 1
ATOM 3088 N N . ARG A 1 387 ? 2.908 -10.893 -1.737 1.00 97.00 387 ARG A N 1
ATOM 3089 C CA . ARG A 1 387 ? 4.156 -11.285 -2.382 1.00 97.00 387 ARG A CA 1
ATOM 3090 C C . ARG A 1 387 ? 5.332 -10.686 -1.631 1.00 97.00 387 ARG A C 1
ATOM 3092 O O . ARG A 1 387 ? 5.305 -9.504 -1.312 1.00 97.00 387 ARG A O 1
ATOM 3099 N N . CYS A 1 388 ? 6.352 -11.489 -1.364 1.00 94.88 388 CYS A N 1
ATOM 3100 C CA . CYS A 1 388 ? 7.584 -11.036 -0.735 1.00 94.88 388 CYS A CA 1
ATOM 3101 C C . CYS A 1 388 ? 8.724 -10.967 -1.758 1.00 94.88 388 CYS A C 1
ATOM 3103 O O . CYS A 1 388 ? 8.862 -11.863 -2.594 1.00 94.88 388 CYS A O 1
ATOM 3105 N N . PHE A 1 389 ? 9.553 -9.928 -1.671 1.00 92.50 389 PHE A N 1
ATOM 3106 C CA . PHE A 1 389 ? 10.742 -9.742 -2.495 1.00 92.50 389 PHE A CA 1
ATOM 3107 C C . PHE A 1 389 ? 11.959 -9.406 -1.638 1.00 92.50 389 PHE A C 1
ATOM 3109 O O . PHE A 1 389 ? 11.862 -8.654 -0.671 1.00 92.50 389 PHE A O 1
ATOM 3116 N N . SER A 1 390 ? 13.124 -9.909 -2.041 1.00 89.25 390 SER A N 1
ATOM 3117 C CA . SER A 1 390 ? 14.411 -9.389 -1.585 1.00 89.25 390 SER A CA 1
ATOM 3118 C C . SER A 1 390 ? 14.739 -8.127 -2.385 1.00 89.25 390 SER A C 1
ATOM 3120 O O . SER A 1 390 ? 14.998 -8.220 -3.587 1.00 89.25 390 SER A O 1
ATOM 3122 N N . GLY A 1 391 ? 14.711 -6.956 -1.756 1.00 84.44 391 GLY A N 1
ATOM 3123 C CA . GLY A 1 391 ? 15.097 -5.713 -2.418 1.00 84.44 391 GLY A CA 1
ATOM 3124 C C . GLY A 1 391 ? 14.434 -4.476 -1.834 1.00 84.44 391 GLY A C 1
ATOM 3125 O O . GLY A 1 391 ? 13.548 -4.556 -0.986 1.00 84.44 391 GLY A O 1
ATOM 3126 N N . SER A 1 392 ? 14.880 -3.326 -2.322 1.00 83.75 392 SER A N 1
ATOM 3127 C CA . SER A 1 392 ? 14.350 -2.025 -1.933 1.00 83.75 392 SER A CA 1
ATOM 3128 C C . SER A 1 392 ? 13.119 -1.672 -2.770 1.00 83.75 392 SER A C 1
ATOM 3130 O O . SER A 1 392 ? 13.064 -1.932 -3.975 1.00 83.75 392 SER A O 1
ATOM 3132 N N . LEU A 1 393 ? 12.125 -1.068 -2.122 1.00 85.75 393 LEU A N 1
ATOM 3133 C CA . LEU A 1 393 ? 10.999 -0.436 -2.801 1.00 85.75 393 LEU A CA 1
ATOM 3134 C C . LEU A 1 393 ? 11.451 0.911 -3.370 1.00 85.75 393 LEU A C 1
ATOM 3136 O O . LEU A 1 393 ? 11.979 1.734 -2.623 1.00 85.75 393 LEU A O 1
ATOM 3140 N N . HIS A 1 394 ? 11.202 1.150 -4.657 1.00 85.19 394 HIS A N 1
ATOM 3141 C CA . HIS A 1 394 ? 11.474 2.452 -5.278 1.00 85.19 394 HIS A CA 1
ATOM 3142 C C . HIS A 1 394 ? 10.209 3.236 -5.593 1.00 85.19 394 HIS A C 1
ATOM 3144 O O . HIS A 1 394 ? 10.213 4.460 -5.497 1.00 85.19 394 HIS A O 1
ATOM 3150 N N . GLY A 1 395 ? 9.115 2.544 -5.899 1.00 85.81 395 GLY A N 1
ATOM 3151 C CA . GLY A 1 395 ? 7.809 3.170 -6.011 1.00 85.81 395 GLY A CA 1
ATOM 3152 C C . GLY A 1 395 ? 6.690 2.143 -6.001 1.00 85.81 395 GLY A C 1
ATOM 3153 O O . GLY A 1 395 ? 6.854 1.019 -6.475 1.00 85.81 395 GLY A O 1
ATOM 3154 N N . ALA A 1 396 ? 5.535 2.538 -5.486 1.00 86.56 396 ALA A N 1
ATOM 3155 C CA . ALA A 1 396 ? 4.290 1.800 -5.635 1.00 86.56 396 ALA A CA 1
ATOM 3156 C C . ALA A 1 396 ? 3.205 2.739 -6.165 1.00 86.56 396 ALA A C 1
ATOM 3158 O O . ALA A 1 396 ? 3.124 3.898 -5.756 1.00 86.56 396 ALA A O 1
ATOM 3159 N N . GLY A 1 397 ? 2.403 2.241 -7.103 1.00 84.62 397 GLY A N 1
ATOM 3160 C CA . GLY A 1 397 ? 1.418 3.016 -7.841 1.00 84.62 397 GLY A CA 1
ATOM 3161 C C . GLY A 1 397 ? 0.227 2.160 -8.259 1.00 84.62 397 GLY A C 1
ATOM 3162 O O . GLY A 1 397 ? 0.361 1.326 -9.151 1.00 84.62 397 GLY A O 1
ATOM 3163 N N . GLY A 1 398 ? -0.941 2.339 -7.633 1.00 86.50 398 GLY A N 1
ATOM 3164 C CA . GLY A 1 398 ? -2.138 1.557 -7.966 1.00 86.50 398 GLY A CA 1
ATOM 3165 C C . GLY A 1 398 ? -1.925 0.056 -7.734 1.00 86.50 398 GLY A C 1
ATOM 3166 O O . GLY A 1 398 ? -1.787 -0.376 -6.592 1.00 86.50 398 GLY A O 1
ATOM 3167 N N . SER A 1 399 ? -1.894 -0.736 -8.811 1.00 90.81 399 SER A N 1
ATOM 3168 C CA . SER A 1 399 ? -1.577 -2.175 -8.792 1.00 90.81 399 SER A CA 1
ATOM 3169 C C . SER A 1 399 ? -0.118 -2.494 -9.136 1.00 90.81 399 SER A C 1
ATOM 3171 O O . SER A 1 399 ? 0.242 -3.664 -9.219 1.00 90.81 399 SER A O 1
ATOM 3173 N N . ARG A 1 400 ? 0.726 -1.490 -9.385 1.00 90.88 400 ARG A N 1
ATOM 3174 C CA . ARG A 1 400 ? 2.103 -1.671 -9.855 1.00 90.88 400 ARG A CA 1
ATOM 3175 C C . ARG A 1 400 ? 3.109 -1.332 -8.772 1.00 90.88 400 ARG A C 1
ATOM 3177 O O . ARG A 1 400 ? 2.938 -0.390 -8.003 1.00 90.88 400 ARG A O 1
ATOM 3184 N N . VAL A 1 401 ? 4.195 -2.089 -8.756 1.00 91.25 401 VAL A N 1
ATOM 3185 C CA . VAL A 1 401 ? 5.333 -1.874 -7.869 1.00 91.25 401 VAL A CA 1
ATOM 3186 C C . VAL A 1 401 ? 6.595 -1.851 -8.704 1.00 91.25 401 VAL A C 1
ATOM 3188 O O . VAL A 1 401 ? 6.807 -2.719 -9.548 1.00 91.25 401 VAL A O 1
ATOM 3191 N N . VAL A 1 402 ? 7.437 -0.860 -8.456 1.00 90.38 402 VAL A N 1
ATOM 3192 C CA . VAL A 1 402 ? 8.744 -0.719 -9.075 1.00 90.38 402 VAL A CA 1
ATOM 3193 C C . VAL A 1 402 ? 9.821 -0.962 -8.029 1.00 90.38 402 VAL A C 1
ATOM 3195 O O . VAL A 1 402 ? 9.843 -0.356 -6.953 1.00 90.38 402 VAL A O 1
ATOM 3198 N N . SER A 1 403 ? 10.716 -1.881 -8.362 1.00 91.12 403 SER A N 1
ATOM 3199 C CA . SER A 1 403 ? 11.900 -2.223 -7.589 1.00 91.12 403 SER A CA 1
ATOM 3200 C C . SER A 1 403 ? 13.120 -2.307 -8.504 1.00 91.12 403 SER A C 1
ATOM 3202 O O . SER A 1 403 ? 13.017 -2.237 -9.731 1.00 91.12 403 SER A O 1
ATOM 3204 N N . PHE A 1 404 ? 14.295 -2.450 -7.903 1.00 88.69 404 PHE A N 1
ATOM 3205 C CA . PHE A 1 404 ? 15.519 -2.735 -8.629 1.00 88.69 404 PHE A CA 1
ATOM 3206 C C . PHE A 1 404 ? 15.862 -4.212 -8.501 1.00 88.69 404 PHE A C 1
ATOM 3208 O O . PHE A 1 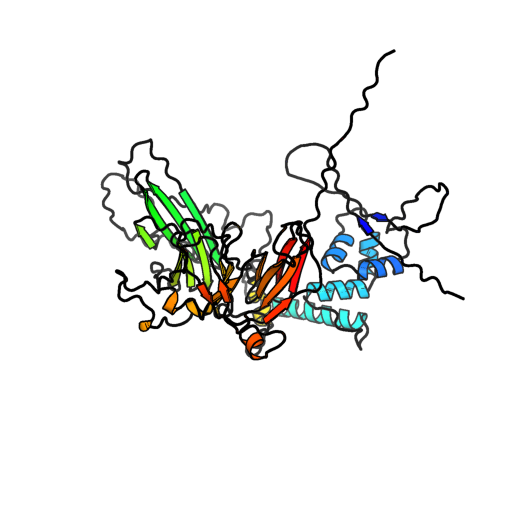404 ? 15.875 -4.776 -7.406 1.00 88.69 404 PHE A O 1
ATOM 3215 N N . ALA A 1 405 ? 16.163 -4.837 -9.633 1.00 88.81 405 ALA A N 1
ATOM 3216 C CA . ALA A 1 405 ? 16.805 -6.136 -9.669 1.00 88.81 405 ALA A CA 1
ATOM 3217 C C . ALA A 1 405 ? 18.321 -5.922 -9.705 1.00 88.81 405 ALA A C 1
ATOM 3219 O O . ALA A 1 405 ? 18.855 -5.372 -10.672 1.00 88.81 405 ALA A O 1
ATOM 3220 N N . LYS A 1 406 ? 19.014 -6.347 -8.645 1.00 86.25 406 LYS A N 1
ATOM 3221 C CA . LYS A 1 406 ? 20.478 -6.392 -8.637 1.00 86.25 406 LYS A CA 1
ATOM 3222 C C . LYS A 1 406 ? 20.943 -7.476 -9.613 1.00 86.25 406 LYS A C 1
ATOM 3224 O O . LYS A 1 406 ? 20.474 -8.610 -9.535 1.00 86.25 406 LYS A O 1
ATOM 3229 N N . LEU A 1 407 ? 21.856 -7.128 -10.522 1.00 83.75 407 LEU A N 1
ATOM 3230 C CA . LEU A 1 407 ? 22.499 -8.096 -11.421 1.00 83.75 407 LEU A CA 1
ATOM 3231 C C . LEU A 1 407 ? 23.437 -9.034 -10.648 1.00 83.75 407 LEU A C 1
ATOM 3233 O O . LEU A 1 407 ? 23.493 -10.224 -10.944 1.00 83.75 407 LEU A O 1
ATOM 3237 N N . ASN A 1 408 ? 24.115 -8.499 -9.628 1.00 81.94 408 ASN A N 1
ATOM 3238 C CA . ASN A 1 408 ? 25.042 -9.216 -8.761 1.00 81.94 408 ASN A CA 1
ATOM 3239 C C . ASN A 1 408 ? 24.735 -8.919 -7.285 1.00 81.94 408 ASN A C 1
ATOM 3241 O O . ASN A 1 408 ? 24.354 -7.811 -6.917 1.00 81.94 408 ASN A O 1
ATOM 3245 N N . ASN A 1 409 ? 24.909 -9.920 -6.420 1.00 77.50 409 ASN A N 1
ATOM 3246 C CA . ASN A 1 409 ? 24.537 -9.824 -5.003 1.00 77.50 409 ASN A CA 1
ATOM 3247 C C . ASN A 1 409 ? 25.591 -9.148 -4.109 1.00 77.50 409 ASN A C 1
ATOM 3249 O O . ASN A 1 409 ? 25.374 -9.068 -2.902 1.00 77.50 409 ASN A O 1
ATOM 3253 N N . TYR A 1 410 ? 26.731 -8.708 -4.652 1.00 78.31 410 TYR A N 1
ATOM 3254 C CA . TYR A 1 410 ? 27.910 -8.423 -3.830 1.00 78.31 410 TYR A CA 1
ATOM 3255 C C . TYR A 1 410 ? 28.169 -6.937 -3.571 1.00 78.31 410 TYR A C 1
ATOM 3257 O O . TYR A 1 410 ? 28.578 -6.624 -2.456 1.00 78.31 410 TYR A O 1
ATOM 3265 N N . ASN A 1 411 ? 27.898 -6.026 -4.515 1.00 79.06 411 ASN A N 1
ATOM 3266 C CA . ASN A 1 411 ? 28.219 -4.608 -4.331 1.00 79.06 411 ASN A CA 1
ATOM 3267 C C . ASN A 1 411 ? 27.010 -3.690 -4.558 1.00 79.06 411 ASN A C 1
ATOM 3269 O O . ASN A 1 411 ? 26.256 -3.837 -5.514 1.00 79.06 411 ASN A O 1
ATOM 3273 N N . ASP A 1 412 ? 26.859 -2.667 -3.714 1.00 77.19 412 ASP A N 1
ATOM 3274 C CA . ASP A 1 412 ? 25.821 -1.633 -3.884 1.00 77.19 412 ASP A CA 1
ATOM 3275 C C . ASP A 1 412 ? 26.075 -0.692 -5.076 1.00 77.19 412 ASP A C 1
ATOM 3277 O O . ASP A 1 412 ? 25.190 0.074 -5.454 1.00 77.19 412 ASP A O 1
ATOM 3281 N N . GLN A 1 413 ? 27.263 -0.767 -5.684 1.00 81.81 413 GLN A N 1
ATOM 3282 C CA . GLN A 1 413 ? 27.609 -0.061 -6.923 1.00 81.81 413 GLN A CA 1
ATOM 3283 C C . GLN A 1 413 ? 27.277 -0.862 -8.185 1.00 81.81 413 GLN A C 1
ATOM 3285 O O . GLN A 1 413 ? 27.450 -0.345 -9.291 1.00 81.81 413 GLN A O 1
ATOM 3290 N N . ASP A 1 414 ? 26.837 -2.116 -8.041 1.00 84.69 414 ASP A N 1
ATOM 3291 C CA . ASP A 1 414 ? 26.519 -2.930 -9.201 1.00 84.69 414 ASP A CA 1
ATOM 3292 C C . ASP A 1 414 ? 25.363 -2.292 -9.987 1.00 84.69 414 ASP A C 1
ATOM 3294 O O . ASP A 1 414 ? 24.416 -1.765 -9.389 1.00 84.69 414 ASP A O 1
ATOM 3298 N N . PRO A 1 415 ? 25.427 -2.327 -11.329 1.00 84.88 415 PRO A N 1
ATOM 3299 C CA . PRO A 1 415 ? 24.333 -1.866 -12.163 1.00 84.88 415 PRO A CA 1
ATOM 3300 C C . PRO A 1 415 ? 23.031 -2.552 -11.748 1.00 84.88 415 PRO A C 1
ATOM 3302 O O . PRO A 1 415 ? 22.988 -3.768 -11.528 1.00 84.88 415 PRO A O 1
ATOM 3305 N N . VAL A 1 416 ? 21.961 -1.768 -11.659 1.00 88.75 416 VAL A N 1
ATOM 3306 C CA . VAL A 1 416 ? 20.633 -2.279 -11.332 1.00 88.75 416 VAL A CA 1
ATOM 3307 C C . VAL A 1 416 ? 19.731 -2.224 -12.553 1.00 88.75 416 VAL A C 1
ATOM 3309 O O . VAL A 1 416 ? 19.800 -1.299 -13.362 1.00 88.75 416 VAL A O 1
ATOM 3312 N N . LEU A 1 417 ? 18.875 -3.231 -12.695 1.00 90.06 417 LEU A N 1
ATOM 3313 C CA . LEU A 1 417 ? 17.823 -3.235 -13.703 1.00 90.06 417 LEU A CA 1
ATOM 3314 C C . LEU A 1 417 ? 16.520 -2.772 -13.068 1.00 90.06 417 LEU A C 1
ATOM 3316 O O . LEU A 1 417 ? 16.176 -3.170 -11.952 1.00 90.06 417 LEU A O 1
ATOM 3320 N N . LEU A 1 418 ? 15.765 -1.964 -13.803 1.00 89.50 418 LEU A N 1
ATOM 3321 C CA . LEU A 1 418 ? 14.425 -1.587 -13.382 1.00 89.50 418 LEU A CA 1
ATOM 3322 C C . LEU A 1 418 ? 13.491 -2.795 -13.491 1.00 89.50 418 LEU A C 1
ATOM 3324 O O . LEU A 1 418 ? 13.331 -3.361 -14.571 1.00 89.50 418 LEU A O 1
ATOM 3328 N N . ARG A 1 419 ? 12.851 -3.169 -12.386 1.00 91.88 419 ARG A N 1
ATOM 3329 C CA . ARG A 1 419 ? 11.876 -4.257 -12.316 1.00 91.88 419 ARG A CA 1
ATOM 3330 C C . ARG A 1 419 ? 10.508 -3.684 -11.975 1.00 91.88 419 ARG A C 1
ATOM 3332 O O . ARG A 1 419 ? 10.313 -3.117 -10.906 1.00 91.88 419 ARG A O 1
ATOM 3339 N N . MET A 1 420 ? 9.550 -3.867 -12.871 1.00 92.81 420 MET A N 1
ATOM 3340 C CA . MET A 1 420 ? 8.146 -3.555 -12.644 1.00 92.81 420 MET A CA 1
ATOM 3341 C C . MET A 1 420 ? 7.366 -4.846 -12.398 1.00 92.81 420 MET A C 1
ATOM 3343 O O . MET A 1 420 ? 7.517 -5.838 -13.112 1.00 92.81 420 MET A O 1
ATOM 3347 N N . MET A 1 421 ? 6.519 -4.814 -11.378 1.00 94.69 421 MET A N 1
ATOM 3348 C CA . MET A 1 421 ? 5.653 -5.908 -10.965 1.00 94.69 421 MET A CA 1
ATOM 3349 C C . MET A 1 421 ? 4.218 -5.387 -10.988 1.00 94.69 421 MET A C 1
ATOM 3351 O O . MET A 1 421 ? 3.864 -4.526 -10.184 1.00 94.69 421 MET A O 1
ATOM 3355 N N . ASP A 1 422 ? 3.410 -5.863 -11.933 1.00 93.62 422 ASP A N 1
ATOM 3356 C CA . ASP A 1 422 ? 2.011 -5.462 -12.082 1.00 93.62 422 ASP A CA 1
ATOM 3357 C C . ASP A 1 422 ? 1.080 -6.534 -11.505 1.00 93.62 422 ASP A C 1
ATOM 3359 O O . ASP A 1 422 ? 0.946 -7.634 -12.044 1.00 93.62 422 ASP A O 1
ATOM 3363 N N . PHE A 1 423 ? 0.435 -6.200 -10.391 1.00 94.06 423 PHE A N 1
ATOM 3364 C CA . PHE A 1 423 ? -0.512 -7.042 -9.663 1.00 94.06 423 PHE A CA 1
ATOM 3365 C C . PHE A 1 423 ? -1.956 -6.865 -10.151 1.00 94.06 423 PHE A C 1
ATOM 3367 O O . PHE A 1 423 ? -2.889 -7.357 -9.514 1.00 94.06 423 PHE A O 1
ATOM 3374 N N . ASN A 1 424 ? -2.177 -6.169 -11.271 1.00 90.94 424 ASN A N 1
ATOM 3375 C CA . ASN A 1 424 ? -3.504 -6.030 -11.854 1.00 90.94 424 ASN A CA 1
ATOM 3376 C C . ASN A 1 424 ? -4.079 -7.415 -12.195 1.00 90.94 424 ASN A C 1
ATOM 3378 O O . ASN A 1 424 ? -3.588 -8.115 -13.083 1.00 90.94 424 ASN A O 1
ATOM 3382 N N . THR A 1 425 ? -5.160 -7.799 -11.513 1.00 91.00 425 THR A N 1
ATOM 3383 C CA . THR A 1 425 ? -5.778 -9.126 -11.665 1.00 91.00 425 THR A CA 1
ATOM 3384 C C . THR A 1 425 ? -6.229 -9.404 -13.099 1.00 91.00 425 THR A C 1
ATOM 3386 O O . THR A 1 425 ? -6.085 -10.529 -13.578 1.00 91.00 425 THR A O 1
ATOM 3389 N N . SER A 1 426 ? -6.701 -8.381 -13.819 1.00 87.69 426 SER A N 1
ATOM 3390 C CA . SER A 1 426 ? -7.103 -8.505 -15.223 1.00 87.69 426 SER A CA 1
ATOM 3391 C C . SER A 1 426 ? -5.900 -8.696 -16.143 1.00 87.69 426 SER A C 1
ATOM 3393 O O . SER A 1 426 ? -5.957 -9.505 -17.067 1.00 87.69 426 SER A O 1
ATOM 3395 N N . ALA A 1 427 ? -4.794 -7.991 -15.897 1.00 88.44 427 ALA A N 1
ATOM 3396 C CA . ALA A 1 427 ? -3.565 -8.174 -16.660 1.00 88.44 427 ALA A CA 1
ATOM 3397 C C . ALA A 1 427 ? -2.993 -9.585 -16.435 1.00 88.44 427 ALA A C 1
ATOM 3399 O O . ALA A 1 427 ? -2.745 -10.306 -17.403 1.00 88.44 427 ALA A O 1
ATOM 3400 N N . VAL A 1 428 ? -2.902 -10.023 -15.173 1.00 92.69 428 VAL A N 1
ATOM 3401 C CA . VAL A 1 428 ? -2.475 -11.379 -14.787 1.00 92.69 428 VAL A CA 1
ATOM 3402 C C . VAL A 1 428 ? -3.360 -12.456 -15.425 1.00 92.69 428 VAL A C 1
ATOM 3404 O O . VAL A 1 428 ? -2.848 -13.478 -15.886 1.00 92.69 428 VAL A O 1
ATOM 3407 N N . ALA A 1 429 ? -4.678 -12.237 -15.485 1.00 91.88 429 ALA A N 1
ATOM 3408 C CA . ALA A 1 429 ? -5.620 -13.159 -16.117 1.00 91.88 429 ALA A CA 1
ATOM 3409 C C . ALA A 1 429 ? -5.435 -13.246 -17.639 1.00 91.88 429 ALA A C 1
ATOM 3411 O O . ALA A 1 429 ? -5.502 -14.341 -18.193 1.00 91.88 429 ALA A O 1
ATOM 3412 N N . ARG A 1 430 ? -5.159 -12.119 -18.312 1.00 90.12 430 ARG A N 1
ATOM 3413 C CA . ARG A 1 430 ? -4.879 -12.092 -19.759 1.00 90.12 430 ARG A CA 1
ATOM 3414 C C . ARG A 1 430 ? -3.528 -12.706 -20.125 1.00 90.12 430 ARG A C 1
ATOM 3416 O O . ARG A 1 430 ? -3.329 -13.056 -21.282 1.00 90.12 430 ARG A O 1
ATOM 3423 N N . GLY A 1 431 ? -2.600 -12.809 -19.174 1.00 88.62 431 GLY A N 1
ATOM 3424 C CA . GLY A 1 431 ? -1.277 -13.383 -19.417 1.00 88.62 431 GLY A CA 1
ATOM 3425 C C . GLY A 1 431 ? -0.398 -12.550 -20.351 1.00 88.62 431 GLY A C 1
ATOM 3426 O O . GLY A 1 431 ? 0.438 -13.099 -21.062 1.00 88.62 431 GLY A O 1
ATOM 3427 N N . ILE A 1 432 ? -0.594 -11.229 -20.379 1.00 79.44 432 ILE A N 1
ATOM 3428 C CA . ILE A 1 432 ? 0.220 -10.326 -21.199 1.00 79.44 432 ILE A CA 1
ATOM 3429 C C . ILE A 1 432 ? 1.576 -10.143 -20.505 1.00 79.44 432 ILE A C 1
ATOM 3431 O O . ILE A 1 432 ? 1.670 -9.427 -19.514 1.00 79.44 432 ILE A O 1
ATOM 3435 N N . GLY A 1 433 ? 2.623 -10.791 -21.020 1.00 88.56 433 GLY A N 1
ATOM 3436 C CA . GLY A 1 433 ? 3.978 -10.747 -20.458 1.00 88.56 433 GLY A CA 1
ATOM 3437 C C . GLY A 1 433 ? 4.324 -11.965 -19.595 1.00 88.56 433 GLY A C 1
ATOM 3438 O O . GLY A 1 433 ? 3.657 -12.998 -19.642 1.00 88.56 433 GLY A O 1
ATOM 3439 N N . LYS A 1 434 ? 5.405 -11.865 -18.813 1.00 95.94 434 LYS A N 1
ATOM 3440 C CA . LYS A 1 434 ? 5.852 -12.954 -17.935 1.00 95.94 434 LYS A CA 1
ATOM 3441 C C . LYS A 1 434 ? 5.013 -12.960 -16.660 1.00 95.94 434 LYS A C 1
ATOM 3443 O O . LYS A 1 434 ? 5.263 -12.180 -15.745 1.00 95.94 434 LYS A O 1
ATOM 3448 N N . VAL A 1 435 ? 4.023 -13.844 -16.590 1.00 97.00 435 VAL A N 1
ATOM 3449 C CA . VAL A 1 435 ? 3.235 -14.037 -15.366 1.00 97.00 435 VAL A CA 1
ATOM 3450 C C . VAL A 1 435 ? 4.013 -14.908 -14.389 1.00 97.00 435 VAL A C 1
ATOM 3452 O O . VAL A 1 435 ? 4.367 -16.037 -14.717 1.00 97.00 435 VAL A O 1
ATOM 3455 N N . VAL A 1 436 ? 4.226 -14.406 -13.178 1.00 97.44 436 VAL A N 1
ATOM 3456 C CA . VAL A 1 436 ? 4.843 -15.148 -12.077 1.00 97.44 436 VAL A CA 1
ATOM 3457 C C . VAL A 1 436 ? 3.737 -15.639 -11.146 1.00 97.44 436 VAL A C 1
ATOM 3459 O O . VAL A 1 436 ? 2.973 -14.840 -10.601 1.00 97.44 436 VAL A O 1
ATOM 3462 N N . ARG A 1 437 ? 3.637 -16.959 -10.973 1.00 97.44 437 ARG A N 1
ATOM 3463 C CA . ARG A 1 437 ? 2.620 -17.621 -10.120 1.00 97.44 437 ARG A CA 1
ATOM 3464 C C . ARG A 1 437 ? 3.237 -18.494 -9.040 1.00 97.44 437 ARG A C 1
ATOM 3466 O O . ARG A 1 437 ? 2.582 -18.840 -8.063 1.00 97.44 437 ARG A O 1
ATOM 3473 N N . GLU A 1 438 ? 4.493 -18.858 -9.231 1.00 97.56 438 GLU A N 1
ATOM 3474 C CA . GLU A 1 438 ? 5.268 -19.701 -8.344 1.00 97.56 438 GLU A CA 1
ATOM 3475 C C . GLU A 1 438 ? 5.398 -19.025 -6.984 1.00 97.56 438 GLU A C 1
ATOM 3477 O O . GLU A 1 438 ? 5.436 -17.796 -6.896 1.00 97.56 438 GLU A O 1
ATOM 3482 N N . ALA A 1 439 ? 5.486 -19.819 -5.922 1.00 97.00 439 ALA A N 1
ATOM 3483 C CA . ALA A 1 439 ? 5.694 -19.294 -4.583 1.00 97.00 439 ALA A CA 1
ATOM 3484 C C . ALA A 1 439 ? 7.042 -18.564 -4.487 1.00 97.00 439 ALA A C 1
ATOM 3486 O O . ALA A 1 439 ? 8.037 -19.006 -5.062 1.00 97.00 439 ALA A O 1
ATOM 3487 N N . THR A 1 440 ? 7.101 -17.484 -3.711 1.00 95.12 440 THR A N 1
ATOM 3488 C CA . THR A 1 440 ? 8.375 -16.930 -3.241 1.00 95.12 440 THR A CA 1
ATOM 3489 C C . THR A 1 440 ? 8.503 -17.177 -1.750 1.00 95.12 440 THR A C 1
ATOM 3491 O O . THR A 1 440 ? 7.672 -16.704 -0.970 1.00 95.12 440 THR A O 1
ATOM 3494 N N . THR A 1 441 ? 9.556 -17.902 -1.375 1.00 94.88 441 THR A N 1
ATOM 3495 C CA . THR A 1 441 ? 9.966 -18.094 0.014 1.00 94.88 441 THR A CA 1
ATOM 3496 C C . THR A 1 441 ? 11.108 -17.141 0.321 1.00 94.88 441 THR A C 1
ATOM 3498 O O . THR A 1 441 ? 12.167 -17.199 -0.300 1.00 94.88 441 THR A O 1
ATOM 3501 N N . TYR A 1 442 ? 10.875 -16.242 1.268 1.00 90.94 442 TYR A N 1
ATOM 3502 C CA . TYR A 1 442 ? 11.911 -15.397 1.832 1.00 90.94 442 TYR A CA 1
ATOM 3503 C C . TYR A 1 442 ? 12.484 -16.083 3.069 1.00 90.94 442 TYR A C 1
ATOM 3505 O O . TYR A 1 442 ? 11.743 -16.471 3.978 1.00 90.94 442 TYR A O 1
ATOM 3513 N N . HIS A 1 443 ? 13.804 -16.232 3.086 1.00 89.50 443 HIS A N 1
ATOM 3514 C CA . HIS A 1 443 ? 14.552 -16.704 4.239 1.00 89.50 443 HIS A CA 1
ATOM 3515 C C . HIS A 1 443 ? 15.197 -15.494 4.893 1.00 89.50 443 HIS A C 1
ATOM 3517 O O . HIS A 1 443 ? 15.950 -14.765 4.247 1.00 89.50 443 HIS A O 1
ATOM 3523 N N . SER A 1 444 ? 14.873 -15.263 6.159 1.00 83.62 444 SER A N 1
ATOM 3524 C CA . SER A 1 444 ? 15.511 -14.189 6.899 1.00 83.62 444 SER A CA 1
ATOM 3525 C C . SER A 1 444 ? 16.983 -14.505 7.160 1.00 83.62 444 SER A C 1
ATOM 3527 O O . SER A 1 444 ? 17.376 -15.669 7.242 1.00 83.62 444 SER A O 1
ATOM 3529 N N . PHE A 1 445 ? 17.807 -13.467 7.289 1.00 72.25 445 PHE A N 1
ATOM 3530 C CA . PHE A 1 445 ? 19.252 -13.628 7.470 1.00 72.25 445 PHE A CA 1
ATOM 3531 C C . PHE A 1 445 ? 19.637 -14.152 8.860 1.00 72.25 445 PHE A C 1
ATOM 3533 O O . PHE A 1 445 ? 20.734 -14.692 9.017 1.00 72.25 445 PHE A O 1
ATOM 3540 N N . ASN A 1 446 ? 18.761 -14.037 9.864 1.00 78.94 446 ASN A N 1
ATOM 3541 C CA . ASN A 1 446 ? 19.037 -14.607 11.178 1.00 78.94 446 ASN A CA 1
ATOM 3542 C C . ASN A 1 446 ? 18.687 -16.100 11.172 1.00 78.94 446 ASN A C 1
ATOM 3544 O O . ASN A 1 446 ? 17.587 -16.495 10.798 1.00 78.94 446 ASN A O 1
ATOM 3548 N N . LYS A 1 447 ? 19.640 -16.943 11.589 1.00 59.84 447 LYS A N 1
ATOM 3549 C CA . LYS A 1 447 ? 19.568 -18.415 11.477 1.00 59.84 447 LYS A CA 1
ATOM 3550 C C . LYS A 1 447 ? 18.393 -19.071 12.214 1.00 59.84 447 LYS A C 1
ATOM 3552 O O . LYS A 1 447 ? 18.075 -20.213 11.902 1.00 59.84 447 LYS A O 1
ATOM 3557 N N . ASP A 1 448 ? 17.747 -18.348 13.124 1.00 75.19 448 ASP A N 1
ATOM 3558 C CA . ASP A 1 448 ? 16.615 -18.834 13.918 1.00 75.19 448 ASP A CA 1
ATOM 3559 C C . ASP A 1 448 ? 15.255 -18.298 13.421 1.00 75.19 448 ASP A C 1
ATOM 3561 O O . ASP A 1 448 ? 14.228 -18.517 14.063 1.00 75.19 448 ASP A O 1
ATOM 3565 N N . GLU A 1 449 ? 15.216 -17.571 12.296 1.00 68.88 449 GLU A N 1
ATOM 3566 C CA . GLU A 1 449 ? 14.013 -16.865 11.845 1.00 68.88 449 GLU A CA 1
ATOM 3567 C C . GLU A 1 449 ? 13.110 -17.653 10.884 1.00 68.88 449 GLU A C 1
ATOM 3569 O O . GLU A 1 449 ? 13.526 -18.436 10.028 1.00 68.88 449 GLU A O 1
ATOM 3574 N N . MET A 1 450 ? 11.820 -17.352 11.026 1.00 81.06 450 MET A N 1
ATOM 3575 C CA . MET A 1 450 ? 10.694 -17.839 10.241 1.00 81.06 450 MET A CA 1
ATOM 3576 C C . MET A 1 450 ? 10.904 -17.633 8.730 1.00 81.06 450 MET A C 1
ATOM 3578 O O . MET A 1 450 ? 11.102 -16.515 8.256 1.00 81.06 450 MET A O 1
ATOM 3582 N N . SER A 1 451 ? 10.811 -18.716 7.951 1.00 91.62 451 SER A N 1
ATOM 3583 C CA . SER A 1 451 ? 10.689 -18.627 6.492 1.00 91.62 451 SER A CA 1
ATOM 3584 C C . SER A 1 451 ? 9.273 -18.206 6.117 1.00 91.62 451 SER A C 1
ATOM 3586 O O . SER A 1 451 ? 8.304 -18.827 6.563 1.00 91.62 451 SER A O 1
ATOM 3588 N N . VAL A 1 452 ? 9.139 -17.204 5.254 1.00 93.44 452 VAL A N 1
ATOM 3589 C CA . VAL A 1 452 ? 7.831 -16.693 4.835 1.00 93.44 452 VAL A CA 1
ATOM 3590 C C . VAL A 1 452 ? 7.592 -17.033 3.375 1.00 93.44 452 VAL A C 1
ATOM 3592 O O . VAL A 1 452 ? 8.337 -16.588 2.507 1.00 93.44 452 VAL A O 1
ATOM 3595 N N . THR A 1 453 ? 6.539 -17.803 3.097 1.00 95.88 453 THR A N 1
ATOM 3596 C CA . THR A 1 453 ? 6.152 -18.173 1.728 1.00 95.88 453 THR A CA 1
ATOM 3597 C C . THR A 1 453 ? 4.919 -17.390 1.281 1.00 95.88 453 THR A C 1
ATOM 3599 O O . THR A 1 453 ? 3.950 -17.263 2.028 1.00 95.88 453 THR A O 1
ATOM 3602 N N . THR A 1 454 ? 4.972 -16.854 0.061 1.00 97.44 454 THR A N 1
ATOM 3603 C CA . THR A 1 454 ? 3.980 -15.932 -0.516 1.00 97.44 454 THR A CA 1
ATOM 3604 C C . THR A 1 454 ? 3.645 -16.301 -1.965 1.00 97.44 454 THR A C 1
ATOM 3606 O O . THR A 1 454 ? 4.498 -16.849 -2.665 1.00 97.44 454 THR A O 1
ATOM 3609 N N . TYR A 1 455 ? 2.419 -16.018 -2.421 1.00 97.31 455 TYR A N 1
ATOM 3610 C CA . TYR A 1 455 ? 1.849 -16.562 -3.666 1.00 97.31 455 TYR A CA 1
ATOM 3611 C C . TYR A 1 455 ? 1.124 -15.540 -4.552 1.00 97.31 455 TYR A C 1
ATOM 3613 O O . TYR A 1 455 ? 0.686 -15.916 -5.637 1.00 97.31 455 TYR A O 1
ATOM 3621 N N . LEU A 1 456 ? 0.992 -14.269 -4.151 1.00 97.56 456 LEU A N 1
ATOM 3622 C CA . LEU A 1 456 ? 0.226 -13.291 -4.932 1.00 97.56 456 LEU A CA 1
ATOM 3623 C C . LEU A 1 456 ? 0.817 -13.162 -6.357 1.00 97.56 456 LEU A C 1
ATOM 3625 O O . LEU A 1 456 ? 2.003 -12.831 -6.489 1.00 97.56 456 LEU A O 1
ATOM 3629 N N . PRO A 1 457 ? 0.040 -13.477 -7.414 1.00 97.69 457 PRO A N 1
ATOM 3630 C CA . PRO A 1 457 ? 0.543 -13.507 -8.780 1.00 97.69 457 PRO A CA 1
ATOM 3631 C C . PRO A 1 457 ? 0.658 -12.098 -9.363 1.00 97.69 457 PRO A C 1
ATOM 3633 O O . PRO A 1 457 ? -0.122 -11.208 -9.023 1.00 97.69 457 PRO A O 1
ATOM 3636 N N . TYR A 1 458 ? 1.613 -11.908 -10.270 1.00 97.19 458 TYR A N 1
ATOM 3637 C CA . TYR A 1 458 ? 1.861 -10.627 -10.936 1.00 97.19 458 TYR A CA 1
ATOM 3638 C C . TYR A 1 458 ? 2.470 -10.831 -12.324 1.00 97.19 458 TYR A C 1
ATOM 3640 O O . TYR A 1 458 ? 2.980 -11.907 -12.642 1.00 97.19 458 TYR A O 1
ATOM 3648 N N . ILE A 1 459 ? 2.415 -9.794 -13.156 1.00 95.62 459 ILE A N 1
ATOM 3649 C CA . ILE A 1 459 ? 3.204 -9.703 -14.384 1.00 95.62 459 ILE A CA 1
ATOM 3650 C C . ILE A 1 459 ? 4.524 -9.024 -14.066 1.00 95.62 459 ILE A C 1
ATOM 3652 O O . ILE A 1 459 ? 4.562 -7.944 -13.482 1.00 95.62 459 ILE A O 1
ATOM 3656 N N . GLU A 1 460 ? 5.608 -9.653 -14.485 1.00 95.62 460 GLU A N 1
ATOM 3657 C CA . GLU A 1 460 ? 6.947 -9.108 -14.389 1.00 95.62 460 GLU A CA 1
ATOM 3658 C C . GLU A 1 460 ? 7.372 -8.482 -15.717 1.00 95.62 460 GLU A C 1
ATOM 3660 O O . GLU A 1 460 ? 7.331 -9.126 -16.769 1.00 95.62 460 GLU A O 1
ATOM 3665 N N . ALA A 1 461 ? 7.848 -7.242 -15.646 1.00 92.56 461 ALA A N 1
ATOM 3666 C CA . ALA A 1 461 ? 8.585 -6.593 -16.717 1.00 92.56 461 ALA A CA 1
ATOM 3667 C C . ALA A 1 461 ? 9.930 -6.111 -16.168 1.00 92.56 461 ALA A C 1
ATOM 3669 O O . ALA A 1 461 ? 9.987 -5.390 -15.174 1.00 92.56 461 ALA A O 1
ATOM 3670 N N . ILE A 1 462 ? 11.020 -6.519 -16.811 1.00 91.25 462 ILE A N 1
ATOM 3671 C CA . ILE A 1 462 ? 12.373 -6.075 -16.472 1.00 91.25 462 ILE A CA 1
ATOM 3672 C C . ILE A 1 462 ? 12.851 -5.206 -17.626 1.00 91.25 462 ILE A C 1
ATOM 3674 O O . ILE A 1 462 ? 12.810 -5.628 -18.782 1.00 91.25 462 ILE A O 1
ATOM 3678 N N . SER A 1 463 ? 13.268 -3.984 -17.317 1.00 87.88 463 SER A N 1
ATOM 3679 C CA . SER A 1 463 ? 13.856 -3.090 -18.304 1.00 87.88 463 SER A CA 1
ATOM 3680 C C . SER A 1 463 ? 15.214 -3.617 -18.752 1.00 87.88 463 SER A C 1
ATOM 3682 O O . SER A 1 463 ? 15.988 -4.132 -17.946 1.00 87.88 463 SER A O 1
ATOM 3684 N N . SER A 1 464 ? 15.533 -3.431 -20.031 1.00 84.31 464 SER A N 1
ATOM 3685 C CA . SER A 1 464 ? 16.890 -3.617 -20.550 1.00 84.31 464 SER A CA 1
ATOM 3686 C C . SER A 1 464 ? 17.829 -2.470 -20.166 1.00 84.31 464 SER A C 1
ATOM 3688 O O . SER A 1 464 ? 19.034 -2.572 -20.386 1.00 84.31 464 SER A O 1
ATOM 3690 N N . CYS A 1 465 ? 17.296 -1.366 -19.633 1.00 81.00 465 CYS A N 1
ATOM 3691 C CA . CYS A 1 465 ? 18.097 -0.226 -19.212 1.00 81.00 465 CYS A CA 1
ATOM 3692 C C . CYS A 1 465 ? 18.821 -0.546 -17.905 1.00 81.00 465 CYS A C 1
ATOM 3694 O O . CYS A 1 465 ? 18.195 -0.828 -16.880 1.00 81.00 465 CYS A O 1
ATOM 3696 N N . ILE A 1 466 ? 20.144 -0.454 -17.963 1.00 83.62 466 ILE A N 1
ATOM 3697 C CA . ILE A 1 466 ? 21.015 -0.477 -16.799 1.00 83.62 466 ILE A CA 1
ATOM 3698 C C . ILE A 1 466 ? 20.999 0.915 -16.176 1.00 83.62 466 ILE A C 1
ATOM 3700 O O . ILE A 1 466 ? 21.287 1.902 -16.849 1.00 83.62 466 ILE A O 1
ATOM 3704 N N . LEU A 1 467 ? 20.659 0.977 -14.896 1.00 83.38 467 LEU A N 1
ATOM 3705 C CA . LEU A 1 467 ? 20.655 2.201 -14.115 1.00 83.38 467 LEU A CA 1
ATOM 3706 C C . LEU A 1 467 ? 21.811 2.149 -13.115 1.00 83.38 467 LEU A C 1
ATOM 3708 O O . LEU A 1 467 ? 22.077 1.112 -12.500 1.00 83.38 467 LEU A O 1
ATOM 3712 N N . HIS A 1 468 ? 22.501 3.274 -12.960 1.00 81.38 468 HIS A N 1
ATOM 3713 C CA . HIS A 1 468 ? 23.440 3.463 -11.862 1.00 81.38 468 HIS A CA 1
ATOM 3714 C C . HIS A 1 468 ? 22.653 3.849 -10.607 1.00 81.38 468 HIS A C 1
ATOM 3716 O O . HIS A 1 468 ? 21.659 4.566 -10.685 1.00 81.38 468 HIS A O 1
ATOM 3722 N N . ASN A 1 469 ? 23.081 3.359 -9.444 1.00 70.31 469 ASN A N 1
ATOM 3723 C CA . ASN A 1 469 ? 22.342 3.459 -8.178 1.00 70.31 469 ASN A CA 1
ATOM 3724 C C . ASN A 1 469 ? 22.303 4.889 -7.583 1.00 70.31 469 ASN A C 1
ATOM 3726 O O . ASN A 1 469 ? 21.918 5.083 -6.429 1.00 70.31 469 ASN A O 1
ATOM 3730 N N . ASN A 1 470 ? 22.701 5.902 -8.356 1.00 67.75 470 ASN A N 1
ATOM 3731 C CA . ASN A 1 470 ? 22.776 7.292 -7.926 1.00 67.75 470 ASN A CA 1
ATOM 3732 C C . ASN A 1 470 ? 21.369 7.899 -8.028 1.00 67.75 470 ASN A C 1
ATOM 3734 O O . ASN A 1 470 ? 20.993 8.523 -9.011 1.00 67.75 470 ASN A O 1
ATOM 3738 N N . ALA A 1 471 ? 20.578 7.579 -7.002 1.00 56.06 471 ALA A N 1
ATOM 3739 C CA . ALA A 1 471 ? 19.298 8.147 -6.595 1.00 56.06 471 ALA A CA 1
ATOM 3740 C C . ALA A 1 471 ? 18.343 8.586 -7.725 1.00 56.06 471 ALA A C 1
ATOM 3742 O O . ALA A 1 471 ? 18.275 9.738 -8.133 1.00 56.06 471 ALA A O 1
ATOM 3743 N N . LEU A 1 472 ? 17.498 7.661 -8.166 1.00 64.06 472 LEU A N 1
ATOM 3744 C CA . LEU A 1 472 ? 16.337 7.973 -8.995 1.00 64.06 472 LEU A CA 1
ATOM 3745 C C . LEU A 1 472 ? 15.123 8.195 -8.087 1.00 64.06 472 LEU A C 1
ATOM 3747 O O . LEU A 1 472 ? 14.793 7.339 -7.264 1.00 64.06 472 LEU A O 1
ATOM 3751 N N . SER A 1 473 ? 14.447 9.331 -8.241 1.00 68.25 473 SER A N 1
ATOM 3752 C CA . SER A 1 473 ? 13.075 9.482 -7.764 1.00 68.25 473 SER A CA 1
ATOM 3753 C C . SER A 1 473 ? 12.143 8.881 -8.814 1.00 68.25 473 SER A C 1
ATOM 3755 O O . SER A 1 473 ? 12.350 9.036 -10.017 1.00 68.25 473 SER A O 1
ATOM 3757 N N . PHE A 1 474 ? 11.118 8.163 -8.376 1.00 69.50 474 PHE A N 1
ATOM 3758 C CA . PHE A 1 474 ? 10.131 7.575 -9.271 1.00 69.50 474 PHE A CA 1
ATOM 3759 C C . PHE A 1 474 ? 8.804 8.273 -9.046 1.00 69.50 474 PHE A C 1
ATOM 3761 O O . PHE A 1 474 ? 8.302 8.325 -7.924 1.00 69.50 474 PHE A O 1
ATOM 3768 N N . ALA A 1 475 ? 8.218 8.775 -10.125 1.00 68.00 475 ALA A N 1
ATOM 3769 C CA . ALA A 1 475 ? 6.810 9.115 -10.147 1.00 68.00 475 ALA A CA 1
ATOM 3770 C C . ALA A 1 475 ? 6.103 8.040 -10.973 1.00 68.00 475 ALA A C 1
ATOM 3772 O O . ALA A 1 475 ? 6.372 7.863 -12.156 1.00 68.00 475 ALA A O 1
ATOM 3773 N N . LEU A 1 476 ? 5.237 7.272 -10.322 1.00 65.62 476 LEU A N 1
ATOM 3774 C CA . LEU A 1 476 ? 4.355 6.336 -11.005 1.00 65.62 476 LEU A CA 1
ATOM 3775 C C . LEU A 1 476 ? 3.034 7.052 -11.228 1.00 65.62 476 LEU A C 1
ATOM 3777 O O . LEU A 1 476 ? 2.354 7.381 -10.254 1.00 65.62 476 LEU A O 1
ATOM 3781 N N . ASP A 1 477 ? 2.686 7.296 -12.485 1.00 63.12 477 ASP A N 1
ATOM 3782 C CA . ASP A 1 477 ? 1.294 7.545 -12.831 1.00 63.12 477 ASP A CA 1
ATOM 3783 C C . ASP A 1 477 ? 0.606 6.205 -13.174 1.00 63.12 477 ASP A C 1
ATOM 3785 O O . ASP A 1 477 ? 1.234 5.138 -13.193 1.00 63.12 477 ASP A O 1
ATOM 3789 N N . GLU A 1 478 ? -0.717 6.218 -13.343 1.00 56.47 478 GLU A N 1
ATOM 3790 C CA . GLU A 1 478 ? -1.489 4.993 -13.600 1.00 56.47 478 GLU A CA 1
ATOM 3791 C C . GLU A 1 478 ? -1.153 4.346 -14.967 1.00 56.47 478 GLU A C 1
ATOM 3793 O O . GLU A 1 478 ? -1.451 3.169 -15.191 1.00 56.47 478 GLU A O 1
ATOM 3798 N N . GLU A 1 479 ? -0.459 5.053 -15.863 1.00 54.28 479 GLU A N 1
ATOM 3799 C CA . GLU A 1 479 ? -0.178 4.656 -17.247 1.00 54.28 479 GLU A CA 1
ATOM 3800 C C . GLU A 1 479 ? 1.324 4.463 -17.545 1.00 54.28 479 GLU A C 1
ATOM 3802 O O . GLU A 1 479 ? 1.676 3.685 -18.432 1.00 54.28 479 GLU A O 1
ATOM 3807 N N . GLN A 1 480 ? 2.218 5.117 -16.802 1.00 60.25 480 GLN A N 1
ATOM 3808 C CA . GLN A 1 480 ? 3.635 5.280 -17.103 1.00 60.25 480 GLN A CA 1
ATOM 3809 C C . GLN A 1 480 ? 4.490 5.383 -15.831 1.00 60.25 480 GLN A C 1
ATOM 3811 O O . GLN A 1 480 ? 4.105 5.908 -14.784 1.00 60.25 480 GLN A O 1
ATOM 3816 N N . VAL A 1 481 ? 5.716 4.874 -15.950 1.00 61.59 481 VAL A N 1
ATOM 3817 C CA . VAL A 1 481 ? 6.773 5.085 -14.962 1.00 61.59 481 VAL A CA 1
ATOM 3818 C C . VAL A 1 481 ? 7.568 6.308 -15.400 1.00 61.59 481 VAL A C 1
ATOM 3820 O O . VAL A 1 481 ? 8.365 6.222 -16.332 1.00 61.59 481 VAL A O 1
ATOM 3823 N N . ALA A 1 482 ? 7.374 7.442 -14.733 1.00 58.59 482 ALA A N 1
ATOM 3824 C CA . ALA A 1 482 ? 8.253 8.587 -14.894 1.00 58.59 482 ALA A CA 1
ATOM 3825 C C . ALA A 1 482 ? 9.506 8.383 -14.030 1.00 58.59 482 ALA A C 1
ATOM 3827 O O . ALA A 1 482 ? 9.462 8.376 -12.795 1.00 58.59 482 ALA A O 1
ATOM 3828 N N . LEU A 1 483 ? 10.638 8.204 -14.710 1.00 61.50 483 LEU A N 1
ATOM 3829 C CA . LEU A 1 483 ? 11.962 8.198 -14.100 1.00 61.50 483 LEU A CA 1
ATOM 3830 C C . LEU A 1 483 ? 12.403 9.649 -13.905 1.00 61.50 483 LEU A C 1
ATOM 3832 O O . LEU A 1 483 ? 12.568 10.383 -14.878 1.00 61.50 483 LEU A O 1
ATOM 3836 N N . LEU A 1 484 ? 12.583 10.068 -12.656 1.00 59.56 484 LEU A N 1
ATOM 3837 C CA . LEU A 1 484 ? 13.188 11.352 -12.324 1.00 59.56 484 LEU A CA 1
ATOM 3838 C C . LEU A 1 484 ? 14.616 11.078 -11.859 1.00 59.56 484 LEU A C 1
ATOM 3840 O O . LEU A 1 484 ? 14.856 10.652 -10.731 1.00 59.56 484 LEU A O 1
ATOM 3844 N N . GLU A 1 485 ? 15.571 11.305 -12.750 1.00 60.62 485 GLU A N 1
ATOM 3845 C CA . GLU A 1 485 ? 16.991 11.257 -12.416 1.00 60.62 485 GLU A CA 1
ATOM 3846 C C . GLU A 1 485 ? 17.338 12.420 -11.488 1.00 60.62 485 GLU A C 1
ATOM 3848 O O . GLU A 1 485 ? 17.110 13.588 -11.820 1.00 60.62 485 GLU A O 1
ATOM 3853 N N . GLN A 1 486 ? 17.851 12.112 -10.294 1.00 57.16 486 GLN A N 1
ATOM 3854 C CA . GLN A 1 486 ? 18.458 13.132 -9.454 1.00 57.16 486 GLN A CA 1
ATOM 3855 C C . GLN A 1 486 ? 19.784 13.500 -10.113 1.00 57.16 486 GLN A C 1
ATOM 3857 O O . GLN A 1 486 ? 20.749 12.746 -10.031 1.00 57.16 486 GLN A O 1
ATOM 3862 N N . SER A 1 487 ? 19.845 14.654 -10.783 1.00 44.84 487 SER A N 1
ATOM 3863 C CA . SER A 1 487 ? 21.139 15.153 -11.238 1.00 44.84 487 SER A CA 1
ATOM 3864 C C . SER A 1 487 ? 21.999 15.389 -10.002 1.00 44.84 487 SER A C 1
ATOM 3866 O O . SER A 1 487 ? 21.616 16.172 -9.125 1.00 44.84 487 SER A O 1
ATOM 3868 N N . GLU A 1 488 ? 23.152 14.734 -9.919 1.00 48.34 488 GLU A N 1
ATOM 3869 C CA . GLU A 1 488 ? 24.174 15.119 -8.959 1.00 48.34 488 GLU A CA 1
ATOM 3870 C C . GLU A 1 488 ? 24.493 16.603 -9.184 1.00 48.34 488 GLU A C 1
ATOM 3872 O O . GLU A 1 488 ? 25.087 16.984 -10.192 1.00 48.34 488 GLU A O 1
ATOM 3877 N N . CYS A 1 489 ? 24.098 17.472 -8.250 1.00 38.22 489 CYS A N 1
ATOM 3878 C CA . CYS A 1 489 ? 24.781 18.749 -8.102 1.00 38.22 489 CYS A CA 1
ATOM 3879 C C . CYS A 1 489 ? 26.203 18.410 -7.657 1.00 38.22 489 CYS A C 1
ATOM 3881 O O . CYS A 1 489 ? 26.462 18.248 -6.465 1.00 38.22 489 CYS A O 1
ATOM 3883 N N . ILE A 1 490 ? 27.118 18.260 -8.614 1.00 36.25 490 ILE A N 1
ATOM 3884 C CA . ILE A 1 490 ? 28.545 18.149 -8.334 1.00 36.25 490 ILE A CA 1
ATOM 3885 C C . ILE A 1 490 ? 28.958 19.475 -7.692 1.00 36.25 490 ILE A C 1
ATOM 3887 O O . ILE A 1 490 ? 29.178 20.476 -8.371 1.00 36.25 490 ILE A O 1
ATOM 3891 N N . SER A 1 491 ? 29.051 19.515 -6.364 1.00 36.91 491 SER A N 1
ATOM 3892 C CA . SER A 1 491 ? 29.689 20.624 -5.666 1.00 36.91 491 SER A CA 1
ATOM 3893 C C . SER A 1 491 ? 31.202 20.508 -5.860 1.00 36.91 491 SER A C 1
ATOM 3895 O O . SER A 1 491 ? 31.909 19.977 -5.002 1.00 36.91 491 SER A O 1
ATOM 3897 N N . THR A 1 492 ? 31.734 20.988 -6.985 1.00 36.03 492 THR A N 1
ATOM 3898 C CA . THR A 1 492 ? 33.172 21.256 -7.092 1.00 36.03 492 THR A CA 1
ATOM 3899 C C . THR A 1 492 ? 33.499 22.519 -6.298 1.00 36.03 492 THR A C 1
ATOM 3901 O O . THR A 1 492 ? 33.543 23.616 -6.845 1.00 36.03 492 THR A O 1
ATOM 3904 N N . CYS A 1 493 ? 33.751 22.362 -5.000 1.00 35.03 493 CYS A N 1
ATOM 3905 C CA . CYS A 1 493 ? 34.513 23.328 -4.214 1.00 35.03 493 CYS A CA 1
ATOM 3906 C C . CYS A 1 493 ? 35.832 22.678 -3.791 1.00 35.03 493 CYS A C 1
ATOM 3908 O O . CYS A 1 493 ? 35.957 22.156 -2.688 1.00 35.03 493 CYS A O 1
ATOM 3910 N N . GLN A 1 494 ? 36.824 22.739 -4.676 1.00 31.47 494 GLN A N 1
ATOM 3911 C CA . GLN A 1 494 ? 38.221 22.852 -4.269 1.00 31.47 494 GLN A CA 1
ATOM 3912 C C . GLN A 1 494 ? 38.854 23.976 -5.086 1.00 31.47 494 GLN A C 1
ATOM 3914 O O . GLN A 1 494 ? 39.319 23.782 -6.205 1.00 31.47 494 GLN A O 1
ATOM 3919 N N . VAL A 1 495 ? 38.824 25.180 -4.515 1.00 28.55 495 VAL A N 1
ATOM 3920 C CA . VAL A 1 495 ? 39.769 26.235 -4.872 1.00 28.55 495 VAL A CA 1
ATOM 3921 C C . VAL A 1 495 ? 41.063 25.868 -4.154 1.00 28.55 495 VAL A C 1
ATOM 3923 O O . VAL A 1 495 ? 41.139 25.968 -2.933 1.00 28.55 495 VAL A O 1
ATOM 3926 N N . ASN A 1 496 ? 42.052 25.376 -4.895 1.00 27.42 496 ASN A N 1
ATOM 3927 C CA . ASN A 1 496 ? 43.416 25.327 -4.388 1.00 27.42 496 ASN A CA 1
ATOM 3928 C C . ASN A 1 496 ? 43.968 26.752 -4.437 1.00 27.42 496 ASN A C 1
ATOM 3930 O O . ASN A 1 496 ? 44.198 27.291 -5.521 1.00 27.42 496 ASN A O 1
ATOM 3934 N N . ASP A 1 497 ? 44.156 27.351 -3.264 1.00 28.16 497 ASP A N 1
ATOM 3935 C CA . ASP A 1 497 ? 44.926 28.578 -3.109 1.00 28.16 497 ASP A CA 1
ATOM 3936 C C . ASP A 1 497 ? 46.366 28.341 -3.579 1.00 28.16 497 ASP A C 1
ATOM 3938 O O . ASP A 1 497 ? 47.095 27.492 -3.060 1.00 28.16 497 ASP A O 1
ATOM 3942 N N . VAL A 1 498 ? 46.782 29.122 -4.575 1.00 29.22 498 VAL A N 1
ATOM 3943 C CA . VAL A 1 498 ? 48.184 29.277 -4.960 1.00 29.22 498 VAL A CA 1
ATOM 3944 C C . VAL A 1 498 ? 48.843 30.167 -3.908 1.00 29.22 498 VAL A C 1
ATOM 3946 O O . VAL A 1 498 ? 48.601 31.372 -3.863 1.00 29.22 498 VAL A O 1
ATOM 3949 N N . GLN A 1 499 ? 49.687 29.584 -3.054 1.00 28.19 499 GLN A N 1
ATOM 3950 C CA . GLN A 1 499 ? 50.608 30.359 -2.227 1.00 28.19 499 GLN A CA 1
ATOM 3951 C C . GLN A 1 499 ? 51.697 30.968 -3.118 1.00 28.19 499 GLN A C 1
ATOM 3953 O O . GLN A 1 499 ? 52.538 30.259 -3.669 1.00 28.19 499 GLN A O 1
ATOM 3958 N N . HIS A 1 500 ? 51.697 32.295 -3.231 1.00 31.47 500 HIS A N 1
ATOM 3959 C CA . HIS A 1 500 ? 52.882 33.050 -3.618 1.00 31.47 500 HIS A CA 1
ATOM 3960 C C . HIS A 1 500 ? 53.838 33.133 -2.417 1.00 31.47 500 HIS A C 1
ATOM 3962 O O . HIS A 1 500 ? 53.463 33.628 -1.354 1.00 31.47 500 HIS A O 1
ATOM 3968 N N . LEU A 1 501 ? 55.068 32.649 -2.595 1.00 28.73 501 LEU A N 1
ATOM 3969 C CA . LEU A 1 501 ? 56.211 32.964 -1.732 1.00 28.73 501 LEU A CA 1
ATOM 3970 C C . LEU A 1 501 ? 56.685 34.405 -2.013 1.00 28.73 501 LEU A C 1
ATOM 3972 O O . LEU A 1 501 ? 56.678 34.803 -3.181 1.00 28.73 501 LEU A O 1
ATOM 3976 N N . PRO A 1 502 ? 57.101 35.178 -0.993 1.00 40.66 502 PRO A N 1
ATOM 3977 C CA . PRO A 1 502 ? 57.782 36.452 -1.197 1.00 40.66 502 PRO A CA 1
ATOM 3978 C C . PRO A 1 502 ? 59.271 36.238 -1.524 1.00 40.66 502 PRO A C 1
ATOM 3980 O O . PRO A 1 502 ? 59.831 35.192 -1.192 1.00 40.66 502 PRO A O 1
ATOM 3983 N N . GLU A 1 503 ? 59.855 37.237 -2.193 1.00 41.22 503 GLU A N 1
ATOM 3984 C CA . GLU A 1 503 ? 61.269 37.327 -2.610 1.00 41.22 503 GLU A CA 1
ATOM 3985 C C . GLU A 1 503 ? 62.294 37.077 -1.496 1.00 41.22 503 GLU A C 1
ATOM 3987 O O . GLU A 1 503 ? 62.062 37.528 -0.346 1.00 41.22 503 GLU A O 1
#

pLDDT: mean 70.97, std 23.02, range [25.73, 97.69]

Nearest PDB structures (foldseek):
  6v0p-assembly1_B  TM=3.670E-01  e=1.917E-03  Homo sapiens
  6v0n-assembly1_B  TM=3.050E-01  e=2.023E-03  Homo sapiens
  8csg-assembly1_B  TM=2.871E-01  e=1.817E-03  Homo sapiens
  7s1q-assembly1_B  TM=2.822E-01  e=2.023E-03  Homo sapiens
  7mxg-assembly1_B-2  TM=2.628E-01  e=2.945E-03  Homo sapiens

Organism: NCBI:txid48587

Mean predicted aligned error: 16.43 Å